Protein 8V4H (pdb70)

Organism: Campylobacter jejuni (NCBI:txid197)

Radius of gyration: 28.52 Å; Cα contacts (8 Å, |Δi|>4): 1330; chains: 2; bounding box: 61×75×75 Å

Secondary structure (DSSP, 8-state):
-HHHHHHHHHHHHHHHHHHHTTSTT-EEEEETTTSHHHHHHHHHHSSSSEEEEE-S-HHHHHHHHHHTT--GGGEEEES-GGG--SPPSEEEE------HHHHHHSHHHHHHHHHHHHHHHHHHHHHTT-SEEEEEEEGGGGTT--EEEE-TT---B--TT-GGGHHHHHHHHHHHHHHHHHHHTT-EEEEEEE--EESTT--TT--SHHHHHHHHHHHHSEEEESS----EEE-EEHHHHHHHHHHHHH---SEEEEEE--TT-EEEHHHHHHHHHHHHT-EEEE---S--TTSPPS-BEEE--HHHHHTT------HHHHHHHHHHHHHTT-/--TTSS--S-HHHHHHHHHHHHHHHHHHHHTTT--EEEETTTSHHHHHHHHHHTTTS-EEEE-S-HHHHHHHHHHTT--GGGEEEES-TTT--S---EEEE------HHHHHHSHHHHHHHHHHHHHHHHHHHHHTT-SEEEEEEEGGGGTT--EEEE-TT---B--TT-GGGHHHHHHHHHHHHHHHHHHHHT-EEEEEEE--EESTT--TT--SHHHHHHHHHHHHSEEEESS----EEE-EEHHHHHHHHHHHHT---SEEEEEE--TT-EEEHHHHHHHHHHTTT-EEEE-TTS--TTSPPP-BEEE--HHHHHTT------HHHHHHHHHHHHHHH-

Solvent-accessible surface area: 27786 Å² total; per-residue (Å²): 47,74,124,9,2,138,126,1,33,135,66,0,76,106,81,17,14,103,38,2,93,102,1,47,108,59,51,0,0,0,1,20,0,35,37,27,27,1,0,0,0,0,4,0,0,19,45,34,11,108,4,9,0,28,8,222,53,83,103,115,0,46,81,14,0,101,76,0,58,15,65,41,130,108,10,74,15,43,104,48,18,140,147,5,144,66,87,0,27,1,0,0,5,21,28,28,17,61,46,25,52,64,6,40,108,41,0,7,56,0,0,40,59,4,6,52,56,0,31,44,4,0,58,6,0,100,146,21,108,6,82,8,0,0,2,9,5,10,9,31,8,0,27,81,30,115,25,97,95,3,52,15,124,49,58,2,62,7,46,5,60,70,22,15,18,0,29,5,2,0,9,5,2,0,0,0,0,0,17,0,10,3,149,80,83,92,14,16,0,1,0,0,7,14,18,21,6,0,0,0,1,6,98,26,130,19,70,54,25,0,0,24,5,0,51,9,4,55,122,139,82,77,0,34,4,54,55,138,0,107,19,88,38,1,0,0,0,0,0,0,0,0,2,0,0,2,7,0,10,15,51,169,101,99,41,30,14,5,0,0,0,3,45,120,6,52,24,9,19,80,57,0,0,99,39,0,9,75,63,24,139,16,134,39,52,88,41,83,160,150,123,44,60,26,72,59,111,78,32,39,6,88,5,39,10,119,64,0,74,130,39,45,0,59,24,41,2,84,33,82,60,0,0,58,15,0,12,100,8,4,112,83,62,126,183,62,130,178,180,125,47,85,48,32,111,12,0,67,142,1,18,139,65,0,103,108,79,12,9,100,38,9,84,117,4,30,100,46,59,0,0,0,2,12,0,44,28,25,28,1,0,0,0,0,8,9,3,16,45,88,5,116,4,17,0,27,7,169,81,87,94,124,0,55,72,5,0,100,81,0,40,13,58,47,137,117,14,70,14,24,97,54,12,155,116,5,156,61,127,1,33,4,0,0,6,21,18,25,21,61,43,29,62,66,5,38,111,40,2,7,64,0,0,37,38,4,7,55,33,0,36,48,2,0,58,9,0,100,144,9,125,11,95,11,0,0,2,10,5,9,14,22,0,0,21,84,28,82,28,103,88,4,56,19,139,49,18,0,59,8,31,10,61,66,22,12,17,0,28,4,1,0,9,3,4,0,0,0,0,1,18,0,8,2,149,77,94,82,12,19,1,1,0,0,2,16,14,23,8,1,0,0,0,5,77,33,124,21,79,54,26,1,0,21,4,0,48,20,5,68,105,152,91,73,0,30,3,53,59,140,1,124,21,72,32,1,0,0,0,0,0,0,0,0,1,0,0,1,5,0,8,32,57,187,94,91,36,35,13,7,1,0,0,3,38,117,4,52,24,16,19,82,68,0,0,85,35,0,7,79,67,29,143,19,140,27,57,108,34,92,168,143,107,45,60,23,73,59,109,80,28,49,9,67,7,26,8,126,68,0,56,139,46,49,1,64,23,40,2,89,34,87,59,0,0,64,18,0,13,100,14,7,116,103,83,122

Structure (mmCIF, N/CA/C/O backbone):
data_8V4H
#
_entry.id   8V4H
#
_cell.length_a   54.760
_cell.length_b   101.593
_cell.length_c   133.304
_cell.angle_alpha   90.00
_cell.angle_beta   90.00
_cell.angle_gamma   90.00
#
_symmetry.space_group_name_H-M   'P 21 21 21'
#
loop_
_entity.id
_entity.type
_entity.pdbx_description
1 polymer 'Putative nucleotide sugar dehydratase'
2 non-polymer '[[(2~{R},3~{S},4~{R},5~{R})-5-(4-azanyl-2-oxidanylidene-pyrimidin-1-yl)-3,4-bis(oxidanyl)oxolan-2-yl]methoxy-oxidanyl-phosphoryl] [(2~{R},3~{R},4~{R},5~{S})-2,3,4,5,6-pentakis(oxidanyl)hexyl] hydrogen phosphate'
3 non-polymer 'CHLORIDE ION'
4 non-polymer 'PHOSPHATE ION'
5 non-polymer 'SODIUM ION'
6 water water
#
loop_
_atom_site.group_PDB
_atom_site.id
_atom_site.type_symbol
_atom_site.label_atom_id
_atom_site.label_alt_id
_atom_site.label_comp_id
_atom_site.label_asym_id
_atom_site.label_entity_id
_atom_site.label_seq_id
_atom_site.pdbx_PDB_ins_code
_atom_site.Cartn_x
_atom_site.Cartn_y
_atom_site.Cartn_z
_atom_site.occupancy
_atom_site.B_iso_or_equiv
_atom_site.auth_seq_id
_atom_site.auth_comp_id
_atom_site.auth_asym_id
_atom_site.auth_atom_id
_atom_site.pdbx_PDB_model_num
ATOM 1 N N . MET A 1 22 ? -23.400 25.425 -7.755 1.00 84.72 1 MET A N 1
ATOM 2 C CA . MET A 1 22 ? -23.054 24.880 -6.413 1.00 88.19 1 MET A CA 1
ATOM 3 C C . MET A 1 22 ? -24.293 24.889 -5.528 1.00 86.73 1 MET A C 1
ATOM 4 O O . MET A 1 22 ? -24.780 23.834 -5.140 1.00 92.23 1 MET A O 1
ATOM 9 N N . ASN A 1 23 ? -24.766 26.101 -5.205 1.00 88.38 2 ASN A N 1
ATOM 10 C CA . ASN A 1 23 ? -26.040 26.319 -4.537 1.00 82.26 2 ASN A CA 1
ATOM 11 C C . ASN A 1 23 ? -27.152 25.866 -5.483 1.00 75.41 2 ASN A C 1
ATOM 12 O O . ASN A 1 23 ? -28.185 25.363 -5.050 1.00 70.36 2 ASN A O 1
ATOM 17 N N . GLU A 1 24 ? -26.911 26.056 -6.787 1.00 72.92 3 GLU A N 1
ATOM 18 C CA . GLU A 1 24 ? -27.812 25.622 -7.846 1.00 72.48 3 GLU A CA 1
ATOM 19 C C . GLU A 1 24 ? -28.062 24.122 -7.702 1.00 63.17 3 GLU A C 1
ATOM 20 O O . GLU A 1 24 ? -29.195 23.685 -7.489 1.00 64.18 3 GLU A O 1
ATOM 26 N N . ILE A 1 25 ? -26.969 23.356 -7.805 1.00 49.14 4 ILE A N 1
ATOM 27 C CA . ILE A 1 25 ? -27.020 21.913 -7.954 1.00 46.62 4 ILE A CA 1
ATOM 28 C C . ILE A 1 25 ? -27.730 21.331 -6.731 1.00 42.46 4 ILE A C 1
ATOM 29 O O . ILE A 1 25 ? -28.714 20.611 -6.870 1.00 38.85 4 ILE A O 1
ATOM 34 N N . LEU A 1 26 ? -27.240 21.735 -5.550 1.00 40.22 5 LEU A N 1
ATOM 35 C CA . LEU A 1 26 ? -27.644 21.206 -4.257 1.00 42.47 5 LEU A CA 1
ATOM 36 C C . LEU A 1 26 ? -29.113 21.514 -3.970 1.00 47.41 5 LEU A C 1
ATOM 37 O O . LEU A 1 26 ? -29.859 20.619 -3.548 1.00 43.64 5 LEU A O 1
ATOM 42 N N . LYS A 1 27 ? -29.509 22.779 -4.194 1.00 48.82 6 LYS A N 1
ATOM 43 C CA . LYS A 1 27 ? -30.872 23.220 -3.940 1.00 49.42 6 LYS A CA 1
ATOM 44 C C . LYS A 1 27 ? -31.856 22.424 -4.792 1.00 47.20 6 LYS A C 1
ATOM 45 O O . LYS A 1 27 ? -32.867 21.958 -4.266 1.00 46.18 6 LYS A O 1
ATOM 51 N N . LYS A 1 28 ? -31.555 22.256 -6.087 1.00 47.22 7 LYS A N 1
ATOM 52 C CA . LYS A 1 28 ? -32.376 21.419 -6.951 1.00 52.90 7 LYS A CA 1
ATOM 53 C C . LYS A 1 28 ? -32.650 20.085 -6.257 1.00 50.14 7 LYS A C 1
ATOM 54 O O . LYS A 1 28 ? -33.793 19.723 -5.969 1.00 46.74 7 LYS A O 1
ATOM 60 N N . ARG A 1 29 ? -31.560 19.384 -5.953 1.00 46.53 8 ARG A N 1
ATOM 61 C CA . ARG A 1 29 ? -31.624 18.044 -5.402 1.00 42.46 8 ARG A CA 1
ATOM 62 C C . ARG A 1 29 ? -32.463 18.047 -4.131 1.00 40.91 8 ARG A C 1
ATOM 63 O O . ARG A 1 29 ? -33.391 17.252 -4.003 1.00 43.02 8 ARG A O 1
ATOM 71 N N . LEU A 1 30 ? -32.150 18.962 -3.204 1.00 41.04 9 LEU A N 1
ATOM 72 C CA . LEU A 1 30 ? -32.858 19.012 -1.936 1.00 38.18 9 LEU A CA 1
ATOM 73 C C . LEU A 1 30 ? -34.360 19.123 -2.196 1.00 41.22 9 LEU A C 1
ATOM 74 O O . LEU A 1 30 ? -35.145 18.423 -1.559 1.00 43.41 9 LEU A O 1
ATOM 79 N N . LYS A 1 31 ? -34.748 19.946 -3.177 1.00 41.54 10 LYS A N 1
ATOM 80 C CA . LYS A 1 31 ? -36.152 20.093 -3.519 1.00 41.49 10 LYS A CA 1
ATOM 81 C C . LYS A 1 31 ? -36.657 18.830 -4.220 1.00 37.65 10 LYS A C 1
ATOM 82 O O . LYS A 1 31 ? -37.813 18.445 -4.022 1.00 36.85 10 LYS A O 1
ATOM 88 N N . LEU A 1 32 ? -35.817 18.192 -5.051 1.00 33.97 11 LEU A N 1
ATOM 89 C CA . LEU A 1 32 ? -36.199 16.917 -5.640 1.00 37.00 11 LEU A CA 1
ATOM 90 C C . LEU A 1 32 ? -36.516 15.920 -4.526 1.00 38.75 11 LEU A C 1
ATOM 91 O O . LEU A 1 32 ? -37.610 15.376 -4.479 1.00 36.34 11 LEU A O 1
ATOM 96 N N . LEU A 1 33 ? -35.572 15.717 -3.608 1.00 41.75 12 LEU A N 1
ATOM 97 C CA . LEU A 1 33 ? -35.772 14.777 -2.519 1.00 46.72 12 LEU A CA 1
ATOM 98 C C . LEU A 1 33 ? -37.088 15.073 -1.806 1.00 46.11 12 LEU A C 1
ATOM 99 O O . LEU A 1 33 ? -37.950 14.205 -1.703 1.00 44.09 12 LEU A O 1
ATOM 104 N N . LYS A 1 34 ? -37.251 16.317 -1.358 1.00 46.54 13 LYS A N 1
ATOM 105 C CA . LYS A 1 34 ? -38.450 16.719 -0.633 1.00 51.80 13 LYS A CA 1
ATOM 106 C C . LYS A 1 34 ? -39.706 16.642 -1.515 1.00 45.07 13 LYS A C 1
ATOM 107 O O . LYS A 1 34 ? -40.784 16.376 -0.993 1.00 39.30 13 LYS A O 1
ATOM 113 N N . ASN A 1 35 ? -39.592 16.787 -2.842 1.00 43.51 14 ASN A N 1
ATOM 114 C CA . ASN A 1 35 ? -40.744 16.525 -3.699 1.00 45.39 14 ASN A CA 1
ATOM 115 C C . ASN A 1 35 ? -41.147 15.055 -3.586 1.00 42.08 14 ASN A C 1
ATOM 116 O O . ASN A 1 35 ? -42.272 14.768 -3.198 1.00 43.95 14 ASN A O 1
ATOM 121 N N . ASN A 1 36 ? -40.238 14.131 -3.914 1.00 37.66 15 ASN A N 1
ATOM 122 C CA . ASN A 1 36 ? -40.580 12.719 -4.041 1.00 35.14 15 ASN A CA 1
ATOM 123 C C . ASN A 1 36 ? -40.912 12.076 -2.695 1.00 35.95 15 ASN A C 1
ATOM 124 O O . ASN A 1 36 ? -41.857 11.296 -2.638 1.00 37.19 15 ASN A O 1
ATOM 129 N N . PHE A 1 37 ? -40.139 12.387 -1.636 1.00 33.58 16 PHE A N 1
ATOM 130 C CA . PHE A 1 37 ? -40.071 11.537 -0.453 1.00 31.77 16 PHE A CA 1
ATOM 131 C C . PHE A 1 37 ? -40.369 12.299 0.838 1.00 37.26 16 PHE A C 1
ATOM 132 O O . PHE A 1 37 ? -40.286 11.697 1.915 1.00 36.10 16 PHE A O 1
ATOM 140 N N . GLY A 1 38 ? -40.728 13.592 0.733 1.00 37.00 17 GLY A N 1
ATOM 141 C CA . GLY A 1 38 ? -40.926 14.461 1.887 1.00 36.42 17 GLY A CA 1
ATOM 142 C C . GLY A 1 38 ? -41.872 13.856 2.927 1.00 41.73 17 GLY A C 1
ATOM 143 O O . GLY A 1 38 ? -41.770 14.178 4.111 1.00 44.54 17 GLY A O 1
ATOM 144 N N . THR A 1 39 ? -42.792 12.999 2.456 1.00 51.27 18 THR A N 1
ATOM 145 C CA . THR A 1 39 ? -43.591 12.098 3.278 1.00 58.65 18 THR A CA 1
ATOM 146 C C . THR A 1 39 ? -42.723 11.370 4.306 1.00 61.56 18 THR A C 1
ATOM 147 O O . THR A 1 39 ? -42.985 11.457 5.506 1.00 58.37 18 THR A O 1
ATOM 151 N N . HIS A 1 40 ? -41.716 10.625 3.819 1.00 60.01 19 HIS A N 1
ATOM 152 C CA . HIS A 1 40 ? -40.867 9.803 4.668 1.00 55.45 19 HIS A CA 1
ATOM 153 C C . HIS A 1 40 ? -39.947 10.670 5.525 1.00 55.28 19 HIS A C 1
ATOM 154 O O . HIS A 1 40 ? -39.800 10.414 6.716 1.00 59.29 19 HIS A O 1
ATOM 161 N N . ILE A 1 41 ? -39.344 11.705 4.929 1.00 55.10 20 ILE A N 1
ATOM 162 C CA . ILE A 1 41 ? -38.389 12.559 5.626 1.00 57.96 20 ILE A CA 1
ATOM 163 C C . ILE A 1 41 ? -39.023 13.159 6.885 1.00 64.31 20 ILE A C 1
ATOM 164 O O . ILE A 1 41 ? -38.306 13.536 7.813 1.00 57.39 20 ILE A O 1
ATOM 169 N N . ASN A 1 42 ? -40.363 13.263 6.907 1.00 69.78 21 ASN A N 1
ATOM 170 C CA . ASN A 1 42 ? -41.068 13.860 8.033 1.00 76.24 21 ASN A CA 1
ATOM 171 C C . ASN A 1 42 ? -41.661 12.791 8.958 1.00 72.44 21 ASN A C 1
ATOM 172 O O . ASN A 1 42 ? -42.510 13.109 9.788 1.00 76.40 21 ASN A O 1
ATOM 177 N N . LYS A 1 43 ? -41.200 11.537 8.830 1.00 62.75 22 LYS A N 1
ATOM 178 C CA . LYS A 1 43 ? -41.340 10.554 9.892 1.00 54.65 22 LYS A CA 1
ATOM 179 C C . LYS A 1 43 ? -40.175 10.655 10.868 1.00 52.40 22 LYS A C 1
ATOM 180 O O . LYS A 1 43 ? -40.124 9.873 11.809 1.00 57.53 22 LYS A O 1
ATOM 186 N N . ILE A 1 44 ? -39.230 11.574 10.616 1.00 52.52 23 ILE A N 1
ATOM 187 C CA . ILE A 1 44 ? -38.090 11.776 11.497 1.00 55.15 23 ILE A CA 1
ATOM 188 C C . ILE A 1 44 ? -37.977 13.261 11.841 1.00 59.55 23 ILE A C 1
ATOM 189 O O . ILE A 1 44 ? -36.945 13.729 12.329 1.00 54.61 23 ILE A O 1
ATOM 194 N N . ALA A 1 45 ? -39.064 14.001 11.608 1.00 61.84 24 ALA A N 1
ATOM 195 C CA . ALA A 1 45 ? -39.158 15.340 12.149 1.00 59.77 24 ALA A CA 1
ATOM 196 C C . ALA A 1 45 ? -38.953 15.241 13.656 1.00 57.37 24 ALA A C 1
ATOM 197 O O . ALA A 1 45 ? -39.520 14.364 14.306 1.00 50.80 24 ALA A O 1
ATOM 199 N N . ASN A 1 46 ? -38.055 16.093 14.165 1.00 63.32 25 ASN A N 1
ATOM 200 C CA . ASN A 1 46 ? -37.810 16.274 15.592 1.00 64.52 25 ASN A CA 1
ATOM 201 C C . ASN A 1 46 ? -37.269 15.007 16.256 1.00 57.53 25 ASN A C 1
ATOM 202 O O . ASN A 1 46 ? -37.250 14.945 17.485 1.00 59.74 25 ASN A O 1
ATOM 207 N N . LYS A 1 47 ? -36.787 14.028 15.473 1.00 52.21 26 LYS A N 1
ATOM 208 C CA . LYS A 1 47 ? -36.073 12.898 16.045 1.00 45.08 26 LYS A CA 1
ATOM 209 C C . LYS A 1 47 ? -34.624 13.302 16.298 1.00 42.96 26 LYS A C 1
ATOM 210 O O . LYS A 1 47 ? -34.026 14.052 15.536 1.00 42.45 26 LYS A O 1
ATOM 216 N N . LYS A 1 48 ? -34.084 12.825 17.417 1.00 44.66 27 LYS A N 1
ATOM 217 C CA . LYS A 1 48 ? -32.747 13.203 17.838 1.00 50.98 27 LYS A CA 1
ATOM 218 C C . LYS A 1 48 ? -31.795 12.246 17.119 1.00 45.18 27 LYS A C 1
ATOM 219 O O . LYS A 1 48 ? -31.862 11.038 17.367 1.00 39.22 27 LYS A O 1
ATOM 225 N N . ILE A 1 49 ? -30.960 12.784 16.209 1.00 35.59 28 ILE A N 1
ATOM 226 C CA . ILE A 1 49 ? -30.235 11.960 15.253 1.00 32.94 28 ILE A CA 1
ATOM 227 C C . ILE A 1 49 ? -28.747 12.275 15.307 1.00 32.72 28 ILE A C 1
ATOM 228 O O . ILE A 1 49 ? -28.326 13.394 15.010 1.00 38.30 28 ILE A O 1
ATOM 233 N N . LEU A 1 50 ? -27.956 11.248 15.634 1.00 27.96 29 LEU A N 1
ATOM 234 C CA . LEU A 1 50 ? -26.513 11.384 15.674 1.00 24.86 29 LEU A CA 1
ATOM 235 C C . LEU A 1 50 ? -25.919 10.726 14.434 1.00 26.59 29 LEU A C 1
ATOM 236 O O . LEU A 1 50 ? -26.215 9.567 14.126 1.00 27.46 29 LEU A O 1
ATOM 241 N N . ILE A 1 51 ? -25.041 11.473 13.761 1.00 24.92 30 ILE A N 1
ATOM 242 C CA . ILE A 1 51 ? -24.345 10.993 12.590 1.00 22.49 30 ILE A CA 1
ATOM 243 C C . ILE A 1 51 ? -22.864 10.967 12.924 1.00 23.20 30 ILE A C 1
ATOM 244 O O . ILE A 1 51 ? -22.313 12.000 13.292 1.00 23.37 30 ILE A O 1
ATOM 249 N N . THR A 1 52 ? -22.236 9.780 12.818 1.00 25.30 31 THR A N 1
ATOM 250 C CA . THR A 1 52 ? -20.783 9.666 12.950 1.00 21.76 31 THR A CA 1
ATOM 251 C C . THR A 1 52 ? -20.140 9.867 11.580 1.00 21.56 31 THR A C 1
ATOM 252 O O . THR A 1 52 ? -20.784 9.692 10.557 1.00 20.40 31 THR A O 1
ATOM 256 N N . GLY A 1 53 ? -18.865 10.263 11.561 1.00 23.39 32 GLY A N 1
ATOM 257 C CA . GLY A 1 53 ? -18.243 10.708 10.331 1.00 23.87 32 GLY A CA 1
ATOM 258 C C . GLY A 1 53 ? -19.102 11.751 9.607 1.00 25.21 32 GLY A C 1
ATOM 259 O O . GLY A 1 53 ? -19.275 11.694 8.397 1.00 22.63 32 GLY A O 1
ATOM 260 N N . ALA A 1 54 ? -19.629 12.733 10.351 1.00 26.44 33 ALA A N 1
ATOM 261 C CA . ALA A 1 54 ? -20.582 13.672 9.780 1.00 26.96 33 ALA A CA 1
ATOM 262 C C . ALA A 1 54 ? -19.888 14.582 8.774 1.00 25.51 33 ALA A C 1
ATOM 263 O O . ALA A 1 54 ? -20.569 15.229 8.001 1.00 25.92 33 ALA A O 1
ATOM 265 N N . ASN A 1 55 ? -18.548 14.566 8.746 1.00 27.54 34 ASN A N 1
ATOM 266 C CA . ASN A 1 55 ? -17.744 15.448 7.910 1.00 30.08 34 ASN A CA 1
ATOM 267 C C . ASN A 1 55 ? -17.420 14.797 6.570 1.00 29.05 34 ASN A C 1
ATOM 268 O O . ASN A 1 55 ? -17.013 15.491 5.639 1.00 29.23 34 ASN A O 1
ATOM 273 N N . GLY A 1 56 ? -17.535 13.459 6.501 1.00 27.89 35 GLY A N 1
ATOM 274 C CA . GLY A 1 56 ? -17.237 12.723 5.286 1.00 25.74 35 GLY A CA 1
ATOM 275 C C . GLY A 1 56 ? -18.358 12.798 4.259 1.00 27.07 35 GLY A C 1
ATOM 276 O O . GLY A 1 56 ? -19.455 13.291 4.550 1.00 29.95 35 GLY A O 1
ATOM 277 N N . TYR A 1 57 ? -18.058 12.222 3.087 1.00 25.90 36 TYR A N 1
ATOM 278 C CA . TYR A 1 57 ? -18.868 12.321 1.886 1.00 25.02 36 TYR A CA 1
ATOM 279 C C . TYR A 1 57 ? -20.340 12.086 2.203 1.00 24.85 36 TYR A C 1
ATOM 280 O O . TYR A 1 57 ? -21.162 12.985 2.035 1.00 30.39 36 TYR A O 1
ATOM 289 N N . ILE A 1 58 ? -20.668 10.904 2.719 1.00 24.53 37 ILE A N 1
ATOM 290 C CA . ILE A 1 58 ? -22.054 10.549 2.964 1.00 27.08 37 ILE A CA 1
ATOM 291 C C . ILE A 1 58 ? -22.577 11.254 4.210 1.00 29.30 37 ILE A C 1
ATOM 292 O O . ILE A 1 58 ? -23.714 11.718 4.242 1.00 30.28 37 ILE A O 1
ATOM 297 N N . GLY A 1 59 ? -21.750 11.274 5.255 1.00 29.62 38 GLY A N 1
ATOM 298 C CA . GLY A 1 59 ? -22.088 11.921 6.509 1.00 28.84 38 GLY A CA 1
ATOM 299 C C . GLY A 1 59 ? -22.675 13.318 6.322 1.00 26.20 38 GLY A C 1
ATOM 300 O O . GLY A 1 59 ? -23.723 13.625 6.889 1.00 25.46 38 GLY A O 1
ATOM 301 N N . SER A 1 60 ? -21.966 14.146 5.550 1.00 28.14 39 SER A N 1
ATOM 302 C CA . SER A 1 60 ? -22.363 15.518 5.260 1.00 27.94 39 SER A CA 1
ATOM 303 C C . SER A 1 60 ? -23.739 15.593 4.616 1.00 27.70 39 SER A C 1
ATOM 304 O O . SER A 1 60 ? -24.572 16.408 5.000 1.00 29.10 39 SER A O 1
ATOM 307 N N . ILE A 1 61 ? -23.967 14.753 3.614 1.00 25.41 40 ILE A N 1
ATOM 308 C CA . ILE A 1 61 ? -25.145 14.916 2.781 1.00 26.20 40 ILE A CA 1
ATOM 309 C C . ILE A 1 61 ? -26.379 14.488 3.582 1.00 27.13 40 ILE A C 1
ATOM 310 O O . ILE A 1 61 ? -27.437 15.102 3.491 1.00 29.93 40 ILE A O 1
ATOM 315 N N . LEU A 1 62 ? -26.242 13.430 4.384 1.00 27.28 41 LEU A N 1
ATOM 316 C CA . LEU A 1 62 ? -27.238 13.085 5.381 1.00 27.18 41 LEU A CA 1
ATOM 317 C C . LEU A 1 62 ? -27.508 14.264 6.304 1.00 29.52 41 LEU A C 1
ATOM 318 O O . LEU A 1 62 ? -28.663 14.547 6.636 1.00 29.72 41 LEU A O 1
ATOM 323 N N . THR A 1 63 ? -26.418 14.872 6.792 1.00 33.11 42 THR A N 1
ATOM 324 C CA . THR A 1 63 ? -26.534 16.023 7.676 1.00 36.13 42 THR A CA 1
ATOM 325 C C . THR A 1 63 ? -27.267 17.123 6.908 1.00 35.38 42 THR A C 1
ATOM 326 O O . THR A 1 63 ? -28.203 17.731 7.428 1.00 41.57 42 THR A O 1
ATOM 330 N N . LEU A 1 64 ? -26.891 17.322 5.643 1.00 32.35 43 LEU A N 1
ATOM 331 C CA . LEU A 1 64 ? -27.465 18.402 4.867 1.00 34.78 43 LEU A CA 1
ATOM 332 C C . LEU A 1 64 ? -28.962 18.168 4.710 1.00 35.20 43 LEU A C 1
ATOM 333 O O . LEU A 1 64 ? -29.772 19.037 5.018 1.00 36.27 43 LEU A O 1
ATOM 338 N N . ILE A 1 65 ? -29.323 16.954 4.294 1.00 33.47 44 ILE A N 1
ATOM 339 C CA . ILE A 1 65 ? -30.696 16.665 3.942 1.00 31.39 44 ILE A CA 1
ATOM 340 C C . ILE A 1 65 ? -31.616 16.771 5.159 1.00 32.89 44 ILE A C 1
ATOM 341 O O . ILE A 1 65 ? -32.796 17.082 4.967 1.00 34.11 44 ILE A O 1
ATOM 346 N N . LEU A 1 66 ? -31.100 16.508 6.379 1.00 33.11 45 LEU A N 1
ATOM 347 C CA . LEU A 1 66 ? -31.958 16.198 7.526 1.00 36.17 45 LEU A CA 1
ATOM 348 C C . LEU A 1 66 ? -32.018 17.302 8.591 1.00 38.19 45 LEU A C 1
ATOM 349 O O . LEU A 1 66 ? -32.936 17.272 9.419 1.00 38.46 45 LEU A O 1
ATOM 354 N N . HIS A 1 67 ? -31.046 18.231 8.605 1.00 35.07 46 HIS A N 1
ATOM 355 C CA . HIS A 1 67 ? -30.847 19.124 9.743 1.00 37.18 46 HIS A CA 1
ATOM 356 C C . HIS A 1 67 ? -31.950 20.174 9.908 1.00 39.45 46 HIS A C 1
ATOM 357 O O . HIS A 1 67 ? -32.139 20.687 11.014 1.00 42.08 46 HIS A O 1
ATOM 364 N N . GLY A 1 68 ? -32.654 20.519 8.828 1.00 41.00 47 GLY A N 1
ATOM 365 C CA . GLY A 1 68 ? -33.834 21.365 8.950 1.00 47.73 47 GLY A CA 1
ATOM 366 C C . GLY A 1 68 ? -35.003 20.627 9.610 1.00 56.93 47 GLY A C 1
ATOM 367 O O . GLY A 1 68 ? -35.750 21.204 10.394 1.00 59.37 47 GLY A O 1
ATOM 368 N N . ASN A 1 69 ? -35.116 19.326 9.311 1.00 72.33 48 ASN A N 1
ATOM 369 C CA . ASN A 1 69 ? -36.291 18.520 9.618 1.00 78.48 48 ASN A CA 1
ATOM 370 C C . ASN A 1 69 ? -36.035 17.609 10.820 1.00 65.82 48 ASN A C 1
ATOM 371 O O . ASN A 1 69 ? -36.711 16.590 10.961 1.00 74.40 48 ASN A O 1
ATOM 376 N N . ALA A 1 70 ? -35.056 17.951 11.669 1.00 53.19 49 ALA A N 1
ATOM 377 C CA . ALA A 1 70 ? -34.685 17.104 12.798 1.00 48.93 49 ALA A CA 1
ATOM 378 C C . ALA A 1 70 ? -33.529 17.721 13.578 1.00 40.95 49 ALA A C 1
ATOM 379 O O . ALA A 1 70 ? -32.800 18.567 13.065 1.00 33.76 49 ALA A O 1
ATOM 381 N N . LYS A 1 71 ? -33.391 17.289 14.834 1.00 43.50 50 LYS A N 1
ATOM 382 C CA . LYS A 1 71 ? -32.290 17.700 15.686 1.00 47.56 50 LYS A CA 1
ATOM 383 C C . LYS A 1 71 ? -31.115 16.791 15.360 1.00 42.32 50 LYS A C 1
ATOM 384 O O . LYS A 1 71 ? -31.237 15.571 15.495 1.00 36.78 50 LYS A O 1
ATOM 390 N N . LEU A 1 72 ? -30.006 17.403 14.921 1.00 39.10 51 LEU A N 1
ATOM 391 C CA . LEU A 1 72 ? -28.863 16.652 14.439 1.00 42.91 51 LEU A CA 1
ATOM 392 C C . LEU A 1 72 ? -27.640 16.894 15.295 1.00 41.66 51 LEU A C 1
ATOM 393 O O . LEU A 1 72 ? -27.228 18.040 15.479 1.00 38.94 51 LEU A O 1
ATOM 398 N N . TYR A 1 73 ? -27.071 15.764 15.739 1.00 39.28 52 TYR A N 1
ATOM 399 C CA . TYR A 1 73 ? -25.802 15.709 16.435 1.00 40.46 52 TYR A CA 1
ATOM 400 C C . TYR A 1 73 ? -24.779 15.113 15.472 1.00 38.86 52 TYR A C 1
ATOM 401 O O . TYR A 1 73 ? -25.028 14.061 14.874 1.00 38.41 52 TYR A O 1
ATOM 410 N N . CYS A 1 74 ? -23.644 15.807 15.308 1.00 34.50 53 CYS A N 1
ATOM 411 C CA . CYS A 1 74 ? -22.671 15.462 14.292 1.00 32.57 53 CYS A CA 1
ATOM 412 C C . CYS A 1 74 ? -21.309 15.216 14.922 1.00 35.35 53 CYS A C 1
ATOM 413 O O . CYS A 1 74 ? -20.628 16.172 15.286 1.00 37.04 53 CYS A O 1
ATOM 416 N N . LEU A 1 75 ? -20.908 13.933 14.975 1.00 34.44 54 LEU A N 1
ATOM 417 C CA . LEU A 1 75 ? -19.662 13.524 15.606 1.00 32.26 54 LEU A CA 1
ATOM 418 C C . LEU A 1 75 ? -18.584 13.408 14.533 1.00 32.40 54 LEU A C 1
ATOM 419 O O . LEU A 1 75 ? -18.745 12.665 13.562 1.00 31.56 54 LEU A O 1
ATOM 424 N N . VAL A 1 76 ? -17.499 14.164 14.730 1.00 28.61 55 VAL A N 1
ATOM 425 C CA . VAL A 1 76 ? -16.507 14.389 13.704 1.00 29.32 55 VAL A CA 1
ATOM 426 C C . VAL A 1 76 ? -15.149 14.444 14.380 1.00 31.66 55 VAL A C 1
ATOM 427 O O . VAL A 1 76 ? -15.055 14.536 15.606 1.00 29.52 55 VAL A O 1
ATOM 431 N N . ARG A 1 77 ? -14.111 14.375 13.549 1.00 33.34 56 ARG A N 1
ATOM 432 C CA . ARG A 1 77 ? -12.761 14.256 14.056 1.00 39.79 56 ARG A CA 1
ATOM 433 C C . ARG A 1 77 ? -12.292 15.647 14.443 1.00 39.97 56 ARG A C 1
ATOM 434 O O . ARG A 1 77 ? -11.604 15.780 15.452 1.00 44.67 56 ARG A O 1
ATOM 442 N N . ASN A 1 78 ? -12.747 16.642 13.666 1.00 40.33 57 ASN A N 1
ATOM 443 C CA . ASN A 1 78 ? -12.333 18.032 13.771 1.00 42.36 57 ASN A CA 1
ATOM 444 C C . ASN A 1 78 ? -13.516 18.957 13.470 1.00 47.02 57 ASN A C 1
ATOM 445 O O . ASN A 1 78 ? -13.960 19.073 12.319 1.00 45.02 57 ASN A O 1
ATOM 450 N N . LYS A 1 79 ? -13.984 19.655 14.516 1.00 52.65 58 LYS A N 1
ATOM 451 C CA . LYS A 1 79 ? -15.176 20.487 14.459 1.00 52.70 58 LYS A CA 1
ATOM 452 C C . LYS A 1 79 ? -15.015 21.625 13.452 1.00 48.72 58 LYS A C 1
ATOM 453 O O . LYS A 1 79 ? -15.948 21.924 12.708 1.00 41.92 58 LYS A O 1
ATOM 459 N N . ASP A 1 80 ? -13.829 22.244 13.426 1.00 49.97 59 ASP A N 1
ATOM 460 C CA . ASP A 1 80 ? -13.609 23.438 12.624 1.00 48.78 59 ASP A CA 1
ATOM 461 C C . ASP A 1 80 ? -13.816 23.146 11.148 1.00 47.58 59 ASP A C 1
ATOM 462 O O . ASP A 1 80 ? -14.418 23.966 10.456 1.00 46.77 59 ASP A O 1
ATOM 467 N N . LYS A 1 81 ? -13.300 22.007 10.667 1.00 47.70 60 LYS A N 1
ATOM 468 C CA . LYS A 1 81 ? -13.381 21.729 9.239 1.00 49.66 60 LYS A CA 1
ATOM 469 C C . LYS A 1 81 ? -14.746 21.134 8.909 1.00 43.82 60 LYS A C 1
ATOM 470 O O . LYS A 1 81 ? -15.175 21.201 7.765 1.00 50.30 60 LYS A O 1
ATOM 476 N N . MET A 1 82 ? -15.450 20.621 9.920 1.00 43.95 61 MET A N 1
ATOM 477 C CA . MET A 1 82 ? -16.845 20.240 9.754 1.00 45.01 61 MET A CA 1
ATOM 478 C C . MET A 1 82 ? -17.688 21.495 9.556 1.00 47.61 61 MET A C 1
ATOM 479 O O . MET A 1 82 ? -18.716 21.430 8.879 1.00 48.15 61 MET A O 1
ATOM 484 N N . ILE A 1 83 ? -17.256 22.606 10.179 1.00 48.86 62 ILE A N 1
ATOM 485 C CA . ILE A 1 83 ? -17.868 23.911 9.963 1.00 51.77 62 ILE A CA 1
ATOM 486 C C . ILE A 1 83 ? -17.534 24.421 8.560 1.00 50.81 62 ILE A C 1
ATOM 487 O O . ILE A 1 83 ? -18.434 24.905 7.879 1.00 55.05 62 ILE A O 1
ATOM 492 N N . ASP A 1 84 ? -16.270 24.331 8.121 1.00 50.21 63 ASP A N 1
ATOM 493 C CA . ASP A 1 84 ? -15.929 24.800 6.781 1.00 54.54 63 ASP A CA 1
ATOM 494 C C . ASP A 1 84 ? -16.771 24.054 5.763 1.00 52.96 63 ASP A C 1
ATOM 495 O O . ASP A 1 84 ? -17.413 24.667 4.907 1.00 51.34 63 ASP A O 1
ATOM 500 N N . ARG A 1 85 ? -16.734 22.725 5.904 1.00 49.88 64 ARG A N 1
ATOM 501 C CA . ARG A 1 85 ? -17.325 21.819 4.938 1.00 55.67 64 ARG A CA 1
ATOM 502 C C . ARG A 1 85 ? -18.830 22.064 4.908 1.00 49.06 64 ARG A C 1
ATOM 503 O O . ARG A 1 85 ? -19.407 22.095 3.826 1.00 56.34 64 ARG A O 1
ATOM 511 N N . PHE A 1 86 ? -19.454 22.286 6.073 1.00 44.56 65 PHE A N 1
ATOM 512 C CA . PHE A 1 86 ? -20.909 22.299 6.129 1.00 43.93 65 PHE A CA 1
ATOM 513 C C . PHE A 1 86 ? -21.490 23.538 5.434 1.00 51.68 65 PHE A C 1
ATOM 514 O O . PHE A 1 86 ? -22.591 23.477 4.878 1.00 46.30 65 PHE A O 1
ATOM 522 N N . GLN A 1 87 ? -20.753 24.658 5.436 1.00 58.25 66 GLN A N 1
ATOM 523 C CA . GLN A 1 87 ? -21.260 25.872 4.816 1.00 61.05 66 GLN A CA 1
ATOM 524 C C . GLN A 1 87 ? -20.744 25.985 3.377 1.00 58.30 66 GLN A C 1
ATOM 525 O O . GLN A 1 87 ? -21.329 26.707 2.574 1.00 61.51 66 GLN A O 1
ATOM 531 N N . GLU A 1 88 ? -19.718 25.209 3.008 1.00 57.62 67 GLU A N 1
ATOM 532 C CA . GLU A 1 88 ? -19.448 24.977 1.595 1.00 59.03 67 GLU A CA 1
ATOM 533 C C . GLU A 1 88 ? -20.627 24.288 0.912 1.00 57.61 67 GLU A C 1
ATOM 534 O O . GLU A 1 88 ? -20.831 24.507 -0.276 1.00 64.26 67 GLU A O 1
ATOM 540 N N . ILE A 1 89 ? -21.338 23.396 1.626 1.00 55.93 68 ILE A N 1
ATOM 541 C CA . ILE A 1 89 ? -22.495 22.693 1.072 1.00 54.58 68 ILE A CA 1
ATOM 542 C C . ILE A 1 89 ? -23.796 23.331 1.576 1.00 49.93 68 ILE A C 1
ATOM 543 O O . ILE A 1 89 ? -24.803 22.643 1.677 1.00 43.54 68 ILE A O 1
ATOM 548 N N . CYS A 1 90 ? -23.757 24.637 1.907 1.00 57.70 69 CYS A N 1
ATOM 549 C CA . CYS A 1 90 ? -24.927 25.493 2.079 1.00 59.49 69 CYS A CA 1
ATOM 550 C C . CYS A 1 90 ? -25.760 25.098 3.305 1.00 57.96 69 CYS A C 1
ATOM 551 O O . CYS A 1 90 ? -26.986 25.219 3.311 1.00 52.76 69 CYS A O 1
ATOM 554 N N . GLY A 1 91 ? -25.082 24.662 4.368 1.00 52.73 70 GLY A N 1
ATOM 555 C CA . GLY A 1 91 ? -25.760 24.276 5.588 1.00 52.41 70 GLY A CA 1
ATOM 556 C C . GLY A 1 91 ? -25.840 25.410 6.608 1.00 51.99 70 GLY A C 1
ATOM 557 O O . GLY A 1 91 ? -25.145 26.422 6.521 1.00 55.89 70 GLY A O 1
ATOM 558 N N . ASP A 1 92 ? -26.677 25.171 7.615 1.00 50.23 71 ASP A N 1
ATOM 559 C CA . ASP A 1 92 ? -26.950 26.101 8.692 1.00 53.18 71 ASP A CA 1
ATOM 560 C C . ASP A 1 92 ? -26.192 25.579 9.914 1.00 49.74 71 ASP A C 1
ATOM 561 O O . ASP A 1 92 ? -26.717 24.766 10.672 1.00 50.01 71 ASP A O 1
ATOM 566 N N . ILE A 1 93 ? -24.940 26.030 10.065 1.00 48.48 72 ILE A N 1
ATOM 567 C CA . ILE A 1 93 ? -24.091 25.743 11.214 1.00 50.61 72 ILE A CA 1
ATOM 568 C C . ILE A 1 93 ? -24.892 25.648 12.511 1.00 53.90 72 ILE A C 1
ATOM 569 O O . ILE A 1 93 ? -24.592 24.787 13.340 1.00 52.07 72 ILE A O 1
ATOM 574 N N . ASP A 1 94 ? -25.874 26.548 12.696 1.00 54.79 73 ASP A N 1
ATOM 575 C CA . ASP A 1 94 ? -26.557 26.703 13.977 1.00 56.25 73 ASP A CA 1
ATOM 576 C C . ASP A 1 94 ? -27.656 25.661 14.176 1.00 53.18 73 ASP A C 1
ATOM 577 O O . ASP A 1 94 ? -28.150 25.517 15.283 1.00 51.51 73 ASP A O 1
ATOM 582 N N . LYS A 1 95 ? -28.068 24.951 13.122 1.00 55.58 74 LYS A N 1
ATOM 583 C CA . LYS A 1 95 ? -29.075 23.914 13.277 1.00 53.57 74 LYS A CA 1
ATOM 584 C C . LYS A 1 95 ? -28.420 22.540 13.480 1.00 50.56 74 LYS A C 1
ATOM 585 O O . LYS A 1 95 ? -29.103 21.527 13.370 1.00 56.30 74 LYS A O 1
ATOM 591 N N . ILE A 1 96 ? -27.113 22.483 13.799 1.00 51.70 75 ILE A N 1
ATOM 592 C CA . ILE A 1 96 ? -26.471 21.229 14.188 1.00 44.50 75 ILE A CA 1
ATOM 593 C C . ILE A 1 96 ? -25.544 21.447 15.380 1.00 44.84 75 ILE A C 1
ATOM 594 O O . ILE A 1 96 ? -24.902 22.486 15.493 1.00 48.08 75 ILE A O 1
ATOM 599 N N . ASP A 1 97 ? -25.453 20.417 16.232 1.00 47.87 76 ASP A N 1
ATOM 600 C CA . ASP A 1 97 ? -24.532 20.378 17.359 1.00 47.76 76 ASP A CA 1
ATOM 601 C C . ASP A 1 97 ? -23.374 19.435 17.030 1.00 43.29 76 ASP A C 1
ATOM 602 O O . ASP A 1 97 ? -23.552 18.217 16.918 1.00 44.43 76 ASP A O 1
ATOM 607 N N . ILE A 1 98 ? -22.180 20.016 16.915 1.00 36.60 77 ILE A N 1
ATOM 608 C CA . ILE A 1 98 ? -21.002 19.287 16.494 1.00 35.49 77 ILE A CA 1
ATOM 609 C C . ILE A 1 98 ? -20.213 18.874 17.724 1.00 38.18 77 ILE A C 1
ATOM 610 O O . ILE A 1 98 ? -19.788 19.736 18.485 1.00 45.59 77 ILE A O 1
ATOM 615 N N . TYR A 1 99 ? -19.987 17.568 17.894 1.00 37.80 78 TYR A N 1
ATOM 616 C CA . TYR A 1 99 ? -19.125 17.099 18.965 1.00 37.11 78 TYR A CA 1
ATOM 617 C C . TYR A 1 99 ? -17.861 16.539 18.322 1.00 33.04 78 TYR A C 1
ATOM 618 O O . TYR A 1 99 ? -17.890 16.121 17.166 1.00 32.70 78 TYR A O 1
ATOM 627 N N . GLU A 1 100 ? -16.748 16.599 19.062 1.00 30.47 79 GLU A N 1
ATOM 628 C CA . GLU A 1 100 ? -15.527 15.902 18.696 1.00 31.04 79 GLU A CA 1
ATOM 629 C C . GLU A 1 100 ? -15.295 14.702 19.617 1.00 29.78 79 GLU A C 1
ATOM 630 O O . GLU A 1 100 ? -14.388 13.920 19.376 1.00 29.53 79 GLU A O 1
ATOM 636 N N . ASP A 1 101 ? -16.081 14.583 20.696 1.00 31.28 80 ASP A N 1
ATOM 637 C CA . ASP A 1 101 ? -15.895 13.565 21.723 1.00 33.22 80 ASP A CA 1
ATOM 638 C C . ASP A 1 101 ? -17.252 12.923 22.018 1.00 34.84 80 ASP A C 1
ATOM 639 O O . ASP A 1 101 ? -18.167 13.580 22.513 1.00 34.57 80 ASP A O 1
ATOM 644 N N . LEU A 1 102 ? -17.358 11.621 21.720 1.00 34.11 81 LEU A N 1
ATOM 645 C CA . LEU A 1 102 ? -18.593 10.879 21.868 1.00 37.25 81 LEU A CA 1
ATOM 646 C C . LEU A 1 102 ? -19.163 11.016 23.286 1.00 39.63 81 LEU A C 1
ATOM 647 O O . LEU A 1 102 ? -20.383 10.996 23.466 1.00 36.09 81 LEU A O 1
ATOM 652 N N . TYR A 1 103 ? -18.298 11.186 24.294 1.00 44.47 82 TYR A N 1
ATOM 653 C CA . TYR A 1 103 ? -18.753 11.121 25.680 1.00 53.24 82 TYR A CA 1
ATOM 654 C C . TYR A 1 103 ? -19.211 12.481 26.196 1.00 53.08 82 TYR A C 1
ATOM 655 O O . TYR A 1 103 ? -19.626 12.560 27.343 1.00 55.01 82 TYR A O 1
ATOM 664 N N . LYS A 1 104 ? -19.152 13.528 25.361 1.00 51.17 83 LYS A N 1
ATOM 665 C CA . LYS A 1 104 ? -19.714 14.818 25.723 1.00 47.81 83 LYS A CA 1
ATOM 666 C C . LYS A 1 104 ? -21.158 14.912 25.255 1.00 47.04 83 LYS A C 1
ATOM 667 O O . LYS A 1 104 ? -21.842 15.858 25.610 1.00 49.10 83 LYS A O 1
ATOM 673 N N . ILE A 1 105 ? -21.629 13.922 24.490 1.00 53.76 84 ILE A N 1
ATOM 674 C CA . ILE A 1 105 ? -22.998 13.932 23.997 1.00 51.21 84 ILE A CA 1
ATOM 675 C C . ILE A 1 105 ? -23.891 13.429 25.117 1.00 52.42 84 ILE A C 1
ATOM 676 O O . ILE A 1 105 ? -23.873 12.238 25.421 1.00 51.22 84 ILE A O 1
ATOM 681 N N . GLN A 1 106 ? -24.644 14.338 25.745 1.00 52.86 85 GLN A N 1
ATOM 682 C CA . GLN A 1 106 ? -25.413 13.940 26.912 1.00 53.76 85 GLN A CA 1
ATOM 683 C C . GLN A 1 106 ? -26.885 13.760 26.544 1.00 47.47 85 GLN A C 1
ATOM 684 O O . GLN A 1 106 ? -27.562 12.924 27.154 1.00 45.44 85 GLN A O 1
ATOM 690 N N . ASP A 1 107 ? -27.361 14.518 25.542 1.00 44.18 86 ASP A N 1
ATOM 691 C CA . ASP A 1 107 ? -28.738 14.407 25.076 1.00 42.40 86 ASP A CA 1
ATOM 692 C C . ASP A 1 107 ? -29.032 12.969 24.650 1.00 44.72 86 ASP A C 1
ATOM 693 O O . ASP A 1 107 ? -28.118 12.201 24.318 1.00 49.12 86 ASP A O 1
ATOM 698 N N . LYS A 1 108 ? -30.323 12.606 24.686 1.00 43.83 87 LYS A N 1
ATOM 699 C CA . LYS A 1 108 ? -30.745 11.266 24.300 1.00 48.60 87 LYS A CA 1
ATOM 700 C C . LYS A 1 108 ? -30.891 11.209 22.778 1.00 46.45 87 LYS A C 1
ATOM 701 O O . LYS A 1 108 ? -31.590 12.022 22.169 1.00 45.75 87 LYS A O 1
ATOM 707 N N . ILE A 1 109 ? -30.197 10.239 22.173 1.00 39.28 88 ILE A N 1
ATOM 708 C CA . ILE A 1 109 ? -30.273 10.033 20.743 1.00 35.02 88 ILE A CA 1
ATOM 709 C C . ILE A 1 109 ? -31.314 8.950 20.486 1.00 33.07 88 ILE A C 1
ATOM 710 O O . ILE A 1 109 ? -31.322 7.931 21.168 1.00 35.32 88 ILE A O 1
ATOM 715 N N . ASP A 1 110 ? -32.205 9.181 19.516 1.00 32.55 89 ASP A N 1
ATOM 716 C CA . ASP A 1 110 ? -33.167 8.172 19.106 1.00 31.45 89 ASP A CA 1
ATOM 717 C C . ASP A 1 110 ? -32.568 7.304 17.993 1.00 29.37 89 ASP A C 1
ATOM 718 O O . ASP A 1 110 ? -32.775 6.092 18.010 1.00 27.06 89 ASP A O 1
ATOM 723 N N . ILE A 1 111 ? -31.857 7.924 17.026 1.00 28.54 90 ILE A N 1
ATOM 724 C CA . ILE A 1 111 ? -31.326 7.228 15.860 1.00 27.73 90 ILE A CA 1
ATOM 725 C C . ILE A 1 111 ? -29.845 7.542 15.706 1.00 26.76 90 ILE A C 1
ATOM 726 O O . ILE A 1 111 ? -29.481 8.714 15.723 1.00 27.48 90 ILE A O 1
ATOM 731 N N . VAL A 1 112 ? -29.018 6.490 15.569 1.00 23.65 91 VAL A N 1
ATOM 732 C CA . VAL A 1 112 ? -27.610 6.655 15.256 1.00 24.92 91 VAL A CA 1
ATOM 733 C C . VAL A 1 112 ? -27.366 6.198 13.826 1.00 25.43 91 VAL A C 1
ATOM 734 O O . VAL A 1 112 ? -27.820 5.114 13.440 1.00 23.71 91 VAL A O 1
ATOM 738 N N . ILE A 1 113 ? -26.602 7.009 13.078 1.00 23.45 92 ILE A N 1
ATOM 739 C CA . ILE A 1 113 ? -26.147 6.619 11.754 1.00 25.88 92 ILE A CA 1
ATOM 740 C C . ILE A 1 113 ? -24.630 6.616 11.784 1.00 23.03 92 ILE A C 1
ATOM 741 O O . ILE A 1 113 ? -24.039 7.691 11.800 1.00 21.96 92 ILE A O 1
ATOM 746 N N . HIS A 1 114 ? -24.054 5.401 11.838 1.00 20.01 93 HIS A N 1
ATOM 747 C CA . HIS A 1 114 ? -22.620 5.227 11.985 1.00 20.97 93 HIS A CA 1
ATOM 748 C C . HIS A 1 114 ? -21.927 5.201 10.618 1.00 20.04 93 HIS A C 1
ATOM 749 O O . HIS A 1 114 ? -21.913 4.152 9.985 1.00 19.56 93 HIS A O 1
ATOM 756 N N . CYS A 1 115 ? -21.334 6.332 10.190 1.00 19.26 94 CYS A N 1
ATOM 757 C CA . CYS A 1 115 ? -20.792 6.481 8.842 1.00 20.90 94 CYS A CA 1
ATOM 758 C C . CYS A 1 115 ? -19.273 6.641 8.866 1.00 20.98 94 CYS A C 1
ATOM 759 O O . CYS A 1 115 ? -18.656 6.790 7.816 1.00 19.41 94 CYS A O 1
ATOM 762 N N . ALA A 1 116 ? -18.670 6.668 10.056 1.00 19.55 95 ALA A N 1
ATOM 763 C CA . ALA A 1 116 ? -17.246 6.932 10.141 1.00 20.85 95 ALA A CA 1
ATOM 764 C C . ALA A 1 116 ? -16.450 5.690 9.747 1.00 20.16 95 ALA A C 1
ATOM 765 O O . ALA A 1 116 ? -16.810 4.573 10.131 1.00 20.01 95 ALA A O 1
ATOM 767 N N . ALA A 1 117 ? -15.407 5.915 8.938 1.00 19.00 96 ALA A N 1
ATOM 768 C CA . ALA A 1 117 ? -14.431 4.893 8.613 1.00 18.60 96 ALA A CA 1
ATOM 769 C C . ALA A 1 117 ? -13.399 5.455 7.649 1.00 17.16 96 ALA A C 1
ATOM 770 O O . ALA A 1 117 ? -13.706 6.334 6.857 1.00 18.58 96 ALA A O 1
ATOM 772 N N . PRO A 1 118 ? -12.161 4.932 7.631 1.00 17.64 97 PRO A N 1
ATOM 773 C CA . PRO A 1 118 ? -11.226 5.225 6.544 1.00 18.27 97 PRO A CA 1
ATOM 774 C C . PRO A 1 118 ? -11.797 4.763 5.207 1.00 19.60 97 PRO A C 1
ATOM 775 O O . PRO A 1 118 ? -12.478 3.730 5.147 1.00 19.09 97 PRO A O 1
ATOM 779 N N . THR A 1 119 ? -11.455 5.497 4.140 1.00 20.06 98 THR A N 1
ATOM 780 C CA . THR A 1 119 ? -12.085 5.313 2.843 1.00 19.53 98 THR A CA 1
ATOM 781 C C . THR A 1 119 ? -11.073 5.088 1.728 1.00 19.83 98 THR A C 1
ATOM 782 O O . THR A 1 119 ? -11.454 4.724 0.611 1.00 20.08 98 THR A O 1
ATOM 786 N N . GLN A 1 120 ? -9.787 5.353 1.980 1.00 21.50 99 GLN A N 1
ATOM 787 C CA . GLN A 1 120 ? -8.833 5.320 0.878 1.00 22.17 99 GLN A CA 1
ATOM 788 C C . GLN A 1 120 ? -8.204 3.931 0.715 1.00 22.21 99 GLN A C 1
ATOM 789 O O . GLN A 1 120 ? -7.899 3.251 1.693 1.00 24.46 99 GLN A O 1
ATOM 795 N N . SER A 1 121 ? -7.989 3.518 -0.536 1.00 19.59 100 SER A N 1
ATOM 796 C CA . SER A 1 121 ? -7.462 2.190 -0.790 1.00 20.00 100 SER A CA 1
ATOM 797 C C . SER A 1 121 ? -6.051 2.058 -0.225 1.00 21.56 100 SER A C 1
ATOM 798 O O . SER A 1 121 ? -5.765 1.069 0.440 1.00 19.38 100 SER A O 1
ATOM 801 N N . ASP A 1 122 ? -5.205 3.078 -0.461 1.00 23.83 101 ASP A N 1
ATOM 802 C CA . ASP A 1 122 ? -3.821 3.066 -0.022 1.00 25.39 101 ASP A CA 1
ATOM 803 C C . ASP A 1 122 ? -3.730 2.872 1.487 1.00 22.70 101 ASP A C 1
ATOM 804 O O . ASP A 1 122 ? -2.872 2.149 1.963 1.00 21.67 101 ASP A O 1
ATOM 809 N N . PHE A 1 123 ? -4.603 3.535 2.236 1.00 20.95 102 PHE A N 1
ATOM 810 C CA . PHE A 1 123 ? -4.525 3.469 3.684 1.00 21.78 102 PHE A CA 1
ATOM 811 C C . PHE A 1 123 ? -4.778 2.027 4.143 1.00 20.58 102 PHE A C 1
ATOM 812 O O . PHE A 1 123 ? -4.209 1.590 5.147 1.00 18.00 102 PHE A O 1
ATOM 820 N N . PHE A 1 124 ? -5.594 1.268 3.379 1.00 18.62 103 PHE A N 1
ATOM 821 C CA . PHE A 1 124 ? -5.945 -0.088 3.787 1.00 17.04 103 PHE A CA 1
ATOM 822 C C . PHE A 1 124 ? -4.742 -1.028 3.717 1.00 18.32 103 PHE A C 1
ATOM 823 O O . PHE A 1 124 ? -4.687 -1.949 4.530 1.00 19.72 103 PHE A O 1
ATOM 831 N N . ILE A 1 125 ? -3.820 -0.821 2.758 1.00 19.54 104 ILE A N 1
ATOM 832 C CA . ILE A 1 125 ? -2.636 -1.659 2.661 1.00 23.19 104 ILE A CA 1
ATOM 833 C C . ILE A 1 125 ? -1.424 -1.021 3.343 1.00 25.43 104 ILE A C 1
ATOM 834 O O . ILE A 1 125 ? -0.495 -1.751 3.695 1.00 26.85 104 ILE A O 1
ATOM 839 N N . GLU A 1 126 ? -1.399 0.308 3.511 1.00 25.69 105 GLU A N 1
ATOM 840 C CA . GLU A 1 126 ? -0.262 0.946 4.174 1.00 28.34 105 GLU A CA 1
ATOM 841 C C . GLU A 1 126 ? -0.426 0.841 5.693 1.00 27.14 105 GLU A C 1
ATOM 842 O O . GLU A 1 126 ? 0.548 0.605 6.394 1.00 25.83 105 GLU A O 1
ATOM 848 N N . ASN A 1 127 ? -1.673 0.954 6.186 1.00 26.97 106 ASN A N 1
ATOM 849 C CA . ASN A 1 127 ? -1.965 0.946 7.614 1.00 26.28 106 ASN A CA 1
ATOM 850 C C . ASN A 1 127 ? -3.062 -0.064 7.913 1.00 23.31 106 ASN A C 1
ATOM 851 O O . ASN A 1 127 ? -4.119 0.297 8.430 1.00 21.22 106 ASN A O 1
ATOM 856 N N . PRO A 1 128 ? -2.850 -1.361 7.609 1.00 23.90 107 PRO A N 1
ATOM 857 C CA . PRO A 1 128 ? -3.895 -2.368 7.784 1.00 23.32 107 PRO A CA 1
ATOM 858 C C . PRO A 1 128 ? -4.321 -2.570 9.235 1.00 22.56 107 PRO A C 1
ATOM 859 O O . PRO A 1 128 ? -5.491 -2.830 9.500 1.00 21.77 107 PRO A O 1
ATOM 863 N N . ILE A 1 129 ? -3.366 -2.417 10.163 1.00 23.81 108 ILE A N 1
ATOM 864 C CA . ILE A 1 129 ? -3.604 -2.571 11.589 1.00 23.84 108 ILE A CA 1
ATOM 865 C C . ILE A 1 129 ? -4.486 -1.437 12.085 1.00 22.38 108 ILE A C 1
ATOM 866 O O . ILE A 1 129 ? -5.431 -1.655 12.821 1.00 21.06 108 ILE A O 1
ATOM 871 N N . ASP A 1 130 ? -4.129 -0.220 11.684 1.00 24.93 109 ASP A N 1
ATOM 872 C CA . ASP A 1 130 ? -4.879 0.965 12.047 1.00 23.64 109 ASP A CA 1
ATOM 873 C C . ASP A 1 130 ? -6.282 0.850 11.476 1.00 21.12 109 ASP A C 1
ATOM 874 O O . ASP A 1 130 ? -7.244 1.154 12.175 1.00 21.91 109 ASP A O 1
ATOM 879 N N . THR A 1 131 ? -6.367 0.457 10.198 1.00 19.75 110 THR A N 1
ATOM 880 C CA . THR A 1 131 ? -7.649 0.273 9.525 1.00 20.44 110 THR A CA 1
ATOM 881 C C . THR A 1 131 ? -8.614 -0.563 10.357 1.00 18.55 110 THR A C 1
ATOM 882 O O . THR A 1 131 ? -9.793 -0.231 10.489 1.00 19.43 110 THR A O 1
ATOM 886 N N . VAL A 1 132 ? -8.104 -1.667 10.895 1.00 19.20 111 VAL A N 1
ATOM 887 C CA . VAL A 1 132 ? -8.907 -2.576 11.705 1.00 19.38 111 VAL A CA 1
ATOM 888 C C . VAL A 1 132 ? -9.257 -1.901 13.030 1.00 19.77 111 VAL A C 1
ATOM 889 O O . VAL A 1 132 ? -10.397 -1.946 13.469 1.00 21.12 111 VAL A O 1
ATOM 893 N N . ASP A 1 133 ? -8.253 -1.282 13.655 1.00 21.00 112 ASP A N 1
ATOM 894 C CA . ASP A 1 133 ? -8.378 -0.785 15.013 1.00 24.03 112 ASP A CA 1
ATOM 895 C C . ASP A 1 133 ? -9.397 0.354 15.089 1.00 22.89 112 ASP A C 1
ATOM 896 O O . ASP A 1 133 ? -10.270 0.365 15.976 1.00 22.36 112 ASP A O 1
ATOM 901 N N . ILE A 1 134 ? -9.305 1.252 14.105 1.00 20.20 113 ILE A N 1
ATOM 902 C CA . ILE A 1 134 ? -10.179 2.412 14.013 1.00 19.18 113 ILE A CA 1
ATOM 903 C C . ILE A 1 134 ? -11.626 1.949 13.827 1.00 19.17 113 ILE A C 1
ATOM 904 O O . ILE A 1 134 ? -12.504 2.263 14.637 1.00 17.42 113 ILE A O 1
ATOM 909 N N . ILE A 1 135 ? -11.843 1.102 12.818 1.00 18.55 114 ILE A N 1
ATOM 910 C CA . ILE A 1 135 ? -13.183 0.653 12.495 1.00 17.86 114 ILE A CA 1
ATOM 911 C C . ILE A 1 135 ? -13.714 -0.180 13.650 1.00 17.69 114 ILE A C 1
ATOM 912 O O . ILE A 1 135 ? -14.871 -0.001 14.044 1.00 16.59 114 ILE A O 1
ATOM 917 N N . TYR A 1 136 ? -12.884 -1.112 14.148 1.00 18.74 115 TYR A N 1
ATOM 918 C CA . TYR A 1 136 ? -13.347 -2.000 15.210 1.00 19.47 115 TYR A CA 1
ATOM 919 C C . TYR A 1 136 ? -13.668 -1.150 16.436 1.00 19.66 115 TYR A C 1
ATOM 920 O O . TYR A 1 136 ? -14.708 -1.358 17.048 1.00 18.86 115 TYR A O 1
ATOM 929 N N . THR A 1 137 ? -12.769 -0.223 16.816 1.00 20.25 116 THR A N 1
ATOM 930 C CA . THR A 1 137 ? -12.969 0.465 18.085 1.00 23.42 116 THR A CA 1
ATOM 931 C C . THR A 1 137 ? -14.179 1.399 17.985 1.00 23.90 116 THR A C 1
ATOM 932 O O . THR A 1 137 ? -14.997 1.484 18.896 1.00 23.45 116 THR A O 1
ATOM 936 N N . ASN A 1 138 ? -14.331 2.060 16.834 1.00 25.16 117 ASN A N 1
ATOM 937 C CA . ASN A 1 138 ? -15.404 3.016 16.656 1.00 25.20 117 ASN A CA 1
ATOM 938 C C . ASN A 1 138 ? -16.755 2.298 16.654 1.00 26.56 117 ASN A C 1
ATOM 939 O O . ASN A 1 138 ? -17.729 2.836 17.187 1.00 27.24 117 ASN A O 1
ATOM 944 N N . THR A 1 139 ? -16.810 1.081 16.096 1.00 24.12 118 THR A N 1
ATOM 945 C CA . THR A 1 139 ? -18.035 0.297 16.106 1.00 24.21 118 THR A CA 1
ATOM 946 C C . THR A 1 139 ? -18.386 -0.105 17.542 1.00 24.18 118 THR A C 1
ATOM 947 O O . THR A 1 139 ? -19.548 -0.024 17.969 1.00 21.16 118 THR A O 1
ATOM 951 N N . LYS A 1 140 ? -17.375 -0.575 18.271 1.00 26.97 119 LYS A N 1
ATOM 952 C CA . LYS A 1 140 ? -17.574 -1.049 19.637 1.00 31.78 119 LYS A CA 1
ATOM 953 C C . LYS A 1 140 ? -18.115 0.110 20.475 1.00 29.11 119 LYS A C 1
ATOM 954 O O . LYS A 1 140 ? -19.152 -0.013 21.138 1.00 28.47 119 LYS A O 1
ATOM 960 N N . ASN A 1 141 ? -17.412 1.245 20.395 1.00 25.24 120 ASN A N 1
ATOM 961 C CA . ASN A 1 141 ? -17.763 2.417 21.175 1.00 25.79 120 ASN A CA 1
ATOM 962 C C . ASN A 1 141 ? -19.173 2.879 20.835 1.00 26.14 120 ASN A C 1
ATOM 963 O O . ASN A 1 141 ? -19.981 3.108 21.740 1.00 28.09 120 ASN A O 1
ATOM 968 N N . ILE A 1 142 ? -19.490 2.935 19.543 1.00 24.89 121 ILE A N 1
ATOM 969 C CA . ILE A 1 142 ? -20.774 3.461 19.131 1.00 27.62 121 ILE A CA 1
ATOM 970 C C . ILE A 1 142 ? -21.893 2.521 19.582 1.00 28.30 121 ILE A C 1
ATOM 971 O O . ILE A 1 142 ? -22.996 3.002 19.843 1.00 27.85 121 ILE A O 1
ATOM 976 N N . LEU A 1 143 ? -21.605 1.213 19.691 1.00 28.60 122 LEU A N 1
ATOM 977 C CA . LEU A 1 143 ? -22.604 0.240 20.123 1.00 31.72 122 LEU A CA 1
ATOM 978 C C . LEU A 1 143 ? -22.830 0.336 21.635 1.00 31.39 122 LEU A C 1
ATOM 979 O O . LEU A 1 143 ? -23.958 0.200 22.087 1.00 29.89 122 LEU A O 1
ATOM 984 N N . ASP A 1 144 ? -21.746 0.527 22.393 1.00 34.73 123 ASP A N 1
ATOM 985 C CA . ASP A 1 144 ? -21.801 0.805 23.819 1.00 35.33 123 ASP A CA 1
ATOM 986 C C . ASP A 1 144 ? -22.706 2.012 24.042 1.00 37.80 123 ASP A C 1
ATOM 987 O O . ASP A 1 144 ? -23.693 1.917 24.768 1.00 36.04 123 ASP A O 1
ATOM 992 N N . PHE A 1 145 ? -22.363 3.110 23.352 1.00 34.63 124 PHE A N 1
ATOM 993 C CA . PHE A 1 145 ? -23.068 4.368 23.471 1.00 32.52 124 PHE A CA 1
ATOM 994 C C . PHE A 1 145 ? -24.561 4.161 23.262 1.00 33.90 124 PHE A C 1
ATOM 995 O O . PHE A 1 145 ? -25.361 4.611 24.067 1.00 35.00 124 PHE A O 1
ATOM 1003 N N . SER A 1 146 ? -24.919 3.509 22.163 1.00 33.66 125 SER A N 1
ATOM 1004 C CA . SER A 1 146 ? -26.302 3.355 21.769 1.00 37.42 125 SER A CA 1
ATOM 1005 C C . SER A 1 146 ? -27.084 2.577 22.825 1.00 42.38 125 SER A C 1
ATOM 1006 O O . SER A 1 146 ? -28.211 2.942 23.154 1.00 40.94 125 SER A O 1
ATOM 1009 N N . LYS A 1 147 ? -26.485 1.508 23.360 1.00 43.86 126 LYS A N 1
ATOM 1010 C CA . LYS A 1 147 ? -27.198 0.633 24.274 1.00 47.71 126 LYS A CA 1
ATOM 1011 C C . LYS A 1 147 ? -27.356 1.325 25.634 1.00 46.88 126 LYS A C 1
ATOM 1012 O O . LYS A 1 147 ? -28.387 1.191 26.300 1.00 40.15 126 LYS A O 1
ATOM 1018 N N . LYS A 1 148 ? -26.334 2.083 26.028 1.00 45.45 127 LYS A N 1
ATOM 1019 C CA . LYS A 1 148 ? -26.377 2.858 27.254 1.00 53.02 127 LYS A CA 1
ATOM 1020 C C . LYS A 1 148 ? -27.323 4.065 27.107 1.00 58.94 127 LYS A C 1
ATOM 1021 O O . LYS A 1 148 ? -27.976 4.429 28.085 1.00 58.45 127 LYS A O 1
ATOM 1027 N N . ASN A 1 149 ? -27.439 4.663 25.902 1.00 60.54 128 ASN A N 1
ATOM 1028 C CA . ASN A 1 149 ? -28.229 5.876 25.693 1.00 55.78 128 ASN A CA 1
ATOM 1029 C C . ASN A 1 149 ? -29.637 5.546 25.227 1.00 52.48 128 ASN A C 1
ATOM 1030 O O . ASN A 1 149 ? -30.387 6.429 24.815 1.00 50.77 128 ASN A O 1
ATOM 1035 N N . ASN A 1 150 ? -29.949 4.255 25.253 1.00 52.10 129 ASN A N 1
ATOM 1036 C CA . ASN A 1 150 ? -31.279 3.753 24.965 1.00 55.06 129 ASN A CA 1
ATOM 1037 C C . ASN A 1 150 ? -31.753 4.216 23.580 1.00 49.97 129 ASN A C 1
ATOM 1038 O O . ASN A 1 150 ? -32.898 4.641 23.403 1.00 41.65 129 ASN A O 1
ATOM 1043 N N . VAL A 1 151 ? -30.867 4.060 22.586 1.00 46.40 130 VAL A N 1
ATOM 1044 C CA . VAL A 1 151 ? -31.118 4.460 21.209 1.00 40.36 130 VAL A CA 1
ATOM 1045 C C . VAL A 1 151 ? -32.211 3.554 20.652 1.00 37.23 130 VAL A C 1
ATOM 1046 O O . VAL A 1 151 ? -32.312 2.405 21.064 1.00 36.93 130 VAL A O 1
ATOM 1050 N N . GLU A 1 152 ? -33.051 4.096 19.758 1.00 37.08 131 GLU A N 1
ATOM 1051 C CA . GLU A 1 152 ? -34.205 3.366 19.257 1.00 40.53 131 GLU A CA 1
ATOM 1052 C C . GLU A 1 152 ? -33.757 2.572 18.025 1.00 40.05 131 GLU A C 1
ATOM 1053 O O . GLU A 1 152 ? -34.167 1.416 17.865 1.00 40.20 131 GLU A O 1
ATOM 1059 N N . LYS A 1 153 ? -32.868 3.159 17.200 1.00 37.01 132 LYS A N 1
ATOM 1060 C CA . LYS A 1 153 ? -32.324 2.456 16.041 1.00 34.83 132 LYS A CA 1
ATOM 1061 C C . LYS A 1 153 ? -30.885 2.886 15.750 1.00 34.40 132 LYS A C 1
ATOM 1062 O O . LYS A 1 153 ? -30.534 4.063 15.869 1.00 34.35 132 LYS A O 1
ATOM 1068 N N . ILE A 1 154 ? -30.045 1.914 15.370 1.00 33.24 133 ILE A N 1
ATOM 1069 C CA . ILE A 1 154 ? -28.724 2.234 14.857 1.00 32.07 133 ILE A CA 1
ATOM 1070 C C . ILE A 1 154 ? -28.556 1.659 13.461 1.00 29.04 133 ILE A C 1
ATOM 1071 O O . ILE A 1 154 ? -28.879 0.503 13.215 1.00 32.88 133 ILE A O 1
ATOM 1076 N N . ILE A 1 155 ? -27.988 2.491 12.580 1.00 27.39 134 ILE A N 1
ATOM 1077 C CA . ILE A 1 155 ? -27.731 2.125 11.204 1.00 25.14 134 ILE A CA 1
ATOM 1078 C C . ILE A 1 155 ? -26.223 2.091 10.999 1.00 22.89 134 ILE A C 1
ATOM 1079 O O . ILE A 1 155 ? -25.558 3.078 11.287 1.00 27.03 134 ILE A O 1
ATOM 1084 N N . PHE A 1 156 ? -25.724 0.958 10.489 1.00 18.77 135 PHE A N 1
ATOM 1085 C CA . PHE A 1 156 ? -24.309 0.768 10.242 1.00 20.75 135 PHE A CA 1
ATOM 1086 C C . PHE A 1 156 ? -23.992 0.699 8.740 1.00 20.26 135 PHE A C 1
ATOM 1087 O O . PHE A 1 156 ? -24.476 -0.212 8.053 1.00 19.45 135 PHE A O 1
ATOM 1095 N N . LEU A 1 157 ? -23.132 1.615 8.252 1.00 19.13 136 LEU A N 1
ATOM 1096 C CA . LEU A 1 157 ? -22.686 1.618 6.856 1.00 21.01 136 LEU A CA 1
ATOM 1097 C C . LEU A 1 157 ? -21.625 0.549 6.639 1.00 19.94 136 LEU A C 1
ATOM 1098 O O . LEU A 1 157 ? -20.583 0.543 7.283 1.00 20.93 136 LEU A O 1
ATOM 1103 N N . SER A 1 158 ? -21.902 -0.343 5.706 1.00 17.97 137 SER A N 1
ATOM 1104 C CA . SER A 1 158 ? -20.947 -1.376 5.415 1.00 18.07 137 SER A CA 1
ATOM 1105 C C . SER A 1 158 ? -20.686 -1.318 3.925 1.00 18.14 137 SER A C 1
ATOM 1106 O O . SER A 1 158 ? -21.011 -0.329 3.277 1.00 19.39 137 SER A O 1
ATOM 1109 N N . THR A 1 159 ? -20.049 -2.361 3.409 1.00 16.95 138 THR A N 1
ATOM 1110 C CA . THR A 1 159 ? -19.493 -2.286 2.080 1.00 15.05 138 THR A CA 1
ATOM 1111 C C . THR A 1 159 ? -19.752 -3.592 1.329 1.00 15.31 138 THR A C 1
ATOM 1112 O O . THR A 1 159 ? -19.783 -4.670 1.904 1.00 14.03 138 THR A O 1
ATOM 1116 N N . MET A 1 160 ? -19.893 -3.425 0.019 1.00 15.94 139 MET A N 1
ATOM 1117 C CA . MET A 1 160 ? -19.874 -4.480 -0.967 1.00 18.00 139 MET A CA 1
ATOM 1118 C C . MET A 1 160 ? -18.612 -5.339 -0.806 1.00 15.12 139 MET A C 1
ATOM 1119 O O . MET A 1 160 ? -18.678 -6.540 -1.062 1.00 15.43 139 MET A O 1
ATOM 1124 N N . GLU A 1 161 ? -17.500 -4.778 -0.332 1.00 13.21 140 GLU A N 1
ATOM 1125 C CA . GLU A 1 161 ? -16.301 -5.584 -0.120 1.00 14.14 140 GLU A CA 1
ATOM 1126 C C . GLU A 1 161 ? -16.541 -6.748 0.869 1.00 13.66 140 GLU A C 1
ATOM 1127 O O . GLU A 1 161 ? -15.767 -7.711 0.872 1.00 13.66 140 GLU A O 1
ATOM 1133 N N . ILE A 1 162 ? -17.609 -6.709 1.681 1.00 14.01 141 ILE A N 1
ATOM 1134 C CA . ILE A 1 162 ? -17.948 -7.825 2.566 1.00 15.79 141 ILE A CA 1
ATOM 1135 C C . ILE A 1 162 ? -18.226 -9.117 1.776 1.00 15.63 141 ILE A C 1
ATOM 1136 O O . ILE A 1 162 ? -18.181 -10.230 2.359 1.00 16.33 141 ILE A O 1
ATOM 1141 N N . TYR A 1 163 ? -18.529 -9.012 0.469 1.00 13.51 142 TYR A N 1
ATOM 1142 C CA . TYR A 1 163 ? -18.862 -10.200 -0.319 1.00 13.60 142 TYR A CA 1
ATOM 1143 C C . TYR A 1 163 ? -17.628 -10.932 -0.823 1.00 13.49 142 TYR A C 1
ATOM 1144 O O . TYR A 1 163 ? -17.748 -12.081 -1.251 1.00 14.11 142 TYR A O 1
ATOM 1153 N N . GLY A 1 164 ? -16.445 -10.310 -0.705 1.00 13.28 143 GLY A N 1
ATOM 1154 C CA . GLY A 1 164 ? -15.199 -11.044 -0.882 1.00 12.69 143 GLY A CA 1
ATOM 1155 C C . GLY A 1 164 ? -15.114 -11.711 -2.249 1.00 13.57 143 GLY A C 1
ATOM 1156 O O . GLY A 1 164 ? -15.179 -11.033 -3.272 1.00 14.17 143 GLY A O 1
ATOM 1157 N N . ASP A 1 165 ? -15.014 -13.053 -2.234 1.00 14.02 144 ASP A N 1
ATOM 1158 C CA . ASP A 1 165 ? -14.853 -13.895 -3.411 1.00 13.76 144 ASP A CA 1
ATOM 1159 C C . ASP A 1 165 ? -16.206 -14.137 -4.091 1.00 14.05 144 ASP A C 1
ATOM 1160 O O . ASP A 1 165 ? -16.282 -14.790 -5.137 1.00 14.08 144 ASP A O 1
ATOM 1165 N N . VAL A 1 166 ? -17.304 -13.625 -3.541 1.00 13.47 145 VAL A N 1
ATOM 1166 C CA . VAL A 1 166 ? -18.574 -13.877 -4.196 1.00 13.98 145 VAL A CA 1
ATOM 1167 C C . VAL A 1 166 ? -18.739 -12.895 -5.353 1.00 14.09 145 VAL A C 1
ATOM 1168 O O . VAL A 1 166 ? -18.922 -11.701 -5.123 1.00 13.58 145 VAL A O 1
ATOM 1172 N N . ILE A 1 167 ? -18.729 -13.417 -6.586 1.00 13.97 146 ILE A N 1
ATOM 1173 C CA . ILE A 1 167 ? -18.830 -12.582 -7.771 1.00 14.34 146 ILE A CA 1
ATOM 1174 C C . ILE A 1 167 ? -20.174 -12.767 -8.474 1.00 15.48 146 ILE A C 1
ATOM 1175 O O . ILE A 1 167 ? -20.983 -13.604 -8.093 1.00 14.85 146 ILE A O 1
ATOM 1180 N N . GLY A 1 168 ? -20.419 -11.909 -9.477 1.00 17.64 147 GLY A N 1
ATOM 1181 C CA . GLY A 1 168 ? -21.512 -12.119 -10.410 1.00 18.78 147 GLY A CA 1
ATOM 1182 C C . GLY A 1 168 ? -22.783 -11.400 -9.994 1.00 18.13 147 GLY A C 1
ATOM 1183 O O . GLY A 1 168 ? -22.771 -10.523 -9.143 1.00 19.11 147 GLY A O 1
ATOM 1184 N N . ASP A 1 169 ? -23.889 -11.773 -10.629 1.00 20.45 148 ASP A N 1
ATOM 1185 C CA . ASP A 1 169 ? -25.105 -10.977 -10.538 1.00 20.14 148 ASP A CA 1
ATOM 1186 C C . ASP A 1 169 ? -25.967 -11.506 -9.404 1.00 18.86 148 ASP A C 1
ATOM 1187 O O . ASP A 1 169 ? -25.776 -12.626 -8.925 1.00 15.64 148 ASP A O 1
ATOM 1192 N N . ASN A 1 170 ? -26.912 -10.634 -9.033 1.00 19.52 149 ASN A N 1
ATOM 1193 C CA . ASN A 1 170 ? -27.963 -10.896 -8.074 1.00 20.52 149 ASN A CA 1
ATOM 1194 C C . ASN A 1 170 ? -27.420 -11.436 -6.747 1.00 21.75 149 ASN A C 1
ATOM 1195 O O . ASN A 1 170 ? -27.949 -12.407 -6.178 1.00 17.71 149 ASN A O 1
ATOM 1200 N N . ILE A 1 171 ? -26.406 -10.738 -6.232 1.00 19.10 150 ILE A N 1
ATOM 1201 C CA . ILE A 1 171 ? -25.873 -11.034 -4.925 1.00 19.22 150 ILE A CA 1
ATOM 1202 C C . ILE A 1 171 ? -26.768 -10.473 -3.826 1.00 18.22 150 ILE A C 1
ATOM 1203 O O . ILE A 1 171 ? -26.978 -9.275 -3.763 1.00 16.67 150 ILE A O 1
ATOM 1208 N N . VAL A 1 172 ? -27.161 -11.365 -2.901 1.00 16.67 151 VAL A N 1
ATOM 1209 C CA . VAL A 1 172 ? -28.157 -11.127 -1.875 1.00 16.91 151 VAL A CA 1
ATOM 1210 C C . VAL A 1 172 ? -27.424 -11.013 -0.548 1.00 17.32 151 VAL A C 1
ATOM 1211 O O . VAL A 1 172 ? -26.291 -11.476 -0.426 1.00 15.84 151 VAL A O 1
ATOM 1215 N N . GLU A 1 173 ? -28.067 -10.408 0.454 1.00 18.81 152 GLU A N 1
ATOM 1216 C CA . GLU A 1 173 ? -27.373 -10.034 1.689 1.00 19.06 152 GLU A CA 1
ATOM 1217 C C . GLU A 1 173 ? -26.963 -11.243 2.537 1.00 20.20 152 GLU A C 1
ATOM 1218 O O . GLU A 1 173 ? -26.110 -11.074 3.400 1.00 18.57 152 GLU A O 1
ATOM 1224 N N . ASP A 1 174 ? -27.532 -12.440 2.280 1.00 23.19 153 ASP A N 1
ATOM 1225 C CA . ASP A 1 174 ? -27.097 -13.704 2.891 1.00 26.01 153 ASP A CA 1
ATOM 1226 C C . ASP A 1 174 ? -25.829 -14.313 2.280 1.00 24.94 153 ASP A C 1
ATOM 1227 O O . ASP A 1 174 ? -25.263 -15.243 2.857 1.00 21.94 153 ASP A O 1
ATOM 1232 N N . ASP A 1 175 ? -25.432 -13.883 1.070 1.00 22.29 154 ASP A N 1
ATOM 1233 C CA . ASP A 1 175 ? -24.196 -14.380 0.504 1.00 20.78 154 ASP A CA 1
ATOM 1234 C C . ASP A 1 175 ? -23.077 -13.942 1.424 1.00 21.26 154 ASP A C 1
ATOM 1235 O O . ASP A 1 175 ? -23.105 -12.821 1.928 1.00 19.36 154 ASP A O 1
ATOM 1240 N N . ILE A 1 176 ? -22.111 -14.848 1.603 1.00 21.47 155 ILE A N 1
ATOM 1241 C CA . ILE A 1 176 ? -21.027 -14.658 2.554 1.00 22.31 155 ILE A CA 1
ATOM 1242 C C . ILE A 1 176 ? -19.692 -14.741 1.819 1.00 18.20 155 ILE A C 1
ATOM 1243 O O . ILE A 1 176 ? -19.452 -15.726 1.133 1.00 17.02 155 ILE A O 1
ATOM 1248 N N . GLY A 1 177 ? -18.838 -13.726 2.003 1.00 15.94 156 GLY A N 1
ATOM 1249 C CA . GLY A 1 177 ? -17.481 -13.708 1.476 1.00 15.92 156 GLY A CA 1
ATOM 1250 C C . GLY A 1 177 ? -16.460 -14.482 2.323 1.00 15.99 156 GLY A C 1
ATOM 1251 O O . GLY A 1 177 ? -16.558 -14.605 3.557 1.00 15.56 156 GLY A O 1
ATOM 1252 N N . LYS A 1 178 ? -15.415 -14.950 1.638 1.00 15.92 157 LYS A N 1
ATOM 1253 C CA . LYS A 1 178 ? -14.294 -15.634 2.263 1.00 16.58 157 LYS A CA 1
ATOM 1254 C C . LYS A 1 178 ? -13.030 -14.774 2.144 1.00 16.93 157 LYS A C 1
ATOM 1255 O O . LYS A 1 178 ? -12.753 -14.220 1.081 1.00 17.97 157 LYS A O 1
ATOM 1261 N N . PHE A 1 179 ? -12.245 -14.706 3.230 1.00 15.60 158 PHE A N 1
ATOM 1262 C CA . PHE A 1 179 ? -11.140 -13.769 3.348 1.00 14.94 158 PHE A CA 1
ATOM 1263 C C . PHE A 1 179 ? -9.887 -14.457 3.872 1.00 15.27 158 PHE A C 1
ATOM 1264 O O . PHE A 1 179 ? -9.917 -15.100 4.913 1.00 17.09 158 PHE A O 1
ATOM 1272 N N . SER A 1 180 ? -8.797 -14.258 3.148 1.00 15.19 159 SER A N 1
ATOM 1273 C CA . SER A 1 180 ? -7.485 -14.726 3.544 1.00 15.07 159 SER A CA 1
ATOM 1274 C C . SER A 1 180 ? -6.896 -13.810 4.603 1.00 15.51 159 SER A C 1
ATOM 1275 O O . SER A 1 180 ? -6.977 -12.592 4.476 1.00 15.73 159 SER A O 1
ATOM 1278 N N . VAL A 1 181 ? -6.271 -14.416 5.630 1.00 15.04 160 VAL A N 1
ATOM 1279 C CA . VAL A 1 181 ? -5.648 -13.637 6.683 1.00 14.43 160 VAL A CA 1
ATOM 1280 C C . VAL A 1 181 ? -4.269 -13.168 6.244 1.00 14.31 160 VAL A C 1
ATOM 1281 O O . VAL A 1 181 ? -3.675 -12.404 6.990 1.00 14.97 160 VAL A O 1
ATOM 1285 N N . THR A 1 182 ? -3.769 -13.583 5.071 1.00 14.40 161 THR A N 1
ATOM 1286 C CA . THR A 1 182 ? -2.431 -13.176 4.656 1.00 15.47 161 THR A CA 1
ATOM 1287 C C . THR A 1 182 ? -2.459 -12.100 3.573 1.00 17.11 161 THR A C 1
ATOM 1288 O O . THR A 1 182 ? -1.420 -11.674 3.087 1.00 21.20 161 THR A O 1
ATOM 1292 N N . ASN A 1 183 ? -3.638 -11.613 3.214 1.00 19.14 162 ASN A N 1
ATOM 1293 C CA . ASN A 1 183 ? -3.798 -10.553 2.227 1.00 18.74 162 ASN A CA 1
ATOM 1294 C C . ASN A 1 183 ? -4.111 -9.234 2.934 1.00 17.72 162 ASN A C 1
ATOM 1295 O O . ASN A 1 183 ? -5.250 -9.005 3.327 1.00 17.41 162 ASN A O 1
ATOM 1300 N N . ILE A 1 184 ? -3.116 -8.346 2.986 1.00 18.16 163 ILE A N 1
ATOM 1301 C CA . ILE A 1 184 ? -3.130 -7.098 3.729 1.00 17.71 163 ILE A CA 1
ATOM 1302 C C . ILE A 1 184 ? -4.352 -6.247 3.391 1.00 16.31 163 ILE A C 1
ATOM 1303 O O . ILE A 1 184 ? -4.889 -5.521 4.238 1.00 14.33 163 ILE A O 1
ATOM 1308 N N . ARG A 1 185 ? -4.793 -6.357 2.141 1.00 15.74 164 ARG A N 1
ATOM 1309 C CA . ARG A 1 185 ? -5.809 -5.476 1.604 1.00 15.50 164 ARG A CA 1
ATOM 1310 C C . ARG A 1 185 ? -7.170 -5.870 2.192 1.00 15.59 164 ARG A C 1
ATOM 1311 O O . ARG A 1 185 ? -8.129 -5.095 2.139 1.00 14.16 164 ARG A O 1
ATOM 1319 N N . ASN A 1 186 ? -7.247 -7.055 2.817 1.00 16.71 165 ASN A N 1
ATOM 1320 C CA . ASN A 1 186 ? -8.463 -7.522 3.490 1.00 15.00 165 ASN A CA 1
ATOM 1321 C C . ASN A 1 186 ? -8.694 -6.814 4.836 1.00 14.35 165 ASN A C 1
ATOM 1322 O O . ASN A 1 186 ? -9.735 -7.015 5.485 1.00 13.91 165 ASN A O 1
ATOM 1327 N N . SER A 1 187 ? -7.729 -5.988 5.259 1.00 13.41 166 SER A N 1
ATOM 1328 C CA . SER A 1 187 ? -7.891 -5.158 6.433 1.00 13.87 166 SER A CA 1
ATOM 1329 C C . SER A 1 187 ? -9.296 -4.579 6.482 1.00 13.59 166 SER A C 1
ATOM 1330 O O . SER A 1 187 ? -9.963 -4.684 7.514 1.00 12.58 166 SER A O 1
ATOM 1333 N N . TYR A 1 188 ? -9.706 -3.943 5.366 1.00 14.00 167 TYR A N 1
ATOM 1334 C CA . TYR A 1 188 ? -10.931 -3.154 5.333 1.00 13.62 167 TYR A CA 1
ATOM 1335 C C . TYR A 1 188 ? -12.150 -4.071 5.416 1.00 12.76 167 TYR A C 1
ATOM 1336 O O . TYR A 1 188 ? -13.040 -3.836 6.215 1.00 15.27 167 TYR A O 1
ATOM 1345 N N . PRO A 1 189 ? -12.321 -5.099 4.577 1.00 12.76 168 PRO A N 1
ATOM 1346 C CA . PRO A 1 189 ? -13.524 -5.924 4.691 1.00 13.76 168 PRO A CA 1
ATOM 1347 C C . PRO A 1 189 ? -13.525 -6.639 6.031 1.00 13.63 168 PRO A C 1
ATOM 1348 O O . PRO A 1 189 ? -14.560 -6.721 6.654 1.00 14.82 168 PRO A O 1
ATOM 1352 N N . LEU A 1 190 ? -12.362 -7.080 6.515 1.00 14.46 169 LEU A N 1
ATOM 1353 C CA . LEU A 1 190 ? -12.356 -7.907 7.714 1.00 13.72 169 LEU A CA 1
ATOM 1354 C C . LEU A 1 190 ? -12.871 -7.069 8.874 1.00 13.30 169 LEU A C 1
ATOM 1355 O O . LEU A 1 190 ? -13.623 -7.569 9.706 1.00 11.84 169 LEU A O 1
ATOM 1360 N N . ALA A 1 191 ? -12.463 -5.791 8.866 1.00 12.82 170 ALA A N 1
ATOM 1361 C CA . ALA A 1 191 ? -12.859 -4.817 9.872 1.00 12.48 170 ALA A CA 1
ATOM 1362 C C . ALA A 1 191 ? -14.366 -4.565 9.843 1.00 11.70 170 ALA A C 1
ATOM 1363 O O . ALA A 1 191 ? -15.015 -4.549 10.885 1.00 11.21 170 ALA A O 1
ATOM 1365 N N . LYS A 1 192 ? -14.923 -4.379 8.652 1.00 13.25 171 LYS A N 1
ATOM 1366 C CA . LYS A 1 192 ? -16.359 -4.178 8.492 1.00 15.00 171 LYS A CA 1
ATOM 1367 C C . LYS A 1 192 ? -17.144 -5.458 8.767 1.00 15.06 171 LYS A C 1
ATOM 1368 O O . LYS A 1 192 ? -18.292 -5.375 9.180 1.00 14.45 171 LYS A O 1
ATOM 1374 N N . GLN A 1 193 ? -16.510 -6.627 8.559 1.00 15.09 172 GLN A N 1
ATOM 1375 C CA . GLN A 1 193 ? -17.146 -7.912 8.787 1.00 14.91 172 GLN A CA 1
ATOM 1376 C C . GLN A 1 193 ? -17.399 -8.080 10.277 1.00 15.59 172 GLN A C 1
ATOM 1377 O O . GLN A 1 193 ? -18.513 -8.428 10.682 1.00 14.23 172 GLN A O 1
ATOM 1383 N N . ILE A 1 194 ? -16.365 -7.786 11.083 1.00 17.11 173 ILE A N 1
ATOM 1384 C CA . ILE A 1 194 ? -16.421 -7.977 12.530 1.00 17.49 173 ILE A CA 1
ATOM 1385 C C . ILE A 1 194 ? -17.351 -6.948 13.166 1.00 18.09 173 ILE A C 1
ATOM 1386 O O . ILE A 1 194 ? -18.054 -7.261 14.136 1.00 17.46 173 ILE A O 1
ATOM 1391 N N . SER A 1 195 ? -17.397 -5.765 12.545 1.00 16.59 174 SER A N 1
ATOM 1392 C CA . SER A 1 195 ? -18.262 -4.687 12.979 1.00 15.63 174 SER A CA 1
ATOM 1393 C C . SER A 1 195 ? -19.728 -5.076 12.778 1.00 18.15 174 SER A C 1
ATOM 1394 O O . SER A 1 195 ? -20.535 -4.998 13.725 1.00 19.34 174 SER A O 1
ATOM 1397 N N . GLU A 1 196 ? -20.037 -5.608 11.585 1.00 16.32 175 GLU A N 1
ATOM 1398 C CA . GLU A 1 196 ? -21.362 -6.125 11.293 1.00 15.73 175 GLU A CA 1
ATOM 1399 C C . GLU A 1 196 ? -21.777 -7.176 12.320 1.00 16.53 175 GLU A C 1
ATOM 1400 O O . GLU A 1 196 ? -22.915 -7.179 12.794 1.00 14.86 175 GLU A O 1
ATOM 1406 N N . PHE A 1 197 ? -20.858 -8.102 12.612 1.00 17.35 176 PHE A N 1
ATOM 1407 C CA . PHE A 1 197 ? -21.113 -9.200 13.526 1.00 17.64 176 PHE A CA 1
ATOM 1408 C C . PHE A 1 197 ? -21.451 -8.672 14.922 1.00 17.42 176 PHE A C 1
ATOM 1409 O O . PHE A 1 197 ? -22.345 -9.173 15.597 1.00 17.41 176 PHE A O 1
ATOM 1417 N N . MET A 1 198 ? -20.709 -7.653 15.339 1.00 19.40 177 MET A N 1
ATOM 1418 C CA . MET A 1 198 ? -20.990 -6.942 16.568 1.00 21.64 177 MET A CA 1
ATOM 1419 C C . MET A 1 198 ? -22.363 -6.286 16.494 1.00 19.92 177 MET A C 1
ATOM 1420 O O . MET A 1 198 ? -23.175 -6.518 17.394 1.00 18.71 177 MET A O 1
ATOM 1425 N N . VAL A 1 199 ? -22.638 -5.584 15.376 1.00 18.87 178 VAL A N 1
ATOM 1426 C CA . VAL A 1 199 ? -23.896 -4.882 15.193 1.00 18.83 178 VAL A CA 1
ATOM 1427 C C . VAL A 1 199 ? -25.059 -5.865 15.316 1.00 19.35 178 VAL A C 1
ATOM 1428 O O . VAL A 1 199 ? -26.044 -5.577 15.976 1.00 18.72 178 VAL A O 1
ATOM 1432 N N . HIS A 1 200 ? -24.981 -7.006 14.643 1.00 19.95 179 HIS A N 1
ATOM 1433 C CA . HIS A 1 200 ? -26.057 -7.986 14.733 1.00 22.03 179 HIS A CA 1
ATOM 1434 C C . HIS A 1 200 ? -26.132 -8.605 16.133 1.00 23.07 179 HIS A C 1
ATOM 1435 O O . HIS A 1 200 ? -27.204 -9.024 16.564 1.00 20.95 179 HIS A O 1
ATOM 1442 N N . SER A 1 201 ? -24.988 -8.695 16.820 1.00 23.38 180 SER A N 1
ATOM 1443 C CA . SER A 1 201 ? -24.935 -9.349 18.118 1.00 24.46 180 SER A CA 1
ATOM 1444 C C . SER A 1 201 ? -25.517 -8.460 19.219 1.00 23.97 180 SER A C 1
ATOM 1445 O O . SER A 1 201 ? -26.048 -8.995 20.189 1.00 21.98 180 SER A O 1
ATOM 1448 N N . TYR A 1 202 ? -25.356 -7.135 19.095 1.00 25.98 181 TYR A N 1
ATOM 1449 C CA . TYR A 1 202 ? -25.969 -6.177 20.000 1.00 26.26 181 TYR A CA 1
ATOM 1450 C C . TYR A 1 202 ? -27.471 -6.192 19.814 1.00 26.28 181 TYR A C 1
ATOM 1451 O O . TYR A 1 202 ? -28.204 -6.058 20.778 1.00 29.97 181 TYR A O 1
ATOM 1460 N N . SER A 1 203 ? -27.917 -6.308 18.571 1.00 24.65 182 SER A N 1
ATOM 1461 C CA . SER A 1 203 ? -29.335 -6.391 18.298 1.00 26.05 182 SER A CA 1
ATOM 1462 C C . SER A 1 203 ? -29.945 -7.632 18.945 1.00 27.98 182 SER A C 1
ATOM 1463 O O . SER A 1 203 ? -31.020 -7.554 19.518 1.00 28.99 182 SER A O 1
ATOM 1466 N N . LYS A 1 204 ? -29.290 -8.786 18.839 1.00 29.25 183 LYS A N 1
ATOM 1467 C CA . LYS A 1 204 ? -29.946 -10.017 19.257 1.00 38.04 183 LYS A CA 1
ATOM 1468 C C . LYS A 1 204 ? -29.787 -10.223 20.764 1.00 40.83 183 LYS A C 1
ATOM 1469 O O . LYS A 1 204 ? -30.568 -10.943 21.379 1.00 42.27 183 LYS A O 1
ATOM 1475 N N . LYS A 1 205 ? -28.769 -9.598 21.357 1.00 41.79 184 LYS A N 1
ATOM 1476 C CA . LYS A 1 205 ? -28.543 -9.761 22.777 1.00 44.23 184 LYS A CA 1
ATOM 1477 C C . LYS A 1 205 ? -29.453 -8.804 23.556 1.00 45.10 184 LYS A C 1
ATOM 1478 O O . LYS A 1 205 ? -30.006 -9.245 24.556 1.00 46.10 184 LYS A O 1
ATOM 1484 N N . TYR A 1 206 ? -29.651 -7.556 23.067 1.00 40.71 185 TYR A N 1
ATOM 1485 C CA . TYR A 1 206 ? -30.225 -6.444 23.824 1.00 38.08 185 TYR A CA 1
ATOM 1486 C C . TYR A 1 206 ? -31.461 -5.836 23.147 1.00 42.68 185 TYR A C 1
ATOM 1487 O O . TYR A 1 206 ? -31.698 -4.625 23.263 1.00 46.26 185 TYR A O 1
ATOM 1496 N N . SER A 1 207 ? -32.244 -6.676 22.455 1.00 41.63 186 SER A N 1
ATOM 1497 C CA . SER A 1 207 ? -33.370 -6.277 21.608 1.00 42.68 186 SER A CA 1
ATOM 1498 C C . SER A 1 207 ? -33.353 -4.797 21.215 1.00 44.88 186 SER A C 1
ATOM 1499 O O . SER A 1 207 ? -34.302 -4.061 21.474 1.00 50.05 186 SER A O 1
ATOM 1502 N N . LEU A 1 208 ? -32.271 -4.402 20.538 1.00 46.23 187 LEU A N 1
ATOM 1503 C CA . LEU A 1 208 ? -32.041 -3.055 20.048 1.00 45.33 187 LEU A CA 1
ATOM 1504 C C . LEU A 1 208 ? -32.102 -3.133 18.519 1.00 42.16 187 LEU A C 1
ATOM 1505 O O . LEU A 1 208 ? -31.417 -3.954 17.910 1.00 44.14 187 LEU A O 1
ATOM 1510 N N . SER A 1 209 ? -33.003 -2.354 17.906 1.00 36.62 188 SER A N 1
ATOM 1511 C CA . SER A 1 209 ? -33.144 -2.321 16.457 1.00 32.20 188 SER A CA 1
ATOM 1512 C C . SER A 1 209 ? -31.828 -1.861 15.825 1.00 32.35 188 SER A C 1
ATOM 1513 O O . SER A 1 209 ? -31.239 -0.862 16.253 1.00 33.91 188 SER A O 1
ATOM 1516 N N . THR A 1 210 ? -31.318 -2.650 14.869 1.00 29.99 189 THR A N 1
ATOM 1517 C CA . THR A 1 210 ? -30.150 -2.253 14.096 1.00 27.00 189 THR A CA 1
ATOM 1518 C C . THR A 1 210 ? -30.369 -2.615 12.629 1.00 25.55 189 THR A C 1
ATOM 1519 O O . THR A 1 210 ? -31.018 -3.608 12.288 1.00 24.36 189 THR A O 1
ATOM 1523 N N . ALA A 1 211 ? -29.824 -1.779 11.751 1.00 24.94 190 ALA A N 1
ATOM 1524 C CA . ALA A 1 211 ? -29.772 -2.107 10.334 1.00 22.73 190 ALA A CA 1
ATOM 1525 C C . ALA A 1 211 ? -28.326 -2.002 9.858 1.00 20.37 190 ALA A C 1
ATOM 1526 O O . ALA A 1 211 ? -27.545 -1.157 10.327 1.00 20.31 190 ALA A O 1
ATOM 1528 N N . ILE A 1 212 ? -27.964 -2.904 8.946 1.00 17.55 191 ILE A N 1
ATOM 1529 C CA . ILE A 1 212 ? -26.695 -2.788 8.253 1.00 15.69 191 ILE A CA 1
ATOM 1530 C C . ILE A 1 212 ? -27.013 -2.423 6.812 1.00 14.59 191 ILE A C 1
ATOM 1531 O O . ILE A 1 212 ? -27.840 -3.073 6.209 1.00 14.39 191 ILE A O 1
ATOM 1536 N N . VAL A 1 213 ? -26.352 -1.410 6.265 1.00 15.22 192 VAL A N 1
ATOM 1537 C CA . VAL A 1 213 ? -26.518 -1.076 4.857 1.00 15.32 192 VAL A CA 1
ATOM 1538 C C . VAL A 1 213 ? -25.161 -1.220 4.168 1.00 16.59 192 VAL A C 1
ATOM 1539 O O . VAL A 1 213 ? -24.184 -0.620 4.595 1.00 20.63 192 VAL A O 1
ATOM 1543 N N . ARG A 1 214 ? -25.119 -1.980 3.073 1.00 16.13 193 ARG A N 1
ATOM 1544 C CA . ARG A 1 214 ? -23.899 -2.223 2.321 1.00 16.43 193 ARG A CA 1
ATOM 1545 C C . ARG A 1 214 ? -23.914 -1.465 0.989 1.00 17.04 193 ARG A C 1
ATOM 1546 O O . ARG A 1 214 ? -24.669 -1.805 0.077 1.00 15.55 193 ARG A O 1
ATOM 1554 N N . LEU A 1 215 ? -23.008 -0.491 0.868 1.00 20.70 194 LEU A N 1
ATOM 1555 C CA . LEU A 1 215 ? -22.890 0.357 -0.310 1.00 24.65 194 LEU A CA 1
ATOM 1556 C C . LEU A 1 215 ? -21.982 -0.256 -1.358 1.00 20.19 194 LEU A C 1
ATOM 1557 O O . LEU A 1 215 ? -20.979 -0.864 -1.043 1.00 18.04 194 LEU A O 1
ATOM 1562 N N . THR A 1 216 ? -22.226 0.127 -2.603 1.00 19.74 195 THR A N 1
ATOM 1563 C CA . THR A 1 216 ? -21.239 -0.087 -3.638 1.00 19.96 195 THR A CA 1
ATOM 1564 C C . THR A 1 216 ? -20.159 0.993 -3.544 1.00 19.74 195 THR A C 1
ATOM 1565 O O . THR A 1 216 ? -19.173 0.823 -2.831 1.00 25.73 195 THR A O 1
ATOM 1569 N N . GLN A 1 217 ? -20.309 2.060 -4.324 1.00 18.15 196 GLN A N 1
ATOM 1570 C CA . GLN A 1 217 ? -19.433 3.219 -4.294 1.00 16.62 196 GLN A CA 1
ATOM 1571 C C . GLN A 1 217 ? -20.290 4.406 -4.688 1.00 18.13 196 GLN A C 1
ATOM 1572 O O . GLN A 1 217 ? -20.979 4.372 -5.703 1.00 15.47 196 GLN A O 1
ATOM 1578 N N . ALA A 1 218 ? -20.252 5.427 -3.833 1.00 20.76 197 ALA A N 1
ATOM 1579 C CA . ALA A 1 218 ? -20.994 6.654 -4.035 1.00 21.21 197 ALA A CA 1
ATOM 1580 C C . ALA A 1 218 ? -20.216 7.626 -4.923 1.00 20.84 197 ALA A C 1
ATOM 1581 O O . ALA A 1 218 ? -18.978 7.647 -4.963 1.00 18.26 197 ALA A O 1
ATOM 1583 N N . ILE A 1 219 ? -21.009 8.384 -5.688 1.00 21.75 198 ILE A N 1
ATOM 1584 C CA . ILE A 1 219 ? -20.538 9.369 -6.654 1.00 23.22 198 ILE A CA 1
ATOM 1585 C C . ILE A 1 219 ? -21.517 10.530 -6.588 1.00 22.26 198 ILE A C 1
ATOM 1586 O O . ILE A 1 219 ? -22.617 10.370 -6.064 1.00 20.57 198 ILE A O 1
ATOM 1591 N N . GLY A 1 220 ? -21.074 11.699 -7.054 1.00 22.26 199 GLY A N 1
ATOM 1592 C CA . GLY A 1 220 ? -21.972 12.834 -7.169 1.00 24.18 199 GLY A CA 1
ATOM 1593 C C . GLY A 1 220 ? -21.419 14.127 -6.575 1.00 25.16 199 GLY A C 1
ATOM 1594 O O . GLY A 1 220 ? -20.315 14.191 -6.034 1.00 26.39 199 GLY A O 1
ATOM 1595 N N . PRO A 1 221 ? -22.218 15.212 -6.613 1.00 26.38 200 PRO A N 1
ATOM 1596 C CA . PRO A 1 221 ? -21.750 16.509 -6.136 1.00 26.57 200 PRO A CA 1
ATOM 1597 C C . PRO A 1 221 ? -21.286 16.488 -4.677 1.00 26.56 200 PRO A C 1
ATOM 1598 O O . PRO A 1 221 ? -21.938 15.905 -3.819 1.00 25.64 200 PRO A O 1
ATOM 1602 N N . THR A 1 222 ? -20.173 17.183 -4.432 1.00 26.42 201 THR A N 1
ATOM 1603 C CA . THR A 1 222 ? -19.596 17.521 -3.133 1.00 26.44 201 THR A CA 1
ATOM 1604 C C . THR A 1 222 ? -18.465 16.556 -2.838 1.00 26.62 201 THR A C 1
ATOM 1605 O O . THR A 1 222 ? -17.818 16.692 -1.798 1.00 24.92 201 THR A O 1
ATOM 1609 N N . ALA A 1 223 ? -18.212 15.641 -3.787 1.00 28.80 202 ALA A N 1
ATOM 1610 C CA . ALA A 1 223 ? -17.010 14.831 -3.740 1.00 29.76 202 ALA A CA 1
ATOM 1611 C C . ALA A 1 223 ? -15.830 15.789 -3.864 1.00 31.31 202 ALA A C 1
ATOM 1612 O O . ALA A 1 223 ? -15.926 16.751 -4.619 1.00 35.94 202 ALA A O 1
ATOM 1614 N N . GLN A 1 224 ? -14.763 15.518 -3.102 1.00 30.88 203 GLN A N 1
ATOM 1615 C CA . GLN A 1 224 ? -13.597 16.376 -2.992 1.00 32.53 203 GLN A CA 1
ATOM 1616 C C . GLN A 1 224 ? -12.461 15.847 -3.857 1.00 33.31 203 GLN A C 1
ATOM 1617 O O . GLN A 1 224 ? -12.261 14.645 -3.966 1.00 32.34 203 GLN A O 1
ATOM 1623 N N . ILE A 1 225 ? -11.677 16.774 -4.412 1.00 37.67 204 ILE A N 1
ATOM 1624 C CA . ILE A 1 225 ? -10.689 16.476 -5.441 1.00 38.88 204 ILE A CA 1
ATOM 1625 C C . ILE A 1 225 ? -9.513 15.692 -4.858 1.00 35.67 204 ILE A C 1
ATOM 1626 O O . ILE A 1 225 ? -8.728 15.124 -5.614 1.00 34.73 204 ILE A O 1
ATOM 1631 N N . ASN A 1 226 ? -9.410 15.652 -3.523 1.00 36.88 205 ASN A N 1
ATOM 1632 C CA . ASN A 1 226 ? -8.326 14.957 -2.840 1.00 41.13 205 ASN A CA 1
ATOM 1633 C C . ASN A 1 226 ? -8.604 13.462 -2.651 1.00 35.48 205 ASN A C 1
ATOM 1634 O O . ASN A 1 226 ? -7.708 12.717 -2.279 1.00 36.38 205 ASN A O 1
ATOM 1639 N N . ASP A 1 227 ? -9.840 13.025 -2.903 1.00 33.10 206 ASP A N 1
ATOM 1640 C CA . ASP A 1 227 ? -10.229 11.621 -2.847 1.00 28.77 206 ASP A CA 1
ATOM 1641 C C . ASP A 1 227 ? -9.475 10.868 -3.935 1.00 27.46 206 ASP A C 1
ATOM 1642 O O . ASP A 1 227 ? -9.372 11.383 -5.038 1.00 25.48 206 ASP A O 1
ATOM 1647 N N . ASN A 1 228 ? -8.994 9.651 -3.639 1.00 26.87 207 ASN A N 1
ATOM 1648 C CA . ASN A 1 228 ? -8.273 8.859 -4.631 1.00 28.34 207 ASN A CA 1
ATOM 1649 C C . ASN A 1 228 ? -9.056 7.654 -5.132 1.00 25.79 207 ASN A C 1
ATOM 1650 O O . ASN A 1 228 ? -8.567 6.967 -6.027 1.00 26.50 207 ASN A O 1
ATOM 1655 N N . ARG A 1 229 ? -10.281 7.439 -4.632 1.00 23.08 208 ARG A N 1
ATOM 1656 C CA . ARG A 1 229 ? -11.130 6.424 -5.234 1.00 21.50 208 ARG A CA 1
ATOM 1657 C C . ARG A 1 229 ? -11.369 6.805 -6.696 1.00 23.98 208 ARG A C 1
ATOM 1658 O O . ARG A 1 229 ? -11.319 7.974 -7.084 1.00 24.04 208 ARG A O 1
ATOM 1666 N N . VAL A 1 230 ? -11.643 5.785 -7.506 1.00 24.40 209 VAL A N 1
ATOM 1667 C CA . VAL A 1 230 ? -11.360 5.809 -8.930 1.00 23.17 209 VAL A CA 1
ATOM 1668 C C . VAL A 1 230 ? -12.056 6.981 -9.642 1.00 23.44 209 VAL A C 1
ATOM 1669 O O . VAL A 1 230 ? -11.417 7.628 -10.469 1.00 19.09 209 VAL A O 1
ATOM 1673 N N . TYR A 1 231 ? -13.330 7.275 -9.307 1.00 24.16 210 TYR A N 1
ATOM 1674 C CA . TYR A 1 231 ? -14.100 8.330 -9.973 1.00 24.53 210 TYR A CA 1
ATOM 1675 C C . TYR A 1 231 ? -13.327 9.653 -9.937 1.00 27.19 210 TYR A C 1
ATOM 1676 O O . TYR A 1 231 ? -13.211 10.333 -10.958 1.00 29.19 210 TYR A O 1
ATOM 1685 N N . MET A 1 232 ? -12.758 9.981 -8.771 1.00 24.23 211 MET A N 1
ATOM 1686 C CA . MET A 1 232 ? -12.057 11.236 -8.578 1.00 26.60 211 MET A CA 1
ATOM 1687 C C . MET A 1 232 ? -10.610 11.190 -9.083 1.00 27.94 211 MET A C 1
ATOM 1688 O O . MET A 1 232 ? -10.054 12.220 -9.414 1.00 27.74 211 MET A O 1
ATOM 1693 N N . ASP A 1 233 ? -9.966 10.023 -9.097 1.00 29.54 212 ASP A N 1
ATOM 1694 C CA . ASP A 1 233 ? -8.679 9.886 -9.754 1.00 28.58 212 ASP A CA 1
ATOM 1695 C C . ASP A 1 233 ? -8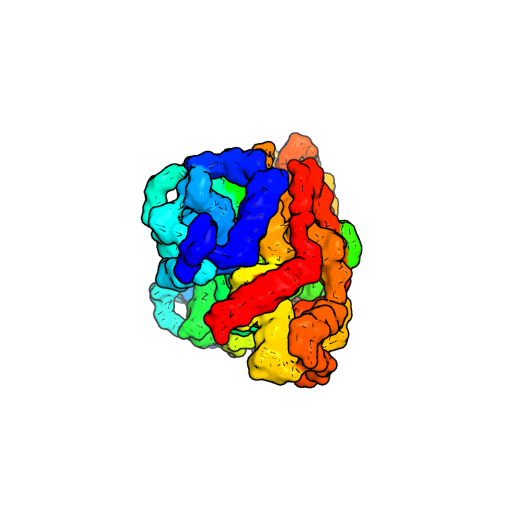.815 10.219 -11.242 1.00 28.27 212 ASP A C 1
ATOM 1696 O O . ASP A 1 233 ? -7.905 10.753 -11.867 1.00 29.67 212 ASP A O 1
ATOM 1701 N N . PHE A 1 234 ? -9.931 9.808 -11.834 1.00 25.79 213 PHE A N 1
ATOM 1702 C CA . PHE A 1 234 ? -10.221 10.114 -13.223 1.00 26.31 213 PHE A CA 1
ATOM 1703 C C . PHE A 1 234 ? -10.480 11.624 -13.381 1.00 26.89 213 PHE A C 1
ATOM 1704 O O . PHE A 1 234 ? -9.735 12.323 -14.051 1.00 26.73 213 PHE A O 1
ATOM 1712 N N . ILE A 1 235 ? -11.507 12.154 -12.714 1.00 27.82 214 ILE A N 1
ATOM 1713 C CA . ILE A 1 235 ? -11.853 13.551 -12.864 1.00 28.09 214 ILE A CA 1
ATOM 1714 C C . ILE A 1 235 ? -10.599 14.398 -12.660 1.00 32.00 214 ILE A C 1
ATOM 1715 O O . ILE A 1 235 ? -10.295 15.240 -13.503 1.00 32.86 214 ILE A O 1
ATOM 1720 N N . ARG A 1 236 ? -9.851 14.131 -11.585 1.00 35.24 215 ARG A N 1
ATOM 1721 C CA . ARG A 1 236 ? -8.706 14.956 -11.199 1.00 37.95 215 ARG A CA 1
ATOM 1722 C C . ARG A 1 236 ? -7.535 14.785 -12.171 1.00 37.58 215 ARG A C 1
ATOM 1723 O O . ARG A 1 236 ? -6.749 15.699 -12.334 1.00 42.01 215 ARG A O 1
ATOM 1731 N N . SER A 1 237 ? -7.388 13.630 -12.811 1.00 41.43 216 SER A N 1
ATOM 1732 C CA . SER A 1 237 ? -6.331 13.468 -13.794 1.00 46.05 216 SER A CA 1
ATOM 1733 C C . SER A 1 237 ? -6.701 14.209 -15.078 1.00 46.40 216 SER A C 1
ATOM 1734 O O . SER A 1 237 ? -5.838 14.805 -15.716 1.00 39.90 216 SER A O 1
ATOM 1737 N N . ALA A 1 238 ? -7.983 14.149 -15.462 1.00 47.26 217 ALA A N 1
ATOM 1738 C CA . ALA A 1 238 ? -8.455 14.851 -16.647 1.00 47.54 217 ALA A CA 1
ATOM 1739 C C . ALA A 1 238 ? -8.219 16.350 -16.485 1.00 48.66 217 ALA A C 1
ATOM 1740 O O . ALA A 1 238 ? -7.717 17.002 -17.397 1.00 56.94 217 ALA A O 1
ATOM 1742 N N . ILE A 1 239 ? -8.561 16.896 -15.314 1.00 44.78 218 ILE A N 1
ATOM 1743 C CA . ILE A 1 239 ? -8.448 18.331 -15.119 1.00 43.13 218 ILE A CA 1
ATOM 1744 C C . ILE A 1 239 ? -6.970 18.721 -15.012 1.00 46.64 218 ILE A C 1
ATOM 1745 O O . ILE A 1 239 ? -6.544 19.607 -15.747 1.00 52.21 218 ILE A O 1
ATOM 1750 N N . LYS A 1 240 ? -6.186 18.037 -14.156 1.00 47.40 219 LYS A N 1
ATOM 1751 C CA A LYS A 1 240 ? -4.873 18.522 -13.746 0.50 46.96 219 LYS A CA 1
ATOM 1752 C CA B LYS A 1 240 ? -4.873 18.523 -13.746 0.50 46.96 219 LYS A CA 1
ATOM 1753 C C . LYS A 1 240 ? -3.759 18.005 -14.659 1.00 44.34 219 LYS A C 1
ATOM 1754 O O . LYS A 1 240 ? -2.642 18.504 -14.605 1.00 42.16 219 LYS A O 1
ATOM 1765 N N . LYS A 1 241 ? -4.034 16.990 -15.478 1.00 48.53 220 LYS A N 1
ATOM 1766 C CA . LYS A 1 241 ? -3.005 16.461 -16.365 1.00 51.92 220 LYS A CA 1
ATOM 1767 C C . LYS A 1 241 ? -3.523 16.223 -17.784 1.00 47.42 220 LYS A C 1
ATOM 1768 O O . LYS A 1 241 ? -2.891 15.491 -18.551 1.00 45.26 220 LYS A O 1
ATOM 1774 N N . SER A 1 242 ? -4.676 16.824 -18.120 1.00 50.23 221 SER A N 1
ATOM 1775 C CA . SER A 1 242 ? -5.312 16.687 -19.430 1.00 51.88 221 SER A CA 1
ATOM 1776 C C . SER A 1 242 ? -5.199 15.253 -19.946 1.00 55.24 221 SER A C 1
ATOM 1777 O O . SER A 1 242 ? -5.047 15.025 -21.145 1.00 61.84 221 SER A O 1
ATOM 1780 N N . GLN A 1 243 ? -5.302 14.283 -19.030 1.00 56.54 222 GLN A N 1
ATOM 1781 C CA . GLN A 1 243 ? -5.111 12.877 -19.353 1.00 51.03 222 GLN A CA 1
ATOM 1782 C C . GLN A 1 243 ? -5.699 12.030 -18.222 1.00 48.14 222 GLN A C 1
ATOM 1783 O O . GLN A 1 243 ? -5.730 12.467 -17.070 1.00 45.72 222 GLN A O 1
ATOM 1789 N N . ILE A 1 244 ? -6.196 10.835 -18.571 1.00 41.94 223 ILE A N 1
ATOM 1790 C CA . ILE A 1 244 ? -6.703 9.885 -17.589 1.00 38.71 223 ILE A CA 1
ATOM 1791 C C . ILE A 1 244 ? -5.972 8.570 -17.814 1.00 35.81 223 ILE A C 1
ATOM 1792 O O . ILE A 1 244 ? -6.026 8.007 -18.910 1.00 34.76 223 ILE A O 1
ATOM 1797 N N . THR A 1 245 ? -5.321 8.080 -16.758 1.00 36.15 224 THR A N 1
ATOM 1798 C CA . THR A 1 245 ? -4.519 6.868 -16.851 1.00 38.84 224 THR A CA 1
ATOM 1799 C C . THR A 1 245 ? -5.183 5.712 -16.094 1.00 37.10 224 THR A C 1
ATOM 1800 O O . THR A 1 245 ? -5.602 5.871 -14.952 1.00 36.32 224 THR A O 1
ATOM 1804 N N . LEU A 1 246 ? -5.247 4.551 -16.757 1.00 37.00 225 LEU A N 1
ATOM 1805 C CA . LEU A 1 246 ? -5.754 3.309 -16.193 1.00 39.10 225 LEU A CA 1
ATOM 1806 C C . LEU A 1 246 ? -4.585 2.400 -15.848 1.00 39.35 225 LEU A C 1
ATOM 1807 O O . LEU A 1 246 ? -3.840 2.001 -16.733 1.00 39.16 225 LEU A O 1
ATOM 1812 N N . PHE A 1 247 ? -4.475 1.992 -14.580 1.00 38.19 226 PHE A N 1
ATOM 1813 C CA . PHE A 1 247 ? -3.392 1.103 -14.190 1.00 32.72 226 PHE A CA 1
ATOM 1814 C C . PHE A 1 247 ? -3.755 -0.366 -14.393 1.00 30.52 226 PHE A C 1
ATOM 1815 O O . PHE A 1 247 ? -2.910 -1.222 -14.128 1.00 30.88 226 PHE A O 1
ATOM 1823 N N . THR A 1 248 ? -4.981 -0.652 -14.871 1.00 28.40 227 THR A N 1
ATOM 1824 C CA . THR A 1 248 ? -5.406 -2.012 -15.208 1.00 28.96 227 THR A CA 1
ATOM 1825 C C . THR A 1 248 ? -6.076 -2.008 -16.585 1.00 28.20 227 THR A C 1
ATOM 1826 O O . THR A 1 248 ? -6.224 -0.953 -17.203 1.00 30.32 227 THR A O 1
ATOM 1830 N N . LYS A 1 249 ? -6.564 -3.172 -17.018 1.00 25.03 228 LYS A N 1
ATOM 1831 C CA . LYS A 1 249 ? -7.314 -3.262 -18.260 1.00 30.36 228 LYS A CA 1
ATOM 1832 C C . LYS A 1 249 ? -8.707 -2.644 -18.100 1.00 29.00 228 LYS A C 1
ATOM 1833 O O . LYS A 1 249 ? -9.398 -2.412 -19.085 1.00 26.66 228 LYS A O 1
ATOM 1839 N N . GLY A 1 250 ? -9.147 -2.436 -16.854 1.00 28.83 229 GLY A N 1
ATOM 1840 C CA . GLY A 1 250 ? -10.345 -1.666 -16.575 1.00 26.68 229 GLY A CA 1
ATOM 1841 C C . GLY A 1 250 ? -11.605 -2.509 -16.708 1.00 25.27 229 GLY A C 1
ATOM 1842 O O . GLY A 1 250 ? -12.699 -1.974 -16.877 1.00 25.43 229 GLY A O 1
ATOM 1843 N N . GLU A 1 251 ? -11.440 -3.825 -16.584 1.00 27.59 230 GLU A N 1
ATOM 1844 C CA . GLU A 1 251 ? -12.548 -4.751 -16.747 1.00 29.75 230 GLU A CA 1
ATOM 1845 C C . GLU A 1 251 ? -13.386 -4.900 -15.467 1.00 27.71 230 GLU A C 1
ATOM 1846 O O . GLU A 1 251 ? -14.405 -5.600 -15.507 1.00 28.28 230 GLU A O 1
ATOM 1852 N N . THR A 1 252 ? -13.022 -4.250 -14.339 1.00 22.88 231 THR A N 1
ATOM 1853 C CA . THR A 1 252 ? -13.869 -4.372 -13.157 1.00 21.03 231 THR A CA 1
ATOM 1854 C C . THR A 1 252 ? -15.230 -3.735 -13.422 1.00 22.12 231 THR A C 1
ATOM 1855 O O . THR A 1 252 ? -15.298 -2.594 -13.871 1.00 21.56 231 THR A O 1
ATOM 1859 N N . LYS A 1 253 ? -16.313 -4.478 -13.134 1.00 23.28 232 LYS A N 1
ATOM 1860 C CA . LYS A 1 253 ? -17.663 -3.980 -13.381 1.00 24.56 232 LYS A CA 1
ATOM 1861 C C . LYS A 1 253 ? -18.521 -3.977 -12.115 1.00 21.73 232 LYS A C 1
ATOM 1862 O O . LYS A 1 253 ? -18.871 -5.033 -11.578 1.00 19.22 232 LYS A O 1
ATOM 1868 N N . ARG A 1 254 ? -18.991 -2.777 -11.746 1.00 18.98 233 ARG A N 1
ATOM 1869 C CA . ARG A 1 254 ? -19.754 -2.582 -10.532 1.00 18.89 233 ARG A CA 1
ATOM 1870 C C . ARG A 1 254 ? -20.943 -1.650 -10.771 1.00 18.66 233 ARG A C 1
ATOM 1871 O O . ARG A 1 254 ? -21.014 -0.953 -11.770 1.00 18.92 233 ARG A O 1
ATOM 1879 N N . GLU A 1 255 ? -21.820 -1.558 -9.774 1.00 18.04 234 GLU A N 1
ATOM 1880 C CA . GLU A 1 255 ? -22.847 -0.544 -9.763 1.00 19.91 234 GLU A CA 1
ATOM 1881 C C . GLU A 1 255 ? -22.374 0.615 -8.906 1.00 20.44 234 GLU A C 1
ATOM 1882 O O . GLU A 1 255 ? -21.608 0.424 -7.965 1.00 23.02 234 GLU A O 1
ATOM 1888 N N . TYR A 1 256 ? -22.819 1.816 -9.295 1.00 17.75 235 TYR A N 1
ATOM 1889 C CA . TYR A 1 256 ? -22.508 3.034 -8.594 1.00 16.10 235 TYR A CA 1
ATOM 1890 C C . TYR A 1 256 ? -23.826 3.633 -8.147 1.00 16.86 235 TYR A C 1
ATOM 1891 O O . TYR A 1 256 ? -24.872 3.283 -8.667 1.00 18.37 235 TYR A O 1
ATOM 1900 N N . ILE A 1 257 ? -23.754 4.597 -7.236 1.00 17.33 236 ILE A N 1
ATOM 1901 C CA . ILE A 1 257 ? -24.938 5.287 -6.794 1.00 17.90 236 ILE A CA 1
ATOM 1902 C C . ILE A 1 257 ? -24.548 6.707 -6.412 1.00 18.08 236 ILE A C 1
ATOM 1903 O O . ILE A 1 257 ? -23.506 6.932 -5.802 1.00 17.71 236 ILE A O 1
ATOM 1908 N N . ASP A 1 258 ? -25.444 7.633 -6.745 1.00 17.57 237 ASP A N 1
ATOM 1909 C CA . ASP A 1 258 ? -25.330 9.003 -6.301 1.00 18.08 237 ASP A CA 1
ATOM 1910 C C . ASP A 1 258 ? -25.491 9.116 -4.783 1.00 17.79 237 ASP A C 1
ATOM 1911 O O . ASP A 1 258 ? -26.451 8.613 -4.185 1.00 16.90 237 ASP A O 1
ATOM 1916 N N . VAL A 1 259 ? -24.594 9.897 -4.181 1.00 18.29 238 VAL A N 1
ATOM 1917 C CA . VAL A 1 259 ? -24.509 10.055 -2.739 1.00 19.41 238 VAL A CA 1
ATOM 1918 C C . VAL A 1 259 ? -25.858 10.472 -2.119 1.00 22.27 238 VAL A C 1
ATOM 1919 O O . VAL A 1 259 ? -26.151 10.056 -0.983 1.00 22.72 238 VAL A O 1
ATOM 1923 N N . PHE A 1 260 ? -26.676 11.280 -2.834 1.00 21.35 239 PHE A N 1
ATOM 1924 C CA . PHE A 1 260 ? -28.003 11.653 -2.338 1.00 21.03 239 PHE A CA 1
ATOM 1925 C C . PHE A 1 260 ? -28.959 10.467 -2.386 1.00 20.02 239 PHE A C 1
ATOM 1926 O O . PHE A 1 260 ? -29.868 10.389 -1.573 1.00 19.13 239 PHE A O 1
ATOM 1934 N N . ASP A 1 261 ? -28.757 9.573 -3.360 1.00 19.13 240 ASP A N 1
ATOM 1935 C CA . ASP A 1 261 ? -29.522 8.343 -3.425 1.00 20.08 240 ASP A CA 1
ATOM 1936 C C . ASP A 1 261 ? -29.139 7.389 -2.288 1.00 20.33 240 ASP A C 1
ATOM 1937 O O . ASP A 1 261 ? -29.969 6.616 -1.830 1.00 22.81 240 ASP A O 1
ATOM 1942 N N . VAL A 1 262 ? -27.895 7.466 -1.813 1.00 19.72 241 VAL A N 1
ATOM 1943 C CA . VAL A 1 262 ? -27.453 6.721 -0.650 1.00 20.37 241 VAL A CA 1
ATOM 1944 C C . VAL A 1 262 ? -28.101 7.294 0.609 1.00 21.65 241 VAL A C 1
ATOM 1945 O O . VAL A 1 262 ? -28.559 6.566 1.492 1.00 21.53 241 VAL A O 1
ATOM 1949 N N . ALA A 1 263 ? -28.100 8.623 0.695 1.00 22.38 242 ALA A N 1
ATOM 1950 C CA . ALA A 1 263 ? -28.750 9.306 1.798 1.00 23.26 242 ALA A CA 1
ATOM 1951 C C . ALA A 1 263 ? -30.224 8.924 1.886 1.00 20.10 242 ALA A C 1
ATOM 1952 O O . ALA A 1 263 ? -30.737 8.635 2.964 1.00 22.24 242 ALA A O 1
ATOM 1954 N N . THR A 1 264 ? -30.914 8.961 0.758 1.00 19.52 243 THR A N 1
ATOM 1955 C CA . THR A 1 264 ? -32.347 8.746 0.762 1.00 20.88 243 THR A CA 1
ATOM 1956 C C . THR A 1 264 ? -32.635 7.310 1.148 1.00 21.12 243 THR A C 1
ATOM 1957 O O . THR A 1 264 ? -33.592 7.038 1.866 1.00 19.70 243 THR A O 1
ATOM 1961 N N . ALA A 1 265 ? -31.802 6.402 0.629 1.00 22.10 244 ALA A N 1
ATOM 1962 C CA . ALA A 1 265 ? -31.955 4.993 0.934 1.00 22.17 244 ALA A CA 1
ATOM 1963 C C . ALA A 1 265 ? -31.822 4.777 2.439 1.00 22.93 244 ALA A C 1
ATOM 1964 O O . ALA A 1 265 ? -32.645 4.094 3.063 1.00 23.68 244 ALA A O 1
ATOM 1966 N N . ILE A 1 266 ? -30.837 5.447 3.040 1.00 22.15 245 ILE A N 1
ATOM 1967 C CA . ILE A 1 266 ? -30.642 5.335 4.476 1.00 23.77 245 ILE A CA 1
ATOM 1968 C C . ILE A 1 266 ? -31.872 5.871 5.216 1.00 27.37 245 ILE A C 1
ATOM 1969 O O . ILE A 1 266 ? -32.329 5.274 6.192 1.00 26.35 245 ILE A O 1
ATOM 1974 N N . ILE A 1 267 ? -32.449 6.970 4.721 1.00 28.14 246 ILE A N 1
ATOM 1975 C CA . ILE A 1 267 ? -33.615 7.556 5.350 1.00 24.77 246 ILE A CA 1
ATOM 1976 C C . ILE A 1 267 ? -34.754 6.551 5.314 1.00 25.11 246 ILE A C 1
ATOM 1977 O O . ILE A 1 267 ? -35.391 6.353 6.336 1.00 25.70 246 ILE A O 1
ATOM 1982 N N . PHE A 1 268 ? -34.977 5.872 4.183 1.00 26.41 247 PHE A N 1
ATOM 1983 C CA . PHE A 1 268 ? -36.057 4.899 4.128 1.00 29.54 247 PHE A CA 1
ATOM 1984 C C . PHE A 1 268 ? -35.822 3.805 5.169 1.00 31.82 247 PHE A C 1
ATOM 1985 O O . PHE A 1 268 ? -36.769 3.340 5.811 1.00 30.57 247 PHE A O 1
ATOM 1993 N N . VAL A 1 269 ? -34.553 3.419 5.338 1.00 32.83 248 VAL A N 1
ATOM 1994 C CA . VAL A 1 269 ? -34.168 2.395 6.294 1.00 32.24 248 VAL A CA 1
ATOM 1995 C C . VAL A 1 269 ? -34.367 2.924 7.722 1.00 31.85 248 VAL A C 1
ATOM 1996 O O . VAL A 1 269 ? -34.721 2.146 8.609 1.00 29.78 248 VAL A O 1
ATOM 2000 N N . MET A 1 270 ? -34.189 4.234 7.947 1.00 34.12 249 MET A N 1
ATOM 2001 C CA . MET A 1 270 ? -34.374 4.826 9.267 1.00 37.26 249 MET A CA 1
ATOM 2002 C C . MET A 1 270 ? -35.835 4.737 9.707 1.00 40.05 249 MET A C 1
ATOM 2003 O O . MET A 1 270 ? -36.116 4.648 10.898 1.00 42.49 249 MET A O 1
ATOM 2008 N N . CYS A 1 271 ? -36.750 4.786 8.736 1.00 40.11 250 CYS A N 1
ATOM 2009 C CA . CYS A 1 271 ? -38.183 4.828 8.987 1.00 41.04 250 CYS A CA 1
ATOM 2010 C C . CYS A 1 271 ? -38.757 3.426 9.190 1.00 38.34 250 CYS A C 1
ATOM 2011 O O . CYS A 1 271 ? -39.893 3.272 9.628 1.00 41.12 250 CYS A O 1
ATOM 2014 N N . GLU A 1 272 ? -37.980 2.395 8.857 1.00 35.41 251 GLU A N 1
ATOM 2015 C CA . GLU A 1 272 ? -38.473 1.033 8.948 1.00 36.24 251 GLU A CA 1
ATOM 2016 C C . GLU A 1 272 ? -38.473 0.576 10.395 1.00 34.95 251 GLU A C 1
ATOM 2017 O O . GLU A 1 272 ? -37.476 0.744 11.080 1.00 33.29 251 GLU A O 1
ATOM 2023 N N . LYS A 1 273 ? -39.590 0.000 10.841 1.00 36.86 252 LYS A N 1
ATOM 2024 C CA . LYS A 1 273 ? -39.594 -0.722 12.108 1.00 42.06 252 LYS A CA 1
ATOM 2025 C C . LYS A 1 273 ? -39.309 -2.177 11.765 1.00 39.36 252 LYS A C 1
ATOM 2026 O O . LYS A 1 273 ? -40.013 -2.789 10.968 1.00 43.06 252 LYS A O 1
ATOM 2032 N N . LYS A 1 274 ? -38.206 -2.682 12.313 1.00 38.75 253 LYS A N 1
ATOM 2033 C CA . LYS A 1 274 ? -37.664 -3.990 11.978 1.00 34.56 253 LYS A CA 1
ATOM 2034 C C . LYS A 1 274 ? -36.505 -4.169 12.946 1.00 30.63 253 LYS A C 1
ATOM 2035 O O . LYS A 1 274 ? -35.674 -3.272 13.041 1.00 29.19 253 LYS A O 1
ATOM 2041 N N . MET A 1 275 ? -36.479 -5.264 13.710 1.00 28.71 254 MET A N 1
ATOM 2042 C CA . MET A 1 275 ? -35.486 -5.390 14.768 1.00 28.14 254 MET A CA 1
ATOM 2043 C C . MET A 1 275 ? -34.090 -5.490 14.153 1.00 24.87 254 MET A C 1
ATOM 2044 O O . MET A 1 275 ? -33.150 -4.879 14.661 1.00 23.39 254 MET A O 1
ATOM 2049 N N . PHE A 1 276 ? -33.963 -6.223 13.032 1.00 24.61 255 PHE A N 1
ATOM 2050 C CA . PHE A 1 276 ? -32.687 -6.345 12.340 1.00 22.70 255 PHE A CA 1
ATOM 2051 C C . PHE A 1 276 ? -32.910 -6.693 10.876 1.00 22.25 255 PHE A C 1
ATOM 2052 O O . PHE A 1 276 ? -33.800 -7.460 10.526 1.00 23.58 255 PHE A O 1
ATOM 2060 N N . GLU A 1 277 ? -32.079 -6.093 10.030 1.00 22.49 256 GLU A N 1
ATOM 2061 C CA . GLU A 1 277 ? -32.112 -6.319 8.597 1.00 23.00 256 GLU A CA 1
ATOM 2062 C C . GLU A 1 277 ? -30.790 -5.822 8.015 1.00 19.90 256 GLU A C 1
ATOM 2063 O O . GLU A 1 277 ? -30.141 -4.918 8.576 1.00 15.95 256 GLU A O 1
ATOM 2069 N N . ILE A 1 278 ? -30.387 -6.511 6.940 1.00 17.57 257 ILE A N 1
ATOM 2070 C CA . ILE A 1 278 ? -29.255 -6.116 6.131 1.00 17.83 257 ILE A CA 1
ATOM 2071 C C . ILE A 1 278 ? -29.823 -5.753 4.771 1.00 17.74 257 ILE A C 1
ATOM 2072 O O . ILE A 1 278 ? -30.667 -6.484 4.240 1.00 17.54 257 ILE A O 1
ATOM 2077 N N . TYR A 1 279 ? -29.362 -4.605 4.256 1.00 18.66 258 TYR A N 1
ATOM 2078 C CA . TYR A 1 279 ? -29.819 -4.050 2.992 1.00 18.76 258 TYR A CA 1
ATOM 2079 C C . TYR A 1 279 ? -28.625 -3.685 2.118 1.00 17.86 258 TYR A C 1
ATOM 2080 O O . TYR A 1 279 ? -27.783 -2.903 2.551 1.00 15.90 258 TYR A O 1
ATOM 2089 N N . ASN A 1 280 ? -28.568 -4.261 0.899 1.00 17.88 259 ASN A N 1
ATOM 2090 C CA . ASN A 1 280 ? -27.637 -3.789 -0.112 1.00 16.75 259 ASN A CA 1
ATOM 2091 C C . ASN A 1 280 ? -28.144 -2.434 -0.588 1.00 18.07 259 ASN A C 1
ATOM 2092 O O . ASN A 1 280 ? -29.354 -2.258 -0.758 1.00 17.50 259 ASN A O 1
ATOM 2097 N N . ILE A 1 281 ? -27.221 -1.496 -0.809 1.00 18.90 260 ILE A N 1
ATOM 2098 C CA . ILE A 1 281 ? -27.593 -0.243 -1.432 1.00 21.44 260 ILE A CA 1
ATOM 2099 C C . ILE A 1 281 ? -26.772 0.010 -2.685 1.00 21.53 260 ILE A C 1
ATOM 2100 O O . ILE A 1 281 ? -25.553 0.139 -2.661 1.00 21.44 260 ILE A O 1
ATOM 2105 N N . SER A 1 282 ? -27.510 0.033 -3.791 1.00 22.99 261 SER A N 1
ATOM 2106 C CA . SER A 1 282 ? -26.958 0.225 -5.113 1.00 25.22 261 SER A CA 1
ATOM 2107 C C . SER A 1 282 ? -28.050 0.805 -6.004 1.00 23.15 261 SER A C 1
ATOM 2108 O O . SER A 1 282 ? -29.234 0.579 -5.758 1.00 19.79 261 SER A O 1
ATOM 2111 N N . ASN A 1 283 ? -27.618 1.545 -7.033 1.00 22.27 262 ASN A N 1
ATOM 2112 C CA . ASN A 1 283 ? -28.484 1.918 -8.132 1.00 20.81 262 ASN A CA 1
ATOM 2113 C C . ASN A 1 283 ? -28.260 0.947 -9.285 1.00 20.53 262 ASN A C 1
ATOM 2114 O O . ASN A 1 283 ? -27.293 1.083 -10.023 1.00 20.94 262 ASN A O 1
ATOM 2119 N N . PRO A 1 284 ? -29.164 -0.031 -9.512 1.00 21.82 263 PRO A N 1
ATOM 2120 C CA . PRO A 1 284 ? -28.913 -1.097 -10.484 1.00 21.81 263 PRO A CA 1
ATOM 2121 C C . PRO A 1 284 ? -28.917 -0.615 -11.938 1.00 20.93 263 PRO A C 1
ATOM 2122 O O . PRO A 1 284 ? -28.320 -1.240 -12.812 1.00 22.78 263 PRO A O 1
ATOM 2126 N N . ASN A 1 285 ? -29.509 0.549 -12.199 1.00 21.40 264 ASN A N 1
ATOM 2127 C CA . ASN A 1 285 ? -29.428 1.158 -13.520 1.00 21.88 264 ASN A CA 1
ATOM 2128 C C . ASN A 1 285 ? -27.999 1.628 -13.830 1.00 23.81 264 ASN A C 1
ATOM 2129 O O . ASN A 1 285 ? -27.646 1.800 -14.991 1.00 25.86 264 ASN A O 1
ATOM 2134 N N . ILE A 1 286 ? -27.158 1.852 -12.814 1.00 22.16 265 ILE A N 1
ATOM 2135 C CA . ILE A 1 286 ? -25.815 2.323 -13.106 1.00 21.40 265 ILE A CA 1
ATOM 2136 C C . ILE A 1 286 ? -24.825 1.185 -12.941 1.00 20.87 265 ILE A C 1
ATOM 2137 O O . ILE A 1 286 ? -24.110 1.155 -11.961 1.00 24.25 265 ILE A O 1
ATOM 2142 N N . PHE A 1 287 ? -24.744 0.308 -13.935 1.00 21.45 266 PHE A N 1
ATOM 2143 C CA . PHE A 1 287 ? -23.775 -0.775 -13.977 1.00 20.75 266 PHE A CA 1
ATOM 2144 C C . PHE A 1 287 ? -22.796 -0.556 -15.118 1.00 20.55 266 PHE A C 1
ATOM 2145 O O . PHE A 1 287 ? -23.204 -0.523 -16.268 1.00 21.28 266 PHE A O 1
ATOM 2153 N N . ILE A 1 288 ? -21.506 -0.456 -14.822 1.00 22.62 267 ILE A N 1
ATOM 2154 C CA . ILE A 1 288 ? -20.533 -0.127 -15.853 1.00 23.54 267 ILE A CA 1
ATOM 2155 C C . ILE A 1 288 ? -19.110 -0.514 -15.424 1.00 21.43 267 ILE A C 1
ATOM 2156 O O . ILE A 1 288 ? -18.786 -0.554 -14.240 1.00 22.57 267 ILE A O 1
ATOM 2161 N N . SER A 1 289 ? -18.249 -0.747 -16.413 1.00 19.65 268 SER A N 1
ATOM 2162 C CA . SER A 1 289 ? -16.851 -1.087 -16.209 1.00 20.58 268 SER A CA 1
ATOM 2163 C C . SER A 1 289 ? -16.042 0.158 -15.880 1.00 20.55 268 SER A C 1
ATOM 2164 O O . SER A 1 289 ? -16.433 1.262 -16.223 1.00 20.45 268 SER A O 1
ATOM 2167 N N . ILE A 1 290 ? -14.874 -0.055 -15.271 1.00 23.41 269 ILE A N 1
ATOM 2168 C CA . ILE A 1 290 ? -13.888 0.995 -15.037 1.00 23.26 269 ILE A CA 1
ATOM 2169 C C . ILE A 1 290 ? -13.510 1.673 -16.362 1.00 24.50 269 ILE A C 1
ATOM 2170 O O . ILE A 1 290 ? -13.469 2.902 -16.459 1.00 23.66 269 ILE A O 1
ATOM 2175 N N . TYR A 1 291 ? -13.238 0.889 -17.405 1.00 28.73 270 TYR A N 1
ATOM 2176 C CA . TYR A 1 291 ? -12.844 1.464 -18.689 1.00 32.38 270 TYR A CA 1
ATOM 2177 C C . TYR A 1 291 ? -13.962 2.351 -19.240 1.00 29.80 270 TYR A C 1
ATOM 2178 O O . TYR A 1 291 ? -13.773 3.525 -19.578 1.00 27.21 270 TYR A O 1
ATOM 2187 N N . ASP A 1 292 ? -15.160 1.780 -19.292 1.00 28.28 271 ASP A N 1
ATOM 2188 C CA . ASP A 1 292 ? -16.302 2.546 -19.740 1.00 27.41 271 ASP A CA 1
ATOM 2189 C C . ASP A 1 292 ? -16.458 3.783 -18.858 1.00 25.91 271 ASP A C 1
ATOM 2190 O O . ASP A 1 292 ? -16.943 4.803 -19.330 1.00 27.38 271 ASP A O 1
ATOM 2195 N N . LEU A 1 293 ? -16.067 3.728 -17.580 1.00 25.99 272 LEU A N 1
ATOM 2196 C CA . LEU A 1 293 ? -16.222 4.906 -16.732 1.00 26.08 272 LEU A CA 1
ATOM 2197 C C . LEU A 1 293 ? -15.180 5.968 -17.102 1.00 27.42 272 LEU A C 1
ATOM 2198 O O . LEU A 1 293 ? -15.475 7.160 -17.058 1.00 29.07 272 LEU A O 1
ATOM 2203 N N . ALA A 1 294 ? -13.942 5.542 -17.394 1.00 30.10 273 ALA A N 1
ATOM 2204 C CA . ALA A 1 294 ? -12.896 6.458 -17.843 1.00 30.37 273 ALA A CA 1
ATOM 2205 C C . ALA A 1 294 ? 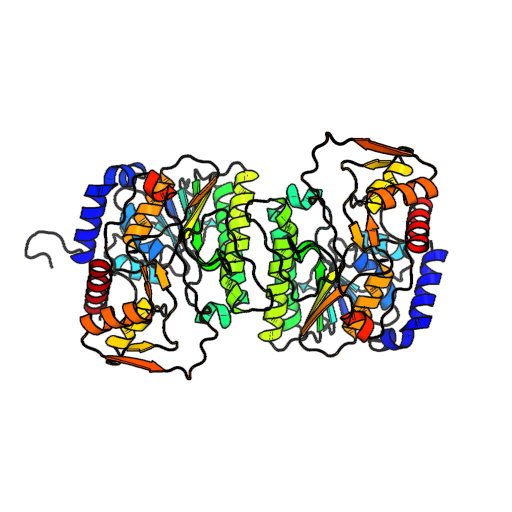-13.322 7.174 -19.131 1.00 33.33 273 ALA A C 1
ATOM 2206 O O . ALA A 1 294 ? -13.106 8.379 -19.279 1.00 31.40 273 ALA A O 1
ATOM 2208 N N . LYS A 1 295 ? -13.909 6.411 -20.063 1.00 31.62 274 LYS A N 1
ATOM 2209 C CA . LYS A 1 295 ? -14.311 6.951 -21.348 1.00 34.80 274 LYS A CA 1
ATOM 2210 C C . LYS A 1 295 ? -15.339 8.064 -21.150 1.00 32.75 274 LYS A C 1
ATOM 2211 O O . LYS A 1 295 ? -15.098 9.169 -21.618 1.00 30.67 274 LYS A O 1
ATOM 2217 N N . THR A 1 296 ? -16.439 7.789 -20.432 1.00 28.98 275 THR A N 1
ATOM 2218 C CA . THR A 1 296 ? -17.455 8.799 -20.171 1.00 31.60 275 THR A CA 1
ATOM 2219 C C . THR A 1 296 ? -16.850 10.062 -19.571 1.00 34.86 275 THR A C 1
ATOM 2220 O O . THR A 1 296 ? -17.259 11.173 -19.905 1.00 34.97 275 THR A O 1
ATOM 2224 N N . ILE A 1 297 ? -15.907 9.888 -18.637 1.00 35.16 276 ILE A N 1
ATOM 2225 C CA . ILE A 1 297 ? -15.375 11.042 -17.940 1.00 37.85 276 ILE A CA 1
ATOM 2226 C C . ILE A 1 297 ? -14.416 11.781 -18.873 1.00 36.49 276 ILE A C 1
ATOM 2227 O O . ILE A 1 297 ? -14.403 13.005 -18.846 1.00 37.47 276 ILE A O 1
ATOM 2232 N N . SER A 1 298 ? -13.647 11.056 -19.698 1.00 32.38 277 SER A N 1
ATOM 2233 C CA . SER A 1 298 ? -12.783 11.692 -20.685 1.00 31.05 277 SER A CA 1
ATOM 2234 C C . SER A 1 298 ? -13.618 12.535 -21.664 1.00 31.98 277 SER A C 1
ATOM 2235 O O . SER A 1 298 ? -13.390 13.743 -21.833 1.00 28.84 277 SER A O 1
ATOM 2238 N N . ALA A 1 299 ? -14.650 11.921 -22.248 1.00 30.58 278 ALA A N 1
ATOM 2239 C CA . ALA A 1 299 ? -15.570 12.642 -23.115 1.00 31.02 278 ALA A CA 1
ATOM 2240 C C . ALA A 1 299 ? -16.032 13.925 -22.430 1.00 33.68 278 ALA A C 1
ATOM 2241 O O . ALA A 1 299 ? -15.862 15.004 -22.972 1.00 35.13 278 ALA A O 1
ATOM 2243 N N . LYS A 1 300 ? -16.567 13.828 -21.211 1.00 34.04 279 LYS A N 1
ATOM 2244 C CA . LYS A 1 300 ? -17.146 15.001 -20.568 1.00 33.15 279 LYS A CA 1
ATOM 2245 C C . LYS A 1 300 ? -16.092 16.065 -20.271 1.00 34.39 279 LYS A C 1
ATOM 2246 O O . LYS A 1 300 ? -16.452 17.215 -20.038 1.00 33.41 279 LYS A O 1
ATOM 2252 N N . LEU A 1 301 ? -14.807 15.687 -20.262 1.00 39.44 280 LEU A N 1
ATOM 2253 C CA . LEU A 1 301 ? -13.744 16.600 -19.871 1.00 41.55 280 LEU A CA 1
ATOM 2254 C C . LEU A 1 301 ? -12.675 16.727 -20.969 1.00 44.42 280 LEU A C 1
ATOM 2255 O O . LEU A 1 301 ? -11.591 17.282 -20.727 1.00 42.79 280 LEU A O 1
ATOM 2260 N N . ASN A 1 302 ? -13.002 16.242 -22.183 1.00 46.92 281 ASN A N 1
ATOM 2261 C CA . ASN A 1 302 ? -12.229 16.496 -23.396 1.00 48.01 281 ASN A CA 1
ATOM 2262 C C . ASN A 1 302 ? -10.789 16.073 -23.193 1.00 46.24 281 ASN A C 1
ATOM 2263 O O . ASN A 1 302 ? -9.893 16.903 -23.307 1.00 46.38 281 ASN A O 1
ATOM 2268 N N . VAL A 1 303 ? -10.600 14.790 -22.891 1.00 44.91 282 VAL A N 1
ATOM 2269 C CA . VAL A 1 303 ? -9.279 14.270 -22.606 1.00 44.51 282 VAL A CA 1
ATOM 2270 C C . VAL A 1 303 ? -9.218 12.855 -23.174 1.00 42.41 282 VAL A C 1
ATOM 2271 O O . VAL A 1 303 ? -10.235 12.341 -23.627 1.00 39.82 282 VAL A O 1
ATOM 2275 N N . GLN A 1 304 ? -8.014 12.271 -23.236 1.00 44.49 283 GLN A N 1
ATOM 2276 C CA . GLN A 1 304 ? -7.842 10.915 -23.745 1.00 51.57 283 GLN A CA 1
ATOM 2277 C C . GLN A 1 304 ? -7.525 9.922 -22.612 1.00 49.28 283 GLN A C 1
ATOM 2278 O O . GLN A 1 304 ? -7.049 10.287 -21.535 1.00 48.49 283 GLN A O 1
ATOM 2284 N N . VAL A 1 305 ? -7.759 8.636 -22.893 1.00 42.52 284 VAL A N 1
ATOM 2285 C CA . VAL A 1 305 ? -7.580 7.577 -21.916 1.00 43.29 284 VAL A CA 1
ATOM 2286 C C . VAL A 1 305 ? -6.330 6.766 -22.272 1.00 34.88 284 VAL A C 1
ATOM 2287 O O . VAL A 1 305 ? -6.283 6.103 -23.289 1.00 35.33 284 VAL A O 1
ATOM 2291 N N . VAL A 1 306 ? -5.322 6.795 -21.403 1.00 35.73 285 VAL A N 1
ATOM 2292 C CA . VAL A 1 306 ? -4.089 6.037 -21.600 1.00 39.61 285 VAL A CA 1
ATOM 2293 C C . VAL A 1 306 ? -4.009 4.899 -20.571 1.00 41.88 285 VAL A C 1
ATOM 2294 O O . VAL A 1 306 ? -4.426 5.059 -19.421 1.00 36.28 285 VAL A O 1
ATOM 2298 N N . PHE A 1 307 ? -3.445 3.750 -20.977 1.00 40.36 286 PHE A N 1
ATOM 2299 C CA . PHE A 1 307 ? -3.123 2.694 -20.031 1.00 37.67 286 PHE A CA 1
ATOM 2300 C C . PHE A 1 307 ? -1.661 2.802 -19.593 1.00 42.23 286 PHE A C 1
ATOM 2301 O O . PHE A 1 307 ? -0.835 3.375 -20.293 1.00 47.19 286 PHE A O 1
ATOM 2309 N N . ASP A 1 308 ? -1.366 2.294 -18.392 1.00 44.74 287 ASP A N 1
ATOM 2310 C CA . ASP A 1 308 ? -0.015 2.096 -17.886 1.00 45.67 287 ASP A CA 1
ATOM 2311 C C . ASP A 1 308 ? -0.064 0.974 -16.849 1.00 48.21 287 ASP A C 1
ATOM 2312 O O . ASP A 1 308 ? -0.359 1.217 -15.671 1.00 46.65 287 ASP A O 1
ATOM 2317 N N . LEU A 1 309 ? 0.243 -0.247 -17.307 1.00 46.43 288 LEU A N 1
ATOM 2318 C CA . LEU A 1 309 ? -0.046 -1.464 -16.566 1.00 44.34 288 LEU A CA 1
ATOM 2319 C C . LEU A 1 309 ? 1.190 -2.018 -15.865 1.00 48.02 288 LEU A C 1
ATOM 2320 O O . LEU A 1 309 ? 1.219 -3.191 -15.511 1.00 51.53 288 LEU A O 1
ATOM 2325 N N . GLN A 1 310 ? 2.224 -1.196 -15.691 1.00 57.08 289 GLN A N 1
ATOM 2326 C CA . GLN A 1 310 ? 3.443 -1.661 -15.053 1.00 63.30 289 GLN A CA 1
ATOM 2327 C C . GLN A 1 310 ? 3.727 -0.748 -13.873 1.00 65.31 289 GLN A C 1
ATOM 2328 O O . GLN A 1 310 ? 4.878 -0.409 -13.615 1.00 71.63 289 GLN A O 1
ATOM 2334 N N . ARG A 1 311 ? 2.661 -0.350 -13.173 1.00 62.79 290 ARG A N 1
ATOM 2335 C CA . ARG A 1 311 ? 2.820 0.162 -11.827 1.00 55.99 290 ARG A CA 1
ATOM 2336 C C . ARG A 1 311 ? 2.285 -0.853 -10.823 1.00 50.89 290 ARG A C 1
ATOM 2337 O O . ARG A 1 311 ? 1.565 -1.797 -11.152 1.00 50.49 290 ARG A O 1
ATOM 2345 N N . ASP A 1 312 ? 2.686 -0.627 -9.577 1.00 48.17 291 ASP A N 1
ATOM 2346 C CA . ASP A 1 312 ? 2.212 -1.401 -8.455 1.00 45.76 291 ASP A CA 1
ATOM 2347 C C . ASP A 1 312 ? 0.753 -1.016 -8.203 1.00 41.55 291 ASP A C 1
ATOM 2348 O O . ASP A 1 312 ? 0.412 0.177 -8.151 1.00 36.13 291 ASP A O 1
ATOM 2353 N N . THR A 1 313 ? -0.089 -2.060 -8.089 1.00 37.52 292 THR A N 1
ATOM 2354 C CA . THR A 1 313 ? -1.534 -1.925 -7.954 1.00 35.52 292 THR A CA 1
ATOM 2355 C C . THR A 1 313 ? -2.021 -2.722 -6.748 1.00 32.86 292 THR A C 1
ATOM 2356 O O . THR A 1 313 ? -3.108 -3.290 -6.792 1.00 31.09 292 THR A O 1
ATOM 2360 N N . SER A 1 314 ? -1.230 -2.768 -5.665 1.00 32.14 293 SER A N 1
ATOM 2361 C CA . SER A 1 314 ? -1.543 -3.682 -4.577 1.00 29.54 293 SER A CA 1
ATOM 2362 C C . SER A 1 314 ? -2.618 -3.098 -3.636 1.00 29.63 293 SER A C 1
ATOM 2363 O O . SER A 1 314 ? -3.223 -3.830 -2.838 1.00 26.47 293 SER A O 1
ATOM 2366 N N . GLN A 1 315 ? -2.935 -1.798 -3.779 1.00 26.16 294 GLN A N 1
ATOM 2367 C CA . GLN A 1 315 ? -4.007 -1.209 -2.986 1.00 27.03 294 GLN A CA 1
ATOM 2368 C C . GLN A 1 315 ? -5.392 -1.517 -3.589 1.00 24.49 294 GLN A C 1
ATOM 2369 O O . GLN A 1 315 ? -6.416 -1.305 -2.924 1.00 19.63 294 GLN A O 1
ATOM 2375 N N . TYR A 1 316 ? -5.408 -2.031 -4.830 1.00 22.30 295 TYR A N 1
ATOM 2376 C CA . TYR A 1 316 ? -6.625 -2.270 -5.592 1.00 22.23 295 TYR A CA 1
ATOM 2377 C C . TYR A 1 316 ? -7.081 -3.710 -5.450 1.00 21.18 295 TYR A C 1
ATOM 2378 O O . TYR A 1 316 ? -6.283 -4.591 -5.186 1.00 23.49 295 TYR A O 1
ATOM 2387 N N . LEU A 1 317 ? -8.368 -3.942 -5.713 1.00 21.73 296 LEU A N 1
ATOM 2388 C CA . LEU A 1 317 ? -8.927 -5.286 -5.738 1.00 20.44 296 LEU A CA 1
ATOM 2389 C C . LEU A 1 317 ? -8.671 -5.887 -7.108 1.00 18.84 296 LEU A C 1
ATOM 2390 O O . LEU A 1 317 ? -8.578 -5.152 -8.087 1.00 18.47 296 LEU A O 1
ATOM 2395 N N . PRO A 1 318 ? -8.538 -7.233 -7.191 1.00 18.16 297 PRO A N 1
ATOM 2396 C CA . PRO A 1 318 ? -8.488 -7.923 -8.472 1.00 18.68 297 PRO A CA 1
ATOM 2397 C C . PRO A 1 318 ? -9.723 -7.596 -9.304 1.00 18.34 297 PRO A C 1
ATOM 2398 O O . PRO A 1 318 ? -10.720 -7.102 -8.788 1.00 21.12 297 PRO A O 1
ATOM 2402 N N . SER A 1 319 ? -9.618 -7.889 -10.596 1.00 18.03 298 SER A N 1
ATOM 2403 C CA A SER A 1 319 ? -10.716 -7.732 -11.527 0.50 18.79 298 SER A CA 1
ATOM 2404 C CA B SER A 1 319 ? -10.717 -7.737 -11.536 0.50 18.23 298 SER A CA 1
ATOM 2405 C C . SER A 1 319 ? -11.915 -8.554 -11.081 1.00 17.60 298 SER A C 1
ATOM 2406 O O . SER A 1 319 ? -11.796 -9.725 -10.811 1.00 18.22 298 SER A O 1
ATOM 2411 N N . PHE A 1 320 ? -13.092 -7.941 -11.098 1.00 18.94 299 PHE A N 1
ATOM 2412 C CA . PHE A 1 320 ? -14.299 -8.681 -10.811 1.00 17.33 299 PHE A CA 1
ATOM 2413 C C . PHE A 1 320 ? -15.518 -7.925 -11.334 1.00 17.81 299 PHE A C 1
ATOM 2414 O O . PHE A 1 320 ? -15.464 -6.727 -11.628 1.00 18.38 299 PHE A O 1
ATOM 2422 N N . SER A 1 321 ? -16.647 -8.637 -11.325 1.00 17.29 300 SER A N 1
ATOM 2423 C CA . SER A 1 321 ? -17.922 -8.060 -11.666 1.00 18.96 300 SER A CA 1
ATOM 2424 C C . SER A 1 321 ? -18.945 -8.485 -10.630 1.00 18.94 300 SER A C 1
ATOM 2425 O O . SER A 1 321 ? -18.933 -9.626 -10.188 1.00 21.64 300 SER A O 1
ATOM 2428 N N . ARG A 1 322 ? -19.845 -7.570 -10.271 1.00 19.52 301 ARG A N 1
ATOM 2429 C CA . ARG A 1 322 ? -20.811 -7.854 -9.229 1.00 20.28 301 ARG A CA 1
ATOM 2430 C C . ARG A 1 322 ? -21.987 -6.892 -9.321 1.00 19.81 301 ARG A C 1
ATOM 2431 O O . ARG A 1 322 ? -21.831 -5.691 -9.545 1.00 17.99 301 ARG A O 1
ATOM 2439 N N . ARG A 1 323 ? -23.194 -7.463 -9.220 1.00 21.29 302 ARG A N 1
ATOM 2440 C CA . ARG A 1 323 ? -24.394 -6.657 -9.047 1.00 21.00 302 ARG A CA 1
ATOM 2441 C C . ARG A 1 323 ? -25.072 -7.036 -7.753 1.00 17.48 302 ARG A C 1
ATOM 2442 O O . ARG A 1 323 ? -25.101 -8.207 -7.410 1.00 17.08 302 ARG A O 1
ATOM 2450 N N . LEU A 1 324 ? -25.614 -6.037 -7.070 1.00 16.70 303 LEU A N 1
ATOM 2451 C CA . LEU A 1 324 ? -26.259 -6.278 -5.794 1.00 17.00 303 LEU A CA 1
ATOM 2452 C C . LEU A 1 324 ? -27.754 -6.299 -6.017 1.00 17.53 303 LEU A C 1
ATOM 2453 O O . LEU A 1 324 ? -28.278 -5.362 -6.599 1.00 19.77 303 LEU A O 1
ATOM 2458 N N . ASN A 1 325 ? -28.383 -7.391 -5.589 1.00 18.40 304 ASN A N 1
ATOM 2459 C CA . ASN A 1 325 ? -29.812 -7.476 -5.407 1.00 17.95 304 ASN A CA 1
ATOM 2460 C C . ASN A 1 325 ? -30.215 -6.375 -4.451 1.00 17.91 304 ASN A C 1
ATOM 2461 O O . ASN A 1 325 ? -29.702 -6.346 -3.329 1.00 16.49 304 ASN A O 1
ATOM 2466 N N . SER A 1 326 ? -31.086 -5.467 -4.921 1.00 18.87 305 SER A N 1
ATOM 2467 C CA . SER A 1 326 ? -31.484 -4.312 -4.126 1.00 20.43 305 SER A CA 1
ATOM 2468 C C . SER A 1 326 ? -32.998 -4.311 -3.874 1.00 22.13 305 SER A C 1
ATOM 2469 O O . SER A 1 326 ? -33.601 -3.279 -3.625 1.00 22.94 305 SER A O 1
ATOM 2472 N N . LYS A 1 327 ? -33.582 -5.509 -3.800 1.00 23.76 306 LYS A N 1
ATOM 2473 C CA . LYS A 1 327 ? -35.012 -5.706 -3.701 1.00 26.37 306 LYS A CA 1
ATOM 2474 C C . LYS A 1 327 ? -35.539 -5.084 -2.407 1.00 27.00 306 LYS A C 1
ATOM 2475 O O . LYS A 1 327 ? -36.629 -4.521 -2.402 1.00 24.68 306 LYS A O 1
ATOM 2481 N N . LYS A 1 328 ? -34.758 -5.135 -1.319 1.00 26.23 307 LYS A N 1
ATOM 2482 C CA . LYS A 1 328 ? -35.249 -4.677 -0.031 1.00 25.49 307 LYS A CA 1
ATOM 2483 C C . LYS A 1 328 ? -35.531 -3.171 0.000 1.00 26.49 307 LYS A C 1
ATOM 2484 O O . LYS A 1 328 ? -36.587 -2.770 0.492 1.00 26.05 307 LYS A O 1
ATOM 2490 N N . ILE A 1 329 ? -34.592 -2.321 -0.435 1.00 27.97 308 ILE A N 1
ATOM 2491 C CA . ILE A 1 329 ? -34.846 -0.877 -0.393 1.00 29.12 308 ILE A CA 1
ATOM 2492 C C . ILE A 1 329 ? -35.939 -0.484 -1.384 1.00 26.01 308 ILE A C 1
ATOM 2493 O O . ILE A 1 329 ? -36.653 0.486 -1.154 1.00 26.85 308 ILE A O 1
ATOM 2498 N N . TYR A 1 330 ? -36.030 -1.172 -2.520 1.00 24.81 309 TYR A N 1
ATOM 2499 C CA . TYR A 1 330 ? -37.118 -0.893 -3.446 1.00 26.46 309 TYR A CA 1
ATOM 2500 C C . TYR A 1 330 ? -38.474 -1.300 -2.848 1.00 30.49 309 TYR A C 1
ATOM 2501 O O . TYR A 1 330 ? -39.490 -0.668 -3.159 1.00 33.91 309 TYR A O 1
ATOM 2510 N N . GLN A 1 331 ? -38.510 -2.318 -1.972 1.00 31.43 310 GLN A N 1
ATOM 2511 C CA . GLN A 1 331 ? -39.764 -2.726 -1.352 1.00 36.11 310 GLN A CA 1
ATOM 2512 C C . GLN A 1 331 ? -40.238 -1.651 -0.379 1.00 32.91 310 GLN A C 1
ATOM 2513 O O . GLN A 1 331 ? -41.436 -1.538 -0.163 1.00 33.49 310 GLN A O 1
ATOM 2519 N N . LEU A 1 332 ? -39.316 -0.868 0.201 1.00 31.44 311 LEU A N 1
ATOM 2520 C CA . LEU A 1 332 ? -39.697 0.177 1.146 1.00 30.09 311 LEU A CA 1
ATOM 2521 C C . LEU A 1 332 ? -40.315 1.364 0.424 1.00 27.88 311 LEU A C 1
ATOM 2522 O O . LEU A 1 332 ? -40.827 2.259 1.094 1.00 25.63 311 LEU A O 1
ATOM 2527 N N . GLY A 1 333 ? -40.177 1.397 -0.912 1.00 25.90 312 GLY A N 1
ATOM 2528 C CA . GLY A 1 333 ? -40.674 2.495 -1.725 1.00 27.21 312 GLY A CA 1
ATOM 2529 C C . GLY A 1 333 ? -39.575 3.395 -2.308 1.00 28.26 312 GLY A C 1
ATOM 2530 O O . GLY A 1 333 ? -39.893 4.314 -3.062 1.00 32.51 312 GLY A O 1
ATOM 2531 N N . TRP A 1 334 ? -38.299 3.163 -1.951 1.00 26.62 313 TRP A N 1
ATOM 2532 C CA . TRP A 1 334 ? -37.210 4.021 -2.394 1.00 23.90 313 TRP A CA 1
ATOM 2533 C C . TRP A 1 334 ? -36.955 3.760 -3.865 1.00 25.60 313 TRP A C 1
ATOM 2534 O O . TRP A 1 334 ? -37.129 2.633 -4.323 1.00 25.78 313 TRP A O 1
ATOM 2545 N N . THR A 1 335 ? -36.557 4.830 -4.570 1.00 27.10 314 THR A N 1
ATOM 2546 C CA . THR A 1 335 ? -36.010 4.755 -5.913 1.00 25.85 314 THR A CA 1
ATOM 2547 C C . THR A 1 335 ? -34.842 5.728 -6.033 1.00 24.95 314 THR A C 1
ATOM 2548 O O . THR A 1 335 ? -34.784 6.728 -5.310 1.00 26.64 314 THR A O 1
ATOM 2552 N N . PRO A 1 336 ? -33.891 5.443 -6.949 1.00 25.16 315 PRO A N 1
ATOM 2553 C CA . PRO A 1 336 ? -32.760 6.341 -7.216 1.00 25.51 315 PRO A CA 1
ATOM 2554 C C . PRO A 1 336 ? -33.153 7.459 -8.176 1.00 27.46 315 PRO A C 1
ATOM 2555 O O . PRO A 1 336 ? -33.749 7.165 -9.206 1.00 29.74 315 PRO A O 1
ATOM 2559 N N . LEU A 1 337 ? -32.815 8.717 -7.840 1.00 30.47 316 LEU A N 1
ATOM 2560 C CA . LEU A 1 337 ? -33.265 9.895 -8.581 1.00 31.35 316 LEU A CA 1
ATOM 2561 C C . LEU A 1 337 ? -32.237 10.355 -9.614 1.00 33.18 316 LEU A C 1
ATOM 2562 O O . LEU A 1 337 ? -32.585 11.155 -10.472 1.00 33.11 316 LEU A O 1
ATOM 2567 N N . PHE A 1 338 ? -30.982 9.887 -9.507 1.00 31.62 317 PHE A N 1
ATOM 2568 C CA . PHE A 1 338 ? -29.839 10.486 -10.183 1.00 28.74 317 PHE A CA 1
ATOM 2569 C C . PHE A 1 338 ? -29.095 9.413 -10.988 1.00 29.98 317 PHE A C 1
ATOM 2570 O O . PHE A 1 338 ? -28.416 8.540 -10.449 1.00 29.55 317 PHE A O 1
ATOM 2578 N N . ASP A 1 339 ? -29.248 9.487 -12.310 1.00 31.32 318 ASP A N 1
ATOM 2579 C CA . ASP A 1 339 ? -28.594 8.581 -13.232 1.00 30.77 318 ASP A CA 1
ATOM 2580 C C . ASP A 1 339 ? -27.106 8.919 -13.278 1.00 29.79 318 ASP A C 1
ATOM 2581 O O . ASP A 1 339 ? -26.672 9.887 -12.657 1.00 30.33 318 ASP A O 1
ATOM 2586 N N . LEU A 1 340 ? -26.347 8.137 -14.053 1.00 27.66 319 LEU A N 1
ATOM 2587 C CA . LEU A 1 340 ? -24.906 8.295 -14.089 1.00 27.63 319 LEU A CA 1
ATOM 2588 C C . LEU A 1 340 ? -24.546 9.687 -14.608 1.00 29.14 319 LEU A C 1
ATOM 2589 O O . LEU A 1 340 ? -23.663 10.356 -14.063 1.00 28.00 319 LEU A O 1
ATOM 2594 N N . ASN A 1 341 ? -25.221 10.099 -15.689 1.00 31.09 320 ASN A N 1
ATOM 2595 C CA . ASN A 1 341 ? -24.915 11.362 -16.337 1.00 31.25 320 ASN A CA 1
ATOM 2596 C C . ASN A 1 341 ? -25.027 12.529 -15.367 1.00 28.16 320 ASN A C 1
ATOM 2597 O O . ASN A 1 341 ? -24.091 13.327 -15.244 1.00 25.46 320 ASN A O 1
ATOM 2602 N N . GLN A 1 342 ? -26.185 12.672 -14.726 1.00 27.52 321 GLN A N 1
ATOM 2603 C CA . GLN A 1 342 ? -26.379 13.855 -13.895 1.00 31.35 321 GLN A CA 1
ATOM 2604 C C . GLN A 1 342 ? -25.417 13.785 -12.705 1.00 30.30 321 GLN A C 1
ATOM 2605 O O . GLN A 1 342 ? -24.850 14.794 -12.284 1.00 31.25 321 GLN A O 1
ATOM 2611 N N . SER A 1 343 ? -25.164 12.564 -12.218 1.00 28.44 322 SER A N 1
ATOM 2612 C CA . SER A 1 343 ? -24.265 12.365 -11.091 1.00 25.49 322 SER A CA 1
ATOM 2613 C C . SER A 1 343 ? -22.845 12.822 -11.438 1.00 23.43 322 SER A C 1
ATOM 2614 O O . SER A 1 343 ? -22.240 13.557 -10.655 1.00 18.33 322 SER A O 1
ATOM 2617 N N . LEU A 1 344 ? -22.327 12.375 -12.606 1.00 24.15 323 LEU A N 1
ATOM 2618 C CA . LEU A 1 344 ? -21.015 12.785 -13.090 1.00 25.74 323 LEU A CA 1
ATOM 2619 C C . LEU A 1 344 ? -20.947 14.304 -13.325 1.00 29.76 323 LEU A C 1
ATOM 2620 O O . LEU A 1 344 ? -20.077 14.986 -12.776 1.00 24.31 323 LEU A O 1
ATOM 2625 N N . ASP A 1 345 ? -21.912 14.835 -14.096 1.00 33.17 324 ASP A N 1
ATOM 2626 C CA . ASP A 1 345 ? -21.969 16.251 -14.441 1.00 35.74 324 ASP A CA 1
ATOM 2627 C C . ASP A 1 345 ? -22.029 17.112 -13.183 1.00 33.72 324 ASP A C 1
ATOM 2628 O O . ASP A 1 345 ? -21.229 18.041 -13.029 1.00 31.43 324 ASP A O 1
ATOM 2633 N N . ASP A 1 346 ? -22.969 16.783 -12.293 1.00 30.57 325 ASP A N 1
ATOM 2634 C CA . ASP A 1 346 ? -23.105 17.478 -11.021 1.00 31.60 325 ASP A CA 1
ATOM 2635 C C . ASP A 1 346 ? -21.839 17.332 -10.168 1.00 31.28 325 ASP A C 1
ATOM 2636 O O . ASP A 1 346 ? -21.453 18.249 -9.437 1.00 32.66 325 ASP A O 1
ATOM 2641 N N . MET A 1 347 ? -21.192 16.170 -10.225 1.00 31.24 326 MET A N 1
ATOM 2642 C CA . MET A 1 347 ? -19.942 16.001 -9.508 1.00 32.58 326 MET A CA 1
ATOM 2643 C C . MET A 1 347 ? -18.893 16.926 -10.142 1.00 33.42 326 MET A C 1
ATOM 2644 O O . MET A 1 347 ? -18.414 17.842 -9.478 1.00 33.95 326 MET A O 1
ATOM 2649 N N . ILE A 1 348 ? -18.6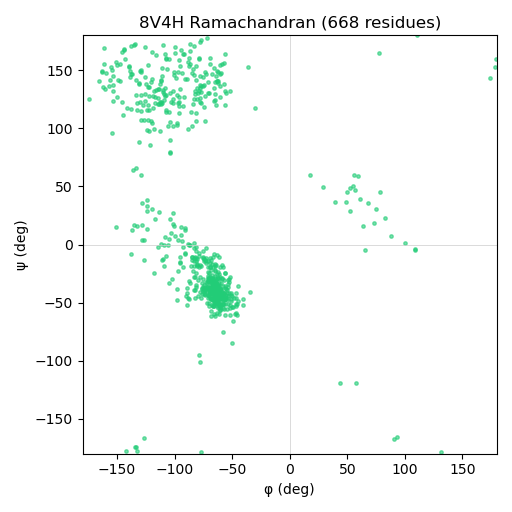00 16.745 -11.436 1.00 37.63 327 ILE A N 1
ATOM 2650 C CA . ILE A 1 348 ? -17.573 17.511 -12.135 1.00 38.70 327 ILE A CA 1
ATOM 2651 C C . ILE A 1 348 ? -17.764 19.017 -11.930 1.00 39.75 327 ILE A C 1
ATOM 2652 O O . ILE A 1 348 ? -16.792 19.729 -11.690 1.00 36.81 327 ILE A O 1
ATOM 2657 N N . LYS A 1 349 ? -19.003 19.499 -12.103 1.00 43.15 328 LYS A N 1
ATOM 2658 C CA . LYS A 1 349 ? -19.301 20.921 -12.020 1.00 45.15 328 LYS A CA 1
ATOM 2659 C C . LYS A 1 349 ? -18.900 21.475 -10.658 1.00 50.26 328 LYS A C 1
ATOM 2660 O O . LYS A 1 349 ? -18.295 22.539 -10.589 1.00 55.43 328 LYS A O 1
ATOM 2666 N N . TYR A 1 350 ? -19.225 20.735 -9.588 1.00 50.63 329 TYR A N 1
ATOM 2667 C CA . TYR A 1 350 ? -19.018 21.188 -8.219 1.00 48.08 329 TYR A CA 1
ATOM 2668 C C . TYR A 1 350 ? -17.519 21.208 -7.867 1.00 49.49 329 TYR A C 1
ATOM 2669 O O . TYR A 1 350 ? -17.105 21.871 -6.922 1.00 48.84 329 TYR A O 1
ATOM 2678 N N . ILE A 1 351 ? -16.681 20.487 -8.619 1.00 57.07 330 ILE A N 1
ATOM 2679 C CA . ILE A 1 351 ? -15.242 20.472 -8.382 1.00 57.07 330 ILE A CA 1
ATOM 2680 C C . ILE A 1 351 ? -14.601 21.679 -9.061 1.00 57.70 330 ILE A C 1
ATOM 2681 O O . ILE A 1 351 ? -13.661 22.255 -8.518 1.00 62.98 330 ILE A O 1
ATOM 2686 N N . LYS A 1 352 ? -15.086 22.011 -10.268 1.00 60.99 331 LYS A N 1
ATOM 2687 C CA . LYS A 1 352 ? -14.703 23.221 -10.989 1.00 59.33 331 LYS A CA 1
ATOM 2688 C C . LYS A 1 352 ? -15.047 24.457 -10.149 1.00 58.46 331 LYS A C 1
ATOM 2689 O O . LYS A 1 352 ? -14.191 25.303 -9.874 1.00 54.60 331 LYS A O 1
ATOM 2695 N N . GLU A 1 353 ? -16.308 24.518 -9.705 1.00 57.94 332 GLU A N 1
ATOM 2696 C CA . GLU A 1 353 ? -16.845 25.652 -8.972 1.00 58.27 332 GLU A CA 1
ATOM 2697 C C . GLU A 1 353 ? -16.201 25.818 -7.596 1.00 59.47 332 GLU A C 1
ATOM 2698 O O . GLU A 1 353 ? -16.419 26.846 -6.971 1.00 61.54 332 GLU A O 1
ATOM 2704 N N . VAL A 1 354 ? -15.423 24.842 -7.109 1.00 65.37 333 VAL A N 1
ATOM 2705 C CA . VAL A 1 354 ? -14.797 24.972 -5.798 1.00 66.86 333 VAL A CA 1
ATOM 2706 C C . VAL A 1 354 ? -13.349 25.449 -5.968 1.00 71.89 333 VAL A C 1
ATOM 2707 O O . VAL A 1 354 ? -12.882 26.272 -5.181 1.00 80.99 333 VAL A O 1
ATOM 2711 N N . ASN A 1 355 ? -12.643 24.967 -7.002 1.00 70.03 334 ASN A N 1
ATOM 2712 C CA . ASN A 1 355 ? -11.284 25.412 -7.279 1.00 69.47 334 ASN A CA 1
ATOM 2713 C C . ASN A 1 355 ? -11.340 26.340 -8.498 1.00 65.68 334 ASN A C 1
ATOM 2714 O O . ASN A 1 355 ? -10.258 26.682 -9.006 1.00 68.98 334 ASN A O 1
ATOM 2719 N N . GLU B 1 14 ? 4.633 -37.307 51.160 1.00 78.41 -7 GLU B N 1
ATOM 2720 C CA . GLU B 1 14 ? 6.065 -37.157 51.539 1.00 77.82 -7 GLU B CA 1
ATOM 2721 C C . GLU B 1 14 ? 6.918 -37.889 50.510 1.00 71.11 -7 GLU B C 1
ATOM 2722 O O . GLU B 1 14 ? 6.455 -38.183 49.411 1.00 84.74 -7 GLU B O 1
ATOM 2728 N N . ASN B 1 15 ? 8.160 -38.184 50.900 1.00 57.00 -6 ASN B N 1
ATOM 2729 C CA . ASN B 1 15 ? 9.193 -38.618 49.983 1.00 52.12 -6 ASN B CA 1
ATOM 2730 C C . ASN B 1 15 ? 9.881 -39.825 50.623 1.00 50.58 -6 ASN B C 1
ATOM 2731 O O . ASN B 1 15 ? 11.052 -39.765 50.990 1.00 49.05 -6 ASN B O 1
ATOM 2736 N N . LEU B 1 16 ? 9.130 -40.921 50.774 1.00 43.61 -5 LEU B N 1
ATOM 2737 C CA . LEU B 1 16 ? 9.563 -42.042 51.594 1.00 40.47 -5 LEU B CA 1
ATOM 2738 C C . LEU B 1 16 ? 10.580 -42.893 50.837 1.00 36.18 -5 LEU B C 1
ATOM 2739 O O . LEU B 1 16 ? 11.341 -43.635 51.456 1.00 37.46 -5 LEU B O 1
ATOM 2744 N N . TYR B 1 17 ? 10.606 -42.757 49.502 1.00 34.45 -4 TYR B N 1
ATOM 2745 C CA . TYR B 1 17 ? 11.462 -43.572 48.653 1.00 33.58 -4 TYR B CA 1
ATOM 2746 C C . TYR B 1 17 ? 12.621 -42.740 48.089 1.00 35.23 -4 TYR B C 1
ATOM 2747 O O . TYR B 1 17 ? 13.401 -43.241 47.274 1.00 40.04 -4 TYR B O 1
ATOM 2756 N N . PHE B 1 18 ? 12.746 -41.486 48.549 1.00 35.48 -3 PHE B N 1
ATOM 2757 C CA . PHE B 1 18 ? 13.829 -40.586 48.171 1.00 39.30 -3 PHE B CA 1
ATOM 2758 C C . PHE B 1 18 ? 13.843 -40.370 46.657 1.00 41.54 -3 PHE B C 1
ATOM 2759 O O . PHE B 1 18 ? 14.845 -40.643 45.986 1.00 38.39 -3 PHE B O 1
ATOM 2767 N N . GLN B 1 19 ? 12.721 -39.850 46.140 1.00 42.73 -2 GLN B N 1
ATOM 2768 C CA . GLN B 1 19 ? 12.582 -39.605 44.715 1.00 51.32 -2 GLN B CA 1
ATOM 2769 C C . GLN B 1 19 ? 11.935 -38.248 44.413 1.00 50.53 -2 GLN B C 1
ATOM 2770 O O . GLN B 1 19 ? 11.633 -37.988 43.256 1.00 46.45 -2 GLN B O 1
ATOM 2776 N N . GLY B 1 20 ? 11.819 -37.365 45.420 1.00 54.25 -1 GLY B N 1
ATOM 2777 C CA . GLY B 1 20 ? 11.062 -36.120 45.319 1.00 57.15 -1 GLY B CA 1
ATOM 2778 C C . GLY B 1 20 ? 9.552 -36.341 45.439 1.00 58.69 -1 GLY B C 1
ATOM 2779 O O . GLY B 1 20 ? 9.086 -37.469 45.310 1.00 52.17 -1 GLY B O 1
ATOM 2780 N N . HIS B 1 21 ? 8.796 -35.254 45.683 1.00 71.37 0 HIS B N 1
ATOM 2781 C CA . HIS B 1 21 ? 7.334 -35.275 45.644 1.00 72.72 0 HIS B CA 1
ATOM 2782 C C . HIS B 1 21 ? 6.787 -34.276 44.612 1.00 79.78 0 HIS B C 1
ATOM 2783 O O . HIS B 1 21 ? 6.474 -33.128 44.933 1.00 75.84 0 HIS B O 1
ATOM 2785 N N . MET B 1 22 ? 6.711 -34.747 43.356 1.00 82.23 1 MET B N 1
ATOM 2786 C CA . MET B 1 22 ? 5.975 -34.154 42.242 1.00 74.83 1 MET B CA 1
ATOM 2787 C C . MET B 1 22 ? 5.015 -35.236 41.740 1.00 66.60 1 MET B C 1
ATOM 2788 O O . MET B 1 22 ? 5.306 -36.416 41.923 1.00 77.96 1 MET B O 1
ATOM 2793 N N . ASN B 1 23 ? 3.894 -34.874 41.103 1.00 56.00 2 ASN B N 1
ATOM 2794 C CA . ASN B 1 23 ? 2.898 -35.880 40.749 1.00 51.03 2 ASN B CA 1
ATOM 2795 C C . ASN B 1 23 ? 3.520 -36.908 39.802 1.00 49.60 2 ASN B C 1
ATOM 2796 O O . ASN B 1 23 ? 4.241 -36.530 38.884 1.00 50.93 2 ASN B O 1
ATOM 2801 N N . GLU B 1 24 ? 3.236 -38.201 40.038 1.00 50.55 3 GLU B N 1
ATOM 2802 C CA . GLU B 1 24 ? 3.841 -39.309 39.299 1.00 52.71 3 GLU B CA 1
ATOM 2803 C C . GLU B 1 24 ? 3.554 -39.208 37.792 1.00 53.29 3 GLU B C 1
ATOM 2804 O O . GLU B 1 24 ? 4.442 -39.475 36.976 1.00 42.87 3 GLU B O 1
ATOM 2810 N N . ILE B 1 25 ? 2.321 -38.821 37.417 1.00 48.27 4 ILE B N 1
ATOM 2811 C CA . ILE B 1 25 ? 1.940 -38.748 36.014 1.00 42.99 4 ILE B CA 1
ATOM 2812 C C . ILE B 1 25 ? 2.716 -37.609 35.360 1.00 35.37 4 ILE B C 1
ATOM 2813 O O . ILE B 1 25 ? 3.326 -37.792 34.310 1.00 33.50 4 ILE B O 1
ATOM 2818 N N . LEU B 1 26 ? 2.728 -36.458 36.022 1.00 29.74 5 LEU B N 1
ATOM 2819 C CA . LEU B 1 26 ? 3.480 -35.319 35.546 1.00 32.37 5 LEU B CA 1
ATOM 2820 C C . LEU B 1 26 ? 4.985 -35.582 35.515 1.00 37.03 5 LEU B C 1
ATOM 2821 O O . LEU B 1 26 ? 5.644 -35.071 34.611 1.00 40.70 5 LEU B O 1
ATOM 2826 N N . LYS B 1 27 ? 5.545 -36.368 36.453 1.00 41.81 6 LYS B N 1
ATOM 2827 C CA . LYS B 1 27 ? 6.988 -36.629 36.438 1.00 43.05 6 LYS B CA 1
ATOM 2828 C C . LYS B 1 27 ? 7.391 -37.406 35.190 1.00 35.25 6 LYS B C 1
ATOM 2829 O O . LYS B 1 27 ? 8.335 -37.051 34.510 1.00 30.31 6 LYS B O 1
ATOM 2835 N N . LYS B 1 28 ? 6.665 -38.489 34.941 1.00 40.77 7 LYS B N 1
ATOM 2836 C CA . LYS B 1 28 ? 6.910 -39.411 33.847 1.00 46.11 7 LYS B CA 1
ATOM 2837 C C . LYS B 1 28 ? 6.805 -38.656 32.517 1.00 44.57 7 LYS B C 1
ATOM 2838 O O . LYS B 1 28 ? 7.596 -38.891 31.604 1.00 43.99 7 LYS B O 1
ATOM 2844 N N . ARG B 1 29 ? 5.847 -37.720 32.431 1.00 41.58 8 ARG B N 1
ATOM 2845 C CA . ARG B 1 29 ? 5.549 -37.044 31.176 1.00 40.77 8 ARG B CA 1
ATOM 2846 C C . ARG B 1 29 ? 6.686 -36.081 30.863 1.00 39.50 8 ARG B C 1
ATOM 2847 O O . ARG B 1 29 ? 7.142 -36.039 29.727 1.00 42.85 8 ARG B O 1
ATOM 2855 N N . LEU B 1 30 ? 7.193 -35.394 31.888 1.00 39.22 9 LEU B N 1
ATOM 2856 C CA . LEU B 1 30 ? 8.291 -34.455 31.721 1.00 38.81 9 LEU B CA 1
ATOM 2857 C C . LEU B 1 30 ? 9.594 -35.177 31.355 1.00 39.15 9 LEU B C 1
ATOM 2858 O O . LEU B 1 30 ? 10.464 -34.578 30.727 1.00 34.04 9 LEU B O 1
ATOM 2863 N N . LYS B 1 31 ? 9.719 -36.454 31.745 1.00 42.00 10 LYS B N 1
ATOM 2864 C CA . LYS B 1 31 ? 10.936 -37.213 31.511 1.00 43.38 10 LYS B CA 1
ATOM 2865 C C . LYS B 1 31 ? 10.934 -37.767 30.090 1.00 33.83 10 LYS B C 1
ATOM 2866 O O . LYS B 1 31 ? 11.944 -37.676 29.411 1.00 29.12 10 LYS B O 1
ATOM 2872 N N . LEU B 1 32 ? 9.815 -38.345 29.645 1.00 32.49 11 LEU B N 1
ATOM 2873 C CA . LEU B 1 32 ? 9.672 -38.678 28.231 1.00 32.67 11 LEU B CA 1
ATOM 2874 C C . LEU B 1 32 ? 9.915 -37.440 27.379 1.00 30.74 11 LEU B C 1
ATOM 2875 O O . LEU B 1 32 ? 10.518 -37.534 26.321 1.00 30.59 11 LEU B O 1
ATOM 2880 N N . LEU B 1 33 ? 9.431 -36.282 27.835 1.00 29.61 12 LEU B N 1
ATOM 2881 C CA . LEU B 1 33 ? 9.546 -35.074 27.043 1.00 28.81 12 LEU B CA 1
ATOM 2882 C C . LEU B 1 33 ? 11.012 -34.686 26.889 1.00 29.63 12 LEU B C 1
ATOM 2883 O O . LEU B 1 33 ? 11.395 -34.316 25.786 1.00 32.24 12 LEU B O 1
ATOM 2888 N N . LYS B 1 34 ? 11.826 -34.815 27.942 1.00 31.51 13 LYS B N 1
ATOM 2889 C CA . LYS B 1 34 ? 13.244 -34.494 27.842 1.00 35.69 13 LYS B CA 1
ATOM 2890 C C . LYS B 1 34 ? 13.962 -35.536 26.988 1.00 35.78 13 LYS B C 1
ATOM 2891 O O . LYS B 1 34 ? 14.840 -35.195 26.197 1.00 36.41 13 LYS B O 1
ATOM 2897 N N . ASN B 1 35 ? 13.580 -36.807 27.122 1.00 34.61 14 ASN B N 1
ATOM 2898 C CA . ASN B 1 35 ? 14.338 -37.858 26.461 1.00 37.31 14 ASN B CA 1
ATOM 2899 C C . ASN B 1 35 ? 14.159 -37.659 24.960 1.00 34.87 14 ASN B C 1
ATOM 2900 O O . ASN B 1 35 ? 15.141 -37.537 24.235 1.00 36.12 14 ASN B O 1
ATOM 2905 N N . ASN B 1 36 ? 12.896 -37.570 24.524 1.00 30.84 15 ASN B N 1
ATOM 2906 C CA . ASN B 1 36 ? 12.571 -37.477 23.113 1.00 27.17 15 ASN B CA 1
ATOM 2907 C C . ASN B 1 36 ? 12.997 -36.121 22.514 1.00 28.19 15 ASN B C 1
ATOM 2908 O O . ASN B 1 36 ? 13.536 -36.115 21.399 1.00 31.33 15 ASN B O 1
ATOM 2913 N N . PHE B 1 37 ? 12.792 -34.983 23.211 1.00 26.11 16 PHE B N 1
ATOM 2914 C CA . PHE B 1 37 ? 12.828 -33.674 22.551 1.00 25.34 16 PHE B CA 1
ATOM 2915 C C . PHE B 1 37 ? 13.668 -32.635 23.285 1.00 28.50 16 PHE B C 1
ATOM 2916 O O . PHE B 1 37 ? 13.560 -31.447 22.998 1.00 31.17 16 PHE B O 1
ATOM 2924 N N . GLY B 1 38 ? 14.519 -33.056 24.224 1.00 34.21 17 GLY B N 1
ATOM 2925 C CA . GLY B 1 38 ? 15.260 -32.116 25.061 1.00 31.70 17 GLY B CA 1
ATOM 2926 C C . GLY B 1 38 ? 16.222 -31.214 24.277 1.00 31.31 17 GLY B C 1
ATOM 2927 O O . GLY B 1 38 ? 16.563 -30.125 24.753 1.00 30.36 17 GLY B O 1
ATOM 2928 N N . THR B 1 39 ? 16.677 -31.696 23.105 1.00 30.56 18 THR B N 1
ATOM 2929 C CA . THR B 1 39 ? 17.441 -30.906 22.157 1.00 30.61 18 THR B CA 1
ATOM 2930 C C . THR B 1 39 ? 16.746 -29.564 21.972 1.00 32.19 18 THR B C 1
ATOM 2931 O O . THR B 1 39 ? 17.374 -28.525 22.177 1.00 35.97 18 THR B O 1
ATOM 2935 N N . HIS B 1 40 ? 15.439 -29.605 21.654 1.00 31.37 19 HIS B N 1
ATOM 2936 C CA . HIS B 1 40 ? 14.694 -28.390 21.336 1.00 35.14 19 HIS B CA 1
ATOM 2937 C C . HIS B 1 40 ? 14.290 -27.652 22.614 1.00 36.31 19 HIS B C 1
ATOM 2938 O O . HIS B 1 40 ? 14.441 -26.432 22.713 1.00 33.61 19 HIS B O 1
ATOM 2945 N N . ILE B 1 41 ? 13.793 -28.409 23.599 1.00 37.81 20 ILE B N 1
ATOM 2946 C CA . ILE B 1 41 ? 13.439 -27.835 24.882 1.00 38.95 20 ILE B CA 1
ATOM 2947 C C . ILE B 1 41 ? 14.625 -27.022 25.402 1.00 41.73 20 ILE B C 1
ATOM 2948 O O . ILE B 1 41 ? 14.437 -25.904 25.874 1.00 37.47 20 ILE B O 1
ATOM 2953 N N . ASN B 1 42 ? 15.845 -27.573 25.275 1.00 46.01 21 ASN B N 1
ATOM 2954 C CA . ASN B 1 42 ? 17.051 -26.919 25.765 1.00 45.62 21 ASN B CA 1
ATOM 2955 C C . ASN B 1 42 ? 17.413 -25.698 24.906 1.00 46.50 21 ASN B C 1
ATOM 2956 O O . ASN B 1 42 ? 18.024 -24.769 25.417 1.00 52.95 21 ASN B O 1
ATOM 2961 N N . LYS B 1 43 ? 17.090 -25.683 23.605 1.00 47.17 22 LYS B N 1
ATOM 2962 C CA . LYS B 1 43 ? 17.501 -24.571 22.750 1.00 50.98 22 LYS B CA 1
ATOM 2963 C C . LYS B 1 43 ? 16.813 -23.283 23.195 1.00 49.38 22 LYS B C 1
ATOM 2964 O O . LYS B 1 43 ? 17.220 -22.202 22.789 1.00 42.55 22 LYS B O 1
ATOM 2970 N N . ILE B 1 44 ? 15.753 -23.434 23.999 1.00 52.15 23 ILE B N 1
ATOM 2971 C CA . ILE B 1 44 ? 14.994 -22.340 24.581 1.00 55.64 23 ILE B CA 1
ATOM 2972 C C . ILE B 1 44 ? 15.518 -21.996 25.989 1.00 67.72 23 ILE B C 1
ATOM 2973 O O . ILE B 1 44 ? 14.991 -21.102 26.648 1.00 72.41 23 ILE B O 1
ATOM 2978 N N . ALA B 1 45 ? 16.582 -22.664 26.460 1.00 72.26 24 ALA B N 1
ATOM 2979 C CA . ALA B 1 45 ? 17.072 -22.462 27.817 1.00 67.42 24 ALA B CA 1
ATOM 2980 C C . ALA B 1 45 ? 17.576 -21.031 27.989 1.00 67.49 24 ALA B C 1
ATOM 2981 O O . ALA B 1 45 ? 18.117 -20.428 27.062 1.00 56.19 24 ALA B O 1
ATOM 2983 N N . ASN B 1 46 ? 17.362 -20.493 29.194 1.00 77.81 25 ASN B N 1
ATOM 2984 C CA . ASN B 1 46 ? 17.841 -19.173 29.580 1.00 80.24 25 ASN B CA 1
ATOM 2985 C C . ASN B 1 46 ? 17.165 -18.064 28.773 1.00 76.65 25 ASN B C 1
ATOM 2986 O O . ASN B 1 46 ? 17.392 -16.884 29.044 1.00 72.01 25 ASN B O 1
ATOM 2991 N N . LYS B 1 47 ? 16.326 -18.425 27.796 1.00 71.79 26 LYS B N 1
ATOM 2992 C CA . LYS B 1 47 ? 15.692 -17.409 26.978 1.00 65.48 26 LYS B CA 1
ATOM 2993 C C . LYS B 1 47 ? 14.545 -16.803 27.783 1.00 61.44 26 LYS B C 1
ATOM 2994 O O . LYS B 1 47 ? 13.922 -17.479 28.595 1.00 55.68 26 LYS B O 1
ATOM 3000 N N . LYS B 1 48 ? 14.330 -15.497 27.599 1.00 63.14 27 LYS B N 1
ATOM 3001 C CA . LYS B 1 48 ? 13.261 -14.789 28.283 1.00 62.99 27 LYS B CA 1
ATOM 3002 C C . LYS B 1 48 ? 11.960 -15.068 27.536 1.00 56.40 27 LYS B C 1
ATOM 3003 O O . LYS B 1 48 ? 11.870 -14.851 26.332 1.00 50.63 27 LYS B O 1
ATOM 3009 N N . ILE B 1 49 ? 10.951 -15.568 28.244 1.00 48.03 28 ILE B N 1
ATOM 3010 C CA . ILE B 1 49 ? 9.800 -16.112 27.554 1.00 47.52 28 ILE B CA 1
ATOM 3011 C C . ILE B 1 49 ? 8.545 -15.659 28.277 1.00 43.13 28 ILE B C 1
ATOM 3012 O O . ILE B 1 49 ? 8.357 -16.007 29.441 1.00 42.56 28 ILE B O 1
ATOM 3017 N N . LEU B 1 50 ? 7.718 -14.872 27.572 1.00 39.86 29 LEU B N 1
ATOM 3018 C CA . LEU B 1 50 ? 6.440 -14.431 28.105 1.00 38.30 29 LEU B CA 1
ATOM 3019 C C . LEU B 1 50 ? 5.325 -15.324 27.569 1.00 31.62 29 LEU B C 1
ATOM 3020 O O . LEU B 1 50 ? 5.190 -15.485 26.372 1.00 34.53 29 LEU B O 1
ATOM 3025 N N . ILE B 1 51 ? 4.493 -15.839 28.465 1.00 29.31 30 ILE B N 1
ATOM 3026 C CA . ILE B 1 51 ? 3.372 -16.679 28.103 1.00 29.17 30 ILE B CA 1
ATOM 3027 C C . ILE B 1 51 ? 2.089 -16.046 28.632 1.00 29.53 30 ILE B C 1
ATOM 3028 O O . ILE B 1 51 ? 1.885 -15.968 29.842 1.00 28.98 30 ILE B O 1
ATOM 3033 N N . THR B 1 52 ? 1.207 -15.639 27.717 1.00 27.32 31 THR B N 1
ATOM 3034 C CA . THR B 1 52 ? -0.043 -15.024 28.114 1.00 26.62 31 THR B CA 1
ATOM 3035 C C . THR B 1 52 ? -1.032 -16.155 28.332 1.00 29.43 31 THR B C 1
ATOM 3036 O O . THR B 1 52 ? -0.782 -17.253 27.849 1.00 30.53 31 THR B O 1
ATOM 3040 N N . GLY B 1 53 ? -2.120 -15.905 29.081 1.00 30.07 32 GLY B N 1
ATOM 3041 C CA . GLY B 1 53 ? -3.037 -16.976 29.451 1.00 29.24 32 GLY B CA 1
ATOM 3042 C C . GLY B 1 53 ? -2.290 -18.143 30.103 1.00 30.71 32 GLY B C 1
ATOM 3043 O O . GLY B 1 53 ? -2.741 -19.289 30.038 1.00 30.04 32 GLY B O 1
ATOM 3044 N N . ALA B 1 54 ? -1.166 -17.825 30.764 1.00 30.19 33 ALA B N 1
ATOM 3045 C CA . ALA B 1 54 ? -0.284 -18.803 31.389 1.00 32.37 33 ALA B CA 1
ATOM 3046 C C . ALA B 1 54 ? -0.976 -19.608 32.499 1.00 31.43 33 ALA B C 1
ATOM 3047 O O . ALA B 1 54 ? -0.415 -20.602 32.960 1.00 29.96 33 ALA B O 1
ATOM 3049 N N . ASN B 1 55 ? -2.189 -19.196 32.910 1.00 28.91 34 ASN B N 1
ATOM 3050 C CA . ASN B 1 55 ? -2.987 -19.901 33.908 1.00 33.00 34 ASN B CA 1
ATOM 3051 C C . ASN B 1 55 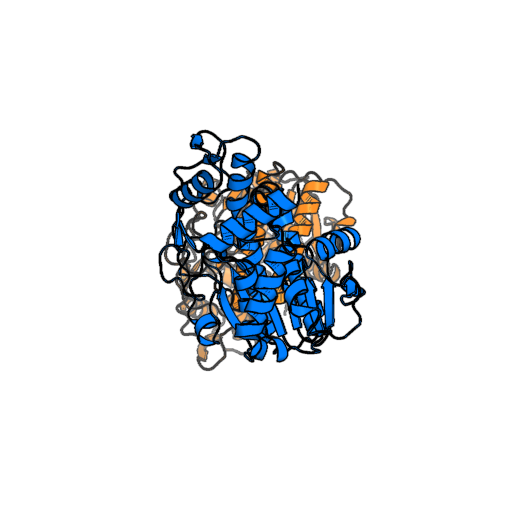? -3.846 -21.011 33.295 1.00 32.34 34 ASN B C 1
ATOM 3052 O O . ASN B 1 55 ? -4.314 -21.897 34.021 1.00 32.44 34 ASN B O 1
ATOM 3057 N N . GLY B 1 56 ? -4.060 -20.955 31.964 1.00 31.63 35 GLY B N 1
ATOM 3058 C CA . GLY B 1 56 ? -4.933 -21.882 31.262 1.00 28.30 35 GLY B CA 1
ATOM 3059 C C . GLY B 1 56 ? -4.227 -23.192 30.921 1.00 28.98 35 GLY B C 1
ATOM 3060 O O . GLY B 1 56 ? -3.010 -23.327 31.052 1.00 32.87 35 GLY B O 1
ATOM 3061 N N . TYR B 1 57 ? -5.032 -24.145 30.461 1.00 26.30 36 TYR B N 1
ATOM 3062 C CA . TYR B 1 57 ? -4.652 -25.529 30.237 1.00 26.79 36 TYR B CA 1
ATOM 3063 C C . TYR B 1 57 ? -3.306 -25.651 29.531 1.00 31.82 36 TYR B C 1
ATOM 3064 O O . TYR B 1 57 ? -2.469 -26.444 29.944 1.00 35.66 36 TYR B O 1
ATOM 3073 N N . ILE B 1 58 ? -3.135 -24.894 28.435 1.00 32.25 37 ILE B N 1
ATOM 3074 C CA . ILE B 1 58 ? -2.015 -25.061 27.520 1.00 28.32 37 ILE B CA 1
ATOM 3075 C C . ILE B 1 58 ? -0.849 -24.189 27.966 1.00 26.77 37 ILE B C 1
ATOM 3076 O O . ILE B 1 58 ? 0.305 -24.627 27.964 1.00 23.72 37 ILE B O 1
ATOM 3081 N N . GLY B 1 59 ? -1.160 -22.943 28.338 1.00 24.95 38 GLY B N 1
ATOM 3082 C CA . GLY B 1 59 ? -0.143 -22.029 28.819 1.00 24.27 38 GLY B CA 1
ATOM 3083 C C . GLY B 1 59 ? 0.536 -22.557 30.086 1.00 24.94 38 GLY B C 1
ATOM 3084 O O . GLY B 1 59 ? 1.731 -22.318 30.284 1.00 24.12 38 GLY B O 1
ATOM 3085 N N . SER B 1 60 ? -0.226 -23.280 30.928 1.00 24.25 39 SER B N 1
ATOM 3086 C CA . SER B 1 60 ? 0.289 -23.674 32.228 1.00 26.96 39 SER B CA 1
ATOM 3087 C C . SER B 1 60 ? 1.242 -24.855 32.037 1.00 26.86 39 SER B C 1
ATOM 3088 O O . SER B 1 60 ? 2.370 -24.776 32.509 1.00 30.18 39 SER B O 1
ATOM 3091 N N . ILE B 1 61 ? 0.837 -25.857 31.235 1.00 25.01 40 ILE B N 1
ATOM 3092 C CA . ILE B 1 61 ? 1.705 -26.958 30.823 1.00 22.22 40 ILE B CA 1
ATOM 3093 C C . ILE B 1 61 ? 2.976 -26.468 30.125 1.00 24.24 40 ILE B C 1
ATOM 3094 O O . ILE B 1 61 ? 4.004 -27.120 30.241 1.00 23.35 40 ILE B O 1
ATOM 3099 N N . LEU B 1 62 ? 2.902 -25.388 29.335 1.00 27.66 41 LEU B N 1
ATOM 3100 C CA . LEU B 1 62 ? 4.068 -24.814 28.669 1.00 27.97 41 LEU B CA 1
ATOM 3101 C C . LEU B 1 62 ? 4.987 -24.180 29.700 1.00 30.86 41 LEU B C 1
ATOM 3102 O O . LEU B 1 62 ? 6.207 -24.308 29.606 1.00 31.96 41 LEU B O 1
ATOM 3107 N N . THR B 1 63 ? 4.373 -23.443 30.641 1.00 34.83 42 THR B N 1
ATOM 3108 C CA . THR B 1 63 ? 5.101 -22.824 31.742 1.00 33.85 42 THR B CA 1
ATOM 3109 C C . THR B 1 63 ? 5.783 -23.911 32.588 1.00 31.93 42 THR B C 1
ATOM 3110 O O . THR B 1 63 ? 6.977 -23.801 32.876 1.00 30.24 42 THR B O 1
ATOM 3114 N N . LEU B 1 64 ? 5.043 -24.976 32.935 1.00 29.37 43 LEU B N 1
ATOM 3115 C CA . LEU B 1 64 ? 5.584 -26.092 33.705 1.00 31.05 43 LEU B CA 1
ATOM 3116 C C . LEU B 1 64 ? 6.748 -26.740 32.966 1.00 35.21 43 LEU B C 1
ATOM 3117 O O . LEU B 1 64 ? 7.650 -27.238 33.627 1.00 34.48 43 LEU B O 1
ATOM 3122 N N . ILE B 1 65 ? 6.711 -26.759 31.618 1.00 38.31 44 ILE B N 1
ATOM 3123 C CA . ILE B 1 65 ? 7.703 -27.484 30.843 1.00 36.62 44 ILE B CA 1
ATOM 3124 C C . ILE B 1 65 ? 8.974 -26.667 30.749 1.00 34.53 44 ILE B C 1
ATOM 3125 O O . ILE B 1 65 ? 10.045 -27.246 30.627 1.00 37.41 44 ILE B O 1
ATOM 3130 N N . LEU B 1 66 ? 8.854 -25.345 30.766 1.00 34.50 45 LEU B N 1
ATOM 3131 C CA . LEU B 1 66 ? 9.952 -24.523 30.289 1.00 38.99 45 LEU B CA 1
ATOM 3132 C C . LEU B 1 66 ? 10.633 -23.779 31.429 1.00 41.13 45 LEU B C 1
ATOM 3133 O O . LEU B 1 66 ? 11.703 -23.208 31.219 1.00 38.07 45 LEU B O 1
ATOM 3138 N N . HIS B 1 67 ? 10.006 -23.764 32.620 1.00 46.26 46 HIS B N 1
ATOM 3139 C CA . HIS B 1 67 ? 10.450 -22.879 33.698 1.00 48.39 46 HIS B CA 1
ATOM 3140 C C . HIS B 1 67 ? 11.577 -23.480 34.532 1.00 49.73 46 HIS B C 1
ATOM 3141 O O . HIS B 1 67 ? 12.135 -22.787 35.383 1.00 47.25 46 HIS B O 1
ATOM 3148 N N . GLY B 1 68 ? 11.855 -24.772 34.329 1.00 50.92 47 GLY B N 1
ATOM 3149 C CA . GLY B 1 68 ? 13.143 -25.316 34.701 1.00 55.03 47 GLY B CA 1
ATOM 3150 C C . GLY B 1 68 ? 14.256 -24.446 34.126 1.00 60.21 47 GLY B C 1
ATOM 3151 O O . GLY B 1 68 ? 14.739 -23.523 34.776 1.00 60.78 47 GLY B O 1
ATOM 3152 N N . ASN B 1 69 ? 14.601 -24.711 32.866 1.00 71.28 48 ASN B N 1
ATOM 3153 C CA . ASN B 1 69 ? 15.845 -24.229 32.289 1.00 78.16 48 ASN B CA 1
ATOM 3154 C C . ASN B 1 69 ? 15.774 -22.724 32.027 1.00 81.23 48 ASN B C 1
ATOM 3155 O O . ASN B 1 69 ? 16.793 -22.035 32.130 1.00 77.89 48 ASN B O 1
ATOM 3160 N N . ALA B 1 70 ? 14.568 -22.231 31.700 1.00 85.34 49 ALA B N 1
ATOM 3161 C CA . ALA B 1 70 ? 14.394 -20.892 31.154 1.00 86.06 49 ALA B CA 1
ATOM 3162 C C . ALA B 1 70 ? 13.781 -19.941 32.183 1.00 78.78 49 ALA B C 1
ATOM 3163 O O . ALA B 1 70 ? 13.023 -20.364 33.059 1.00 65.61 49 ALA B O 1
ATOM 3165 N N . LYS B 1 71 ? 14.128 -18.652 32.044 1.00 68.54 50 LYS B N 1
ATOM 3166 C CA . LYS B 1 71 ? 13.484 -17.582 32.784 1.00 62.77 50 LYS B CA 1
ATOM 3167 C C . LYS B 1 71 ? 12.148 -17.300 32.105 1.00 57.84 50 LYS B C 1
ATOM 3168 O O . LYS B 1 71 ? 12.058 -17.249 30.880 1.00 59.39 50 LYS B O 1
ATOM 3174 N N . LEU B 1 72 ? 11.104 -17.167 32.918 1.00 47.12 51 LEU B N 1
ATOM 3175 C CA . LEU B 1 72 ? 9.756 -17.315 32.413 1.00 47.84 51 LEU B CA 1
ATOM 3176 C C . LEU B 1 72 ? 8.832 -16.288 33.067 1.00 46.71 51 LEU B C 1
ATOM 3177 O O . LEU B 1 72 ? 8.631 -16.278 34.279 1.00 46.59 51 LEU B O 1
ATOM 3182 N N . TYR B 1 73 ? 8.281 -15.407 32.231 1.00 48.15 52 TYR B N 1
ATOM 3183 C CA . TYR B 1 73 ? 7.354 -14.377 32.657 1.00 42.87 52 TYR B CA 1
ATOM 3184 C C . TYR B 1 73 ? 5.945 -14.841 32.299 1.00 40.59 52 TYR B C 1
ATOM 3185 O O . TYR B 1 73 ? 5.715 -15.298 31.188 1.00 48.57 52 TYR B O 1
ATOM 3194 N N . CYS B 1 74 ? 5.005 -14.758 33.238 1.00 37.50 53 CYS B N 1
ATOM 3195 C CA . CYS B 1 74 ? 3.629 -15.146 32.973 1.00 39.73 53 CYS B CA 1
ATOM 3196 C C . CYS B 1 74 ? 2.688 -13.941 32.992 1.00 43.19 53 CYS B C 1
ATOM 3197 O O . CYS B 1 74 ? 2.839 -13.038 33.804 1.00 49.98 53 CYS B O 1
ATOM 3200 N N . LEU B 1 75 ? 1.721 -13.919 32.071 1.00 44.08 54 LEU B N 1
ATOM 3201 C CA . LEU B 1 75 ? 0.682 -12.906 32.089 1.00 45.72 54 LEU B CA 1
ATOM 3202 C C . LEU B 1 75 ? -0.655 -13.611 32.276 1.00 47.44 54 LEU B C 1
ATOM 3203 O O . LEU B 1 75 ? -0.912 -14.630 31.624 1.00 44.20 54 LEU B O 1
ATOM 3208 N N . VAL B 1 76 ? -1.451 -13.087 33.225 1.00 48.60 55 VAL B N 1
ATOM 3209 C CA . VAL B 1 76 ? -2.705 -13.700 33.633 1.00 52.61 55 VAL B CA 1
ATOM 3210 C C . VAL B 1 76 ? -3.672 -12.622 34.121 1.00 51.37 55 VAL B C 1
ATOM 3211 O O . VAL B 1 76 ? -3.263 -11.541 34.556 1.00 42.34 55 VAL B O 1
ATOM 3215 N N . ARG B 1 77 ? -4.965 -12.960 34.072 1.00 60.28 56 ARG B N 1
ATOM 3216 C CA . ARG B 1 77 ? -6.009 -12.153 34.687 1.00 69.92 56 ARG B CA 1
ATOM 3217 C C . ARG B 1 77 ? -5.760 -12.089 36.196 1.00 73.93 56 ARG B C 1
ATOM 3218 O O . ARG B 1 77 ? -5.547 -11.005 36.738 1.00 70.20 56 ARG B O 1
ATOM 3226 N N . ASN B 1 78 ? -5.750 -13.259 36.855 1.00 78.27 57 ASN B N 1
ATOM 3227 C CA . ASN B 1 78 ? -5.681 -13.325 38.308 1.00 73.81 57 ASN B CA 1
ATOM 3228 C C . ASN B 1 78 ? -4.488 -14.162 38.775 1.00 63.67 57 ASN B C 1
ATOM 3229 O O . ASN B 1 78 ? -4.578 -15.387 38.869 1.00 53.86 57 ASN B O 1
ATOM 3234 N N . LYS B 1 79 ? -3.404 -13.449 39.125 1.00 63.57 58 LYS B N 1
ATOM 3235 C CA . LYS B 1 79 ? -2.170 -13.993 39.677 1.00 60.37 58 LYS B CA 1
ATOM 3236 C C . LYS B 1 79 ? -2.452 -15.025 40.763 1.00 58.53 58 LYS B C 1
ATOM 3237 O O . LYS B 1 79 ? -1.717 -15.997 40.928 1.00 53.62 58 LYS B O 1
ATOM 3243 N N . ASP B 1 80 ? -3.514 -14.761 41.519 1.00 65.43 59 ASP B N 1
ATOM 3244 C CA . ASP B 1 80 ? -4.008 -15.670 42.533 1.00 70.77 59 ASP B CA 1
ATOM 3245 C C . ASP B 1 80 ? -4.139 -17.072 41.938 1.00 70.56 59 ASP B C 1
ATOM 3246 O O . ASP B 1 80 ? -3.406 -17.978 42.334 1.00 69.84 59 ASP B O 1
ATOM 3251 N N . LYS B 1 81 ? -5.059 -17.242 40.976 1.00 71.21 60 LYS B N 1
ATOM 3252 C CA . LYS B 1 81 ? -5.409 -18.576 40.507 1.00 78.02 60 LYS B CA 1
ATOM 3253 C C . LYS B 1 81 ? -4.283 -19.167 39.648 1.00 67.20 60 LYS B C 1
ATOM 3254 O O . LYS B 1 81 ? -4.322 -20.357 39.342 1.00 56.51 60 LYS B O 1
ATOM 3260 N N . MET B 1 82 ? -3.297 -18.336 39.263 1.00 61.67 61 MET B N 1
ATOM 3261 C CA . MET B 1 82 ? -2.107 -18.787 38.551 1.00 54.24 61 MET B CA 1
ATOM 3262 C C . MET B 1 82 ? -1.170 -19.473 39.541 1.00 51.33 61 MET B C 1
ATOM 3263 O O . MET B 1 82 ? -0.515 -20.460 39.207 1.00 46.45 61 MET B O 1
ATOM 3268 N N . ILE B 1 83 ? -1.119 -18.930 40.762 1.00 49.18 62 ILE B N 1
ATOM 3269 C CA . ILE B 1 83 ? -0.302 -19.487 41.829 1.00 46.07 62 ILE B CA 1
ATOM 3270 C C . ILE B 1 83 ? -0.876 -20.844 42.236 1.00 46.09 62 ILE B C 1
ATOM 3271 O O . ILE B 1 83 ? -0.124 -21.793 42.442 1.00 37.27 62 ILE B O 1
ATOM 3276 N N . ASP B 1 84 ? -2.212 -20.935 42.278 1.00 52.16 63 ASP B N 1
ATOM 3277 C CA . ASP B 1 84 ? -2.915 -22.147 42.688 1.00 61.77 63 ASP B CA 1
ATOM 3278 C C . ASP B 1 84 ? -2.851 -23.212 41.594 1.00 60.72 63 ASP B C 1
ATOM 3279 O O . ASP B 1 84 ? -2.744 -24.405 41.889 1.00 51.19 63 ASP B O 1
ATOM 3284 N N . ARG B 1 85 ? -2.950 -22.764 40.332 1.00 59.49 64 ARG B N 1
ATOM 3285 C CA . ARG B 1 85 ? -2.781 -23.644 39.185 1.00 55.80 64 ARG B CA 1
ATOM 3286 C C . ARG B 1 85 ? -1.353 -24.184 39.197 1.00 48.86 64 ARG B C 1
ATOM 3287 O O . ARG B 1 85 ? -1.138 -25.395 39.090 1.00 44.31 64 ARG B O 1
ATOM 3295 N N . PHE B 1 86 ? -0.385 -23.276 39.360 1.00 40.16 65 PHE B N 1
ATOM 3296 C CA . PHE B 1 86 ? 0.987 -23.648 39.095 1.00 47.13 65 PHE B CA 1
ATOM 3297 C C . PHE B 1 86 ? 1.504 -24.572 40.191 1.00 53.79 65 PHE B C 1
ATOM 3298 O O . PHE B 1 86 ? 2.631 -25.043 40.100 1.00 59.67 65 PHE B O 1
ATOM 3306 N N . GLN B 1 87 ? 0.680 -24.826 41.214 1.00 54.93 66 GLN B N 1
ATOM 3307 C CA . GLN B 1 87 ? 1.091 -25.684 42.306 1.00 57.11 66 GLN B CA 1
ATOM 3308 C C . GLN B 1 87 ? 0.194 -26.911 42.369 1.00 56.45 66 GLN B C 1
ATOM 3309 O O . GLN B 1 87 ? 0.640 -27.956 42.823 1.00 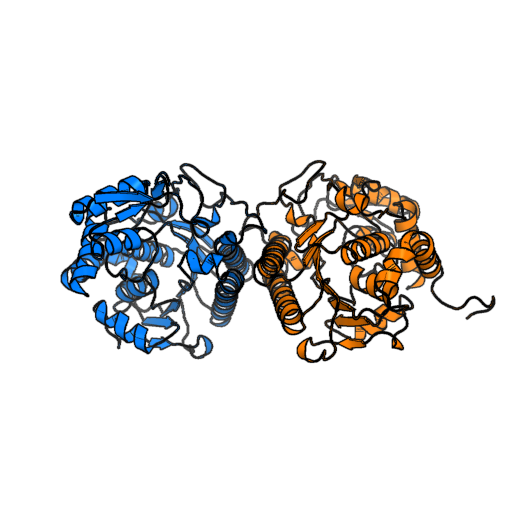57.22 66 GLN B O 1
ATOM 3315 N N . GLU B 1 88 ? -1.033 -26.823 41.856 1.00 58.18 67 GLU B N 1
ATOM 3316 C CA . GLU B 1 88 ? -1.749 -28.044 41.527 1.00 62.94 67 GLU B CA 1
ATOM 3317 C C . GLU B 1 88 ? -0.887 -28.871 40.567 1.00 62.02 67 GLU B C 1
ATOM 3318 O O . GLU B 1 88 ? -0.729 -30.069 40.770 1.00 68.45 67 GLU B O 1
ATOM 3324 N N . ILE B 1 89 ? -0.264 -28.227 39.567 1.00 57.88 68 ILE B N 1
ATOM 3325 C CA . ILE B 1 89 ? 0.546 -28.954 38.594 1.00 55.06 68 ILE B CA 1
ATOM 3326 C C . ILE B 1 89 ? 2.001 -29.037 39.056 1.00 48.76 68 ILE B C 1
ATOM 3327 O O . ILE B 1 89 ? 2.863 -29.382 38.262 1.00 45.11 68 ILE B O 1
ATOM 3332 N N . CYS B 1 90 ? 2.253 -28.735 40.336 1.00 51.79 69 CYS B N 1
ATOM 3333 C CA . CYS B 1 90 ? 3.524 -28.991 41.000 1.00 51.24 69 CYS B CA 1
ATOM 3334 C C . CYS B 1 90 ? 4.654 -28.227 40.315 1.00 48.13 69 CYS B C 1
ATOM 3335 O O . CYS B 1 90 ? 5.761 -28.735 40.178 1.00 45.66 69 CYS B O 1
ATOM 3338 N N . GLY B 1 91 ? 4.377 -26.992 39.893 1.00 51.34 70 GLY B N 1
ATOM 3339 C CA . GLY B 1 91 ? 5.426 -26.115 39.399 1.00 49.40 70 GLY B CA 1
ATOM 3340 C C . GLY B 1 91 ? 6.234 -25.532 40.550 1.00 47.32 70 GLY B C 1
ATOM 3341 O O . GLY B 1 91 ? 5.915 -25.752 41.709 1.00 52.29 70 GLY B O 1
ATOM 3342 N N . ASP B 1 92 ? 7.278 -24.779 40.213 1.00 50.74 71 ASP B N 1
ATOM 3343 C CA . ASP B 1 92 ? 8.105 -24.116 41.205 1.00 52.02 71 ASP B CA 1
ATOM 3344 C C . ASP B 1 92 ? 7.901 -22.604 41.064 1.00 54.81 71 ASP B C 1
ATOM 3345 O O . ASP B 1 92 ? 8.552 -21.947 40.244 1.00 49.43 71 ASP B O 1
ATOM 3350 N N . ILE B 1 93 ? 7.014 -22.072 41.924 1.00 58.90 72 ILE B N 1
ATOM 3351 C CA . ILE B 1 93 ? 6.556 -20.688 41.898 1.00 57.33 72 ILE B CA 1
ATOM 3352 C C . ILE B 1 93 ? 7.708 -19.691 41.991 1.00 54.12 72 ILE B C 1
ATOM 3353 O O . ILE B 1 93 ? 7.526 -18.549 41.579 1.00 65.73 72 ILE B O 1
ATOM 3358 N N . ASP B 1 94 ? 8.860 -20.074 42.559 1.00 52.77 73 ASP B N 1
ATOM 3359 C CA . ASP B 1 94 ? 9.967 -19.135 42.704 1.00 59.32 73 ASP B CA 1
ATOM 3360 C C . ASP B 1 94 ? 10.524 -18.751 41.332 1.00 56.61 73 ASP B C 1
ATOM 3361 O O . ASP B 1 94 ? 11.033 -17.643 41.150 1.00 47.61 73 ASP B O 1
ATOM 3366 N N . LYS B 1 95 ? 10.431 -19.689 40.378 1.00 59.62 74 LYS B N 1
ATOM 3367 C CA . LYS B 1 95 ? 11.184 -19.612 39.136 1.00 65.52 74 LYS B CA 1
ATOM 3368 C C . LYS B 1 95 ? 10.353 -19.010 38.000 1.00 65.56 74 LYS B C 1
ATOM 3369 O O . LYS B 1 95 ? 10.835 -18.950 36.869 1.00 61.74 74 LYS B O 1
ATOM 3375 N N . ILE B 1 96 ? 9.118 -18.569 38.294 1.00 62.46 75 ILE B N 1
ATOM 3376 C CA . ILE B 1 96 ? 8.341 -17.772 37.356 1.00 55.82 75 ILE B CA 1
ATOM 3377 C C . ILE B 1 96 ? 8.096 -16.384 37.952 1.00 58.84 75 ILE B C 1
ATOM 3378 O O . ILE B 1 96 ? 8.277 -16.170 39.149 1.00 61.03 75 ILE B O 1
ATOM 3383 N N . ASP B 1 97 ? 7.709 -15.440 37.086 1.00 60.53 76 ASP B N 1
ATOM 3384 C CA . ASP B 1 97 ? 7.514 -14.047 37.458 1.00 56.50 76 ASP B CA 1
ATOM 3385 C C . ASP B 1 97 ? 6.152 -13.575 36.930 1.00 53.60 76 ASP B C 1
ATOM 3386 O O . ASP B 1 97 ? 6.068 -13.046 35.834 1.00 50.18 76 ASP B O 1
ATOM 3391 N N . ILE B 1 98 ? 5.090 -13.760 37.728 1.00 53.65 77 ILE B N 1
ATOM 3392 C CA . ILE B 1 98 ? 3.703 -13.551 37.325 1.00 52.33 77 ILE B CA 1
ATOM 3393 C C . ILE B 1 98 ? 3.391 -12.053 37.208 1.00 59.34 77 ILE B C 1
ATOM 3394 O O . ILE B 1 98 ? 3.977 -11.239 37.914 1.00 73.06 77 ILE B O 1
ATOM 3399 N N . TYR B 1 99 ? 2.488 -11.683 36.283 1.00 60.75 78 TYR B N 1
ATOM 3400 C CA . TYR B 1 99 ? 2.017 -10.308 36.135 1.00 57.79 78 TYR B CA 1
ATOM 3401 C C . TYR B 1 99 ? 0.567 -10.270 35.664 1.00 62.93 78 TYR B C 1
ATOM 3402 O O . TYR B 1 99 ? 0.084 -11.190 34.995 1.00 60.38 78 TYR B O 1
ATOM 3411 N N . GLU B 1 100 ? -0.101 -9.159 35.991 1.00 63.84 79 GLU B N 1
ATOM 3412 C CA . GLU B 1 100 ? -1.474 -8.938 35.574 1.00 59.73 79 GLU B CA 1
ATOM 3413 C C . GLU B 1 100 ? -1.508 -7.798 34.561 1.00 56.61 79 GLU B C 1
ATOM 3414 O O . GLU B 1 100 ? -2.578 -7.489 34.054 1.00 53.97 79 GLU B O 1
ATOM 3420 N N . ASP B 1 101 ? -0.346 -7.215 34.230 1.00 53.05 80 ASP B N 1
ATOM 3421 C CA . ASP B 1 101 ? -0.320 -6.015 33.408 1.00 59.02 80 ASP B CA 1
ATOM 3422 C C . ASP B 1 101 ? 1.003 -5.938 32.645 1.00 60.83 80 ASP B C 1
ATOM 3423 O O . ASP B 1 101 ? 2.072 -5.923 33.254 1.00 64.28 80 ASP B O 1
ATOM 3428 N N . LEU B 1 102 ? 0.903 -5.853 31.309 1.00 54.27 81 LEU B N 1
ATOM 3429 C CA . LEU B 1 102 ? 2.040 -5.880 30.399 1.00 50.49 81 LEU B CA 1
ATOM 3430 C C . LEU B 1 102 ? 2.995 -4.706 30.613 1.00 53.76 81 LEU B C 1
ATOM 3431 O O . LEU B 1 102 ? 4.182 -4.811 30.293 1.00 47.06 81 LEU B O 1
ATOM 3436 N N . TYR B 1 103 ? 2.460 -3.571 31.087 1.00 62.78 82 TYR B N 1
ATOM 3437 C CA . TYR B 1 103 ? 3.156 -2.295 30.992 1.00 72.03 82 TYR B CA 1
ATOM 3438 C C . TYR B 1 103 ? 4.178 -2.221 32.124 1.00 68.79 82 TYR B C 1
ATOM 3439 O O . TYR B 1 103 ? 5.130 -1.451 32.057 1.00 62.55 82 TYR B O 1
ATOM 3448 N N . LYS B 1 104 ? 3.982 -3.071 33.141 1.00 71.81 83 LYS B N 1
ATOM 3449 C CA . LYS B 1 104 ? 5.024 -3.418 34.091 1.00 70.52 83 LYS B CA 1
ATOM 3450 C C . LYS B 1 104 ? 6.213 -4.004 33.331 1.00 77.88 83 LYS B C 1
ATOM 3451 O O . LYS B 1 104 ? 7.210 -3.319 33.108 1.00 86.38 83 LYS B O 1
ATOM 3457 N N . ILE B 1 105 ? 6.059 -5.256 32.880 1.00 74.86 84 ILE B N 1
ATOM 3458 C CA . ILE B 1 105 ? 7.161 -6.080 32.407 1.00 68.52 84 ILE B CA 1
ATOM 3459 C C . ILE B 1 105 ? 8.230 -5.175 31.800 1.00 69.13 84 ILE B C 1
ATOM 3460 O O . ILE B 1 105 ? 7.980 -4.481 30.816 1.00 74.00 84 ILE B O 1
ATOM 3465 N N . GLN B 1 106 ? 9.414 -5.206 32.422 1.00 73.66 85 GLN B N 1
ATOM 3466 C CA . GLN B 1 106 ? 10.492 -4.264 32.171 1.00 78.78 85 GLN B CA 1
ATOM 3467 C C . GLN B 1 106 ? 11.593 -4.920 31.340 1.00 81.89 85 GLN B C 1
ATOM 3468 O O . GLN B 1 106 ? 12.243 -4.236 30.552 1.00 82.32 85 GLN B O 1
ATOM 3474 N N . ASP B 1 107 ? 11.797 -6.236 31.538 1.00 81.79 86 ASP B N 1
ATOM 3475 C CA . ASP B 1 107 ? 12.954 -6.953 31.014 1.00 78.49 86 ASP B CA 1
ATOM 3476 C C . ASP B 1 107 ? 12.761 -7.276 29.539 1.00 72.42 86 ASP B C 1
ATOM 3477 O O . ASP B 1 107 ? 11.636 -7.303 29.061 1.00 74.24 86 ASP B O 1
ATOM 3482 N N . LYS B 1 108 ? 13.876 -7.549 28.852 1.00 69.67 87 LYS B N 1
ATOM 3483 C CA . LYS B 1 108 ? 13.884 -7.777 27.416 1.00 71.24 87 LYS B CA 1
ATOM 3484 C C . LYS B 1 108 ? 13.289 -9.149 27.119 1.00 61.01 87 LYS B C 1
ATOM 3485 O O . LYS B 1 108 ? 13.959 -10.144 27.351 1.00 69.26 87 LYS B O 1
ATOM 3491 N N . ILE B 1 109 ? 12.052 -9.201 26.599 1.00 49.20 88 ILE B N 1
ATOM 3492 C CA . ILE B 1 109 ? 11.429 -10.471 26.241 1.00 41.86 88 ILE B CA 1
ATOM 3493 C C . ILE B 1 109 ? 11.945 -10.933 24.881 1.00 37.12 88 ILE B C 1
ATOM 3494 O O . ILE B 1 109 ? 11.993 -10.154 23.930 1.00 33.89 88 ILE B O 1
ATOM 3499 N N . ASP B 1 110 ? 12.287 -12.225 24.794 1.00 39.01 89 ASP B N 1
ATOM 3500 C CA . ASP B 1 110 ? 12.857 -12.806 23.584 1.00 38.02 89 ASP B CA 1
ATOM 3501 C C . ASP B 1 110 ? 11.759 -13.507 22.782 1.00 33.97 89 ASP B C 1
ATOM 3502 O O . ASP B 1 110 ? 11.683 -13.352 21.566 1.00 32.35 89 ASP B O 1
ATOM 3507 N N . ILE B 1 111 ? 10.943 -14.325 23.456 1.00 31.55 90 ILE B N 1
ATOM 3508 C CA . ILE B 1 111 ? 9.890 -15.064 22.775 1.00 34.51 90 ILE B CA 1
ATOM 3509 C C . ILE B 1 111 ? 8.587 -14.878 23.535 1.00 33.01 90 ILE B C 1
ATOM 3510 O O . ILE B 1 111 ? 8.574 -14.995 24.762 1.00 32.05 90 ILE B O 1
ATOM 3515 N N . VAL B 1 112 ? 7.509 -14.673 22.763 1.00 30.82 91 VAL B N 1
ATOM 3516 C CA . VAL B 1 112 ? 6.167 -14.531 23.304 1.00 30.02 91 VAL B CA 1
ATOM 3517 C C . VAL B 1 112 ? 5.294 -15.678 22.812 1.00 27.67 91 VAL B C 1
ATOM 3518 O O . VAL B 1 112 ? 5.304 -16.014 21.635 1.00 32.65 91 VAL B O 1
ATOM 3522 N N . ILE B 1 113 ? 4.552 -16.291 23.719 1.00 25.51 92 ILE B N 1
ATOM 3523 C CA . ILE B 1 113 ? 3.549 -17.273 23.331 1.00 24.67 92 ILE B CA 1
ATOM 3524 C C . ILE B 1 113 ? 2.209 -16.766 23.831 1.00 22.20 92 ILE B C 1
ATOM 3525 O O . ILE B 1 113 ? 1.944 -16.811 25.028 1.00 22.16 92 ILE B O 1
ATOM 3530 N N . HIS B 1 114 ? 1.398 -16.294 22.887 1.00 22.27 93 HIS B N 1
ATOM 3531 C CA . HIS B 1 114 ? 0.089 -15.726 23.172 1.00 21.70 93 HIS B CA 1
ATOM 3532 C C . HIS B 1 114 ? -0.942 -16.850 23.258 1.00 19.71 93 HIS B C 1
ATOM 3533 O O . HIS B 1 114 ? -1.360 -17.369 22.232 1.00 20.25 93 HIS B O 1
ATOM 3540 N N . CYS B 1 115 ? -1.325 -17.244 24.477 1.00 20.80 94 CYS B N 1
ATOM 3541 C CA . CYS B 1 115 ? -2.267 -18.338 24.686 1.00 22.39 94 CYS B CA 1
ATOM 3542 C C . CYS B 1 115 ? -3.615 -17.874 25.240 1.00 21.99 94 CYS B C 1
ATOM 3543 O O . CYS B 1 115 ? -4.532 -18.670 25.323 1.00 22.58 94 CYS B O 1
ATOM 3546 N N . ALA B 1 116 ? -3.714 -16.637 25.718 1.00 23.40 95 ALA B N 1
ATOM 3547 C CA . ALA B 1 116 ? -4.925 -16.166 26.367 1.00 24.50 95 ALA B CA 1
ATOM 3548 C C . ALA B 1 116 ? -6.079 -16.197 25.381 1.00 24.71 95 ALA B C 1
ATOM 3549 O O . ALA B 1 116 ? -5.905 -15.801 24.237 1.00 27.16 95 ALA B O 1
ATOM 3551 N N . ALA B 1 117 ? -7.239 -16.636 25.872 1.00 25.39 96 ALA B N 1
ATOM 3552 C CA . ALA B 1 117 ? -8.487 -16.586 25.143 1.00 24.30 96 ALA B CA 1
ATOM 3553 C C . ALA B 1 117 ? -9.567 -17.309 25.940 1.00 23.89 96 ALA B C 1
ATOM 3554 O O . ALA B 1 117 ? -9.341 -18.357 26.533 1.00 22.42 96 ALA B O 1
ATOM 3556 N N . PRO B 1 118 ? -10.804 -16.798 25.915 1.00 23.91 97 PRO B N 1
ATOM 3557 C CA . PRO B 1 118 ? -11.975 -17.622 26.179 1.00 23.53 97 PRO B CA 1
ATOM 3558 C C . PRO B 1 118 ? -11.823 -19.031 25.632 1.00 22.49 97 PRO B C 1
ATOM 3559 O O . PRO B 1 118 ? -11.101 -19.213 24.665 1.00 25.55 97 PRO B O 1
ATOM 3563 N N . THR B 1 119 ? -12.507 -20.010 26.238 1.00 20.59 98 THR B N 1
ATOM 3564 C CA . THR B 1 119 ? -12.362 -21.391 25.810 1.00 21.15 98 THR B CA 1
ATOM 3565 C C . THR B 1 119 ? -13.693 -22.139 25.751 1.00 21.58 98 THR B C 1
ATOM 3566 O O . THR B 1 119 ? -13.753 -23.238 25.192 1.00 23.59 98 THR B O 1
ATOM 3570 N N . GLN B 1 120 ? -14.775 -21.525 26.246 1.00 21.82 99 GLN B N 1
ATOM 3571 C CA . GLN B 1 120 ? -15.988 -22.265 26.567 1.00 22.78 99 GLN B CA 1
ATOM 3572 C C . GLN B 1 120 ? -17.088 -21.926 25.566 1.00 23.01 99 GLN B C 1
ATOM 3573 O O . GLN B 1 120 ? -17.405 -20.750 25.372 1.00 21.61 99 GLN B O 1
ATOM 3579 N N . SER B 1 121 ? -17.713 -22.968 25.000 1.00 20.99 100 SER B N 1
ATOM 3580 C CA . SER B 1 121 ? -18.748 -22.766 24.012 1.00 21.52 100 SER B CA 1
ATOM 3581 C C . SER B 1 121 ? -19.846 -21.826 24.529 1.00 23.67 100 SER B C 1
ATOM 3582 O O . SER B 1 121 ? -20.166 -20.838 23.858 1.00 21.48 100 SER B O 1
ATOM 3585 N N . ASP B 1 122 ? -20.391 -22.106 25.720 1.00 25.32 101 ASP B N 1
ATOM 3586 C CA . ASP B 1 122 ? -21.462 -21.307 26.325 1.00 25.07 101 ASP B CA 1
ATOM 3587 C C . ASP B 1 122 ? -21.094 -19.822 26.331 1.00 21.05 101 ASP B C 1
ATOM 3588 O O . ASP B 1 122 ? -21.914 -18.962 26.004 1.00 21.37 101 ASP B O 1
ATOM 3593 N N . PHE B 1 123 ? -19.845 -19.503 26.645 1.00 17.67 102 PHE B N 1
ATOM 3594 C CA . PHE B 1 123 ? -19.430 -18.108 26.650 1.00 18.73 102 PHE B CA 1
ATOM 3595 C C . PHE B 1 123 ? -19.502 -17.482 25.252 1.00 19.07 102 PHE B C 1
ATOM 3596 O O . PHE B 1 123 ? -19.719 -16.281 25.135 1.00 18.44 102 PHE B O 1
ATOM 3604 N N . PHE B 1 124 ? -19.266 -18.268 24.194 1.00 18.41 103 PHE B N 1
ATOM 3605 C CA . PHE B 1 124 ? -19.212 -17.710 22.855 1.00 18.08 103 PHE B CA 1
ATOM 3606 C C . PHE B 1 124 ? -20.598 -17.208 22.401 1.00 21.52 103 PHE B C 1
ATOM 3607 O O . PHE B 1 124 ? -20.691 -16.137 21.764 1.00 20.14 103 PHE B O 1
ATOM 3615 N N . ILE B 1 125 ? -21.671 -17.970 22.704 1.00 24.87 104 ILE B N 1
ATOM 3616 C CA . ILE B 1 125 ? -23.019 -17.543 22.339 1.00 25.34 104 ILE B CA 1
ATOM 3617 C C . ILE B 1 125 ? -23.643 -16.631 23.401 1.00 27.83 104 ILE B C 1
ATOM 3618 O O . ILE B 1 125 ? -24.435 -15.751 23.037 1.00 29.19 104 ILE B O 1
ATOM 3623 N N . GLU B 1 126 ? -23.323 -16.840 24.690 1.00 29.86 105 GLU B N 1
ATOM 3624 C CA . GLU B 1 126 ? -23.899 -16.030 25.768 1.00 34.90 105 GLU B CA 1
ATOM 3625 C C . GLU B 1 126 ? -23.143 -14.701 25.902 1.00 31.89 105 GLU B C 1
ATOM 3626 O O . GLU B 1 126 ? -23.703 -13.722 26.383 1.00 29.59 105 GLU B O 1
ATOM 3632 N N . ASN B 1 127 ? -21.872 -14.645 25.477 1.00 29.47 106 ASN B N 1
ATOM 3633 C CA . ASN B 1 127 ? -21.129 -13.395 25.512 1.00 27.19 106 ASN B CA 1
ATOM 3634 C C . ASN B 1 127 ? -20.357 -13.205 24.210 1.00 26.31 106 ASN B C 1
ATOM 3635 O O . ASN B 1 127 ? -19.136 -13.078 24.186 1.00 24.50 106 ASN B O 1
ATOM 3640 N N . PRO B 1 128 ? -21.060 -13.074 23.074 1.00 27.23 107 PRO B N 1
ATOM 3641 C CA . PRO B 1 128 ? -20.380 -12.943 21.786 1.00 26.32 107 PRO B CA 1
ATOM 3642 C C . PRO B 1 128 ? -19.578 -11.649 21.654 1.00 25.30 107 PRO B C 1
ATOM 3643 O O . PRO B 1 128 ? -18.511 -11.652 21.064 1.00 24.77 107 PRO B O 1
ATOM 3647 N N . ILE B 1 129 ? -20.049 -10.550 22.246 1.00 25.50 108 ILE B N 1
ATOM 3648 C CA . ILE B 1 129 ? -19.356 -9.277 22.102 1.00 26.19 108 ILE B CA 1
ATOM 3649 C C . ILE B 1 129 ? -18.073 -9.273 22.927 1.00 24.19 108 ILE B C 1
ATOM 3650 O O . ILE B 1 129 ? -17.043 -8.767 22.470 1.00 24.20 108 ILE B O 1
ATOM 3655 N N . ASP B 1 130 ? -18.150 -9.780 24.160 1.00 24.40 109 ASP B N 1
ATOM 3656 C CA . ASP B 1 130 ? -16.962 -9.860 24.990 1.00 25.07 109 ASP B CA 1
ATOM 3657 C C . ASP B 1 130 ? -15.994 -10.904 24.428 1.00 22.09 109 ASP B C 1
ATOM 3658 O O . ASP B 1 130 ? -14.784 -10.670 24.474 1.00 21.06 109 ASP B O 1
ATOM 3663 N N . THR B 1 131 ? -16.525 -12.028 23.903 1.00 20.39 110 THR B N 1
ATOM 3664 C CA . THR B 1 131 ? -15.709 -13.025 23.222 1.00 20.67 110 THR B CA 1
ATOM 3665 C C . THR B 1 131 ? -14.826 -12.341 22.184 1.00 22.58 110 THR B C 1
ATOM 3666 O O . THR B 1 131 ? -13.588 -12.456 22.265 1.00 22.31 110 THR B O 1
ATOM 3670 N N . VAL B 1 132 ? -15.466 -11.553 21.286 1.00 20.62 111 VAL B N 1
ATOM 3671 C CA . VAL B 1 132 ? -14.732 -10.772 20.289 1.00 20.81 111 VAL B CA 1
ATOM 3672 C C . VAL B 1 132 ? -13.796 -9.793 20.989 1.00 19.90 111 VAL B C 1
ATOM 3673 O O . VAL B 1 132 ? -12.594 -9.824 20.761 1.00 22.37 111 VAL B O 1
ATOM 3677 N N . ASP B 1 133 ? -14.326 -8.939 21.860 1.00 19.92 112 ASP B N 1
ATOM 3678 C CA . ASP B 1 133 ? -13.531 -7.833 22.389 1.00 20.22 112 ASP B CA 1
ATOM 3679 C C . ASP B 1 133 ? -12.328 -8.303 23.229 1.00 20.82 112 ASP B C 1
ATOM 3680 O O . ASP B 1 133 ? -11.273 -7.652 23.234 1.00 20.37 112 ASP B O 1
ATOM 3685 N N . ILE B 1 134 ? -12.473 -9.412 23.968 1.00 20.68 113 ILE B N 1
ATOM 3686 C CA . ILE B 1 134 ? -11.374 -9.913 24.785 1.00 20.15 113 ILE B CA 1
ATOM 3687 C C . ILE B 1 134 ? -10.245 -10.386 23.872 1.00 19.77 113 ILE B C 1
ATOM 3688 O O . ILE B 1 134 ? -9.087 -9.999 24.053 1.00 18.76 113 ILE B O 1
ATOM 3693 N N . ILE B 1 135 ? -10.599 -11.176 22.854 1.00 18.15 114 ILE B N 1
ATOM 3694 C CA . ILE B 1 135 ? -9.590 -11.698 21.948 1.00 19.52 114 ILE B CA 1
ATOM 3695 C C . ILE B 1 135 ? -8.930 -10.594 21.121 1.00 19.18 114 ILE B C 1
ATOM 3696 O O . ILE B 1 135 ? -7.720 -10.628 20.878 1.00 20.46 114 ILE B O 1
ATOM 3701 N N . TYR B 1 136 ? -9.713 -9.617 20.664 1.00 19.96 115 TYR B N 1
ATOM 3702 C CA . TYR B 1 136 ? -9.152 -8.606 19.794 1.00 22.97 115 TYR B CA 1
ATOM 3703 C C . TYR B 1 136 ? -8.132 -7.775 20.571 1.00 24.97 115 TYR B C 1
ATOM 3704 O O . TYR B 1 136 ? -7.026 -7.516 20.085 1.00 26.21 115 TYR B O 1
ATOM 3713 N N . THR B 1 137 ? -8.550 -7.340 21.768 1.00 28.05 116 THR B N 1
ATOM 3714 C CA . THR B 1 137 ? -7.812 -6.402 22.615 1.00 30.10 116 THR B CA 1
ATOM 3715 C C . THR B 1 137 ? -6.515 -7.044 23.137 1.00 27.34 116 THR B C 1
ATOM 3716 O O . THR B 1 137 ? -5.426 -6.465 23.029 1.00 24.15 116 THR B O 1
ATOM 3720 N N . ASN B 1 138 ? -6.654 -8.243 23.733 1.00 25.21 117 ASN B N 1
ATOM 3721 C CA . ASN B 1 138 ? -5.512 -9.067 24.116 1.00 25.21 117 ASN B CA 1
ATOM 3722 C C . ASN B 1 138 ? -4.558 -9.212 22.937 1.00 22.32 117 ASN B C 1
ATOM 3723 O O . ASN B 1 138 ? -3.361 -9.035 23.116 1.00 22.46 117 ASN B O 1
ATOM 3728 N N . THR B 1 139 ? -5.076 -9.473 21.722 1.00 21.24 118 THR B N 1
ATOM 3729 C CA . THR B 1 139 ? -4.167 -9.718 20.607 1.00 22.82 118 THR B CA 1
ATOM 3730 C C . THR B 1 139 ? -3.409 -8.430 20.300 1.00 23.63 118 THR B C 1
ATOM 3731 O O . THR B 1 139 ? -2.189 -8.454 20.145 1.00 24.78 118 THR B O 1
ATOM 3735 N N . LYS B 1 140 ? -4.173 -7.348 20.101 1.00 24.40 119 LYS B N 1
ATOM 3736 C CA . LYS B 1 140 ? -3.617 -6.047 19.779 1.00 26.68 119 LYS B CA 1
ATOM 3737 C C . LYS B 1 140 ? -2.569 -5.663 20.817 1.00 27.30 119 LYS B C 1
ATOM 3738 O O . LYS B 1 140 ? -1.467 -5.238 20.460 1.00 27.07 119 LYS B O 1
ATOM 3744 N N . ASN B 1 141 ? -2.909 -5.846 22.103 1.00 27.64 120 ASN B N 1
ATOM 3745 C CA . ASN B 1 141 ? -1.983 -5.489 23.171 1.00 28.75 120 ASN B CA 1
ATOM 3746 C C . ASN B 1 141 ? -0.684 -6.290 23.040 1.00 27.26 120 ASN B C 1
ATOM 3747 O O . ASN B 1 141 ? 0.391 -5.710 22.931 1.00 27.67 120 ASN B O 1
ATOM 3752 N N . ILE B 1 142 ? -0.774 -7.616 22.966 1.00 27.59 121 ILE B N 1
ATOM 3753 C CA . ILE B 1 142 ? 0.428 -8.439 22.899 1.00 28.35 121 ILE B CA 1
ATOM 3754 C C . ILE B 1 142 ? 1.231 -8.109 21.642 1.00 26.43 121 ILE B C 1
ATOM 3755 O O . ILE B 1 142 ? 2.442 -8.316 21.603 1.00 25.53 121 ILE B O 1
ATOM 3760 N N . LEU B 1 143 ? 0.570 -7.607 20.602 1.00 26.80 122 LEU B N 1
ATOM 3761 C CA . LEU B 1 143 ? 1.309 -7.245 19.406 1.00 28.06 122 LEU B CA 1
ATOM 3762 C C . LEU B 1 143 ? 2.037 -5.908 19.578 1.00 30.35 122 LEU B C 1
ATOM 3763 O O . LEU B 1 143 ? 3.162 -5.778 19.115 1.00 29.99 122 LEU B O 1
ATOM 3768 N N . ASP B 1 144 ? 1.401 -4.909 20.217 1.00 34.87 123 ASP B N 1
ATOM 3769 C CA . ASP B 1 144 ? 2.033 -3.618 20.500 1.00 33.99 123 ASP B CA 1
ATOM 3770 C C . ASP B 1 144 ? 3.276 -3.830 21.356 1.00 31.82 123 ASP B C 1
ATOM 3771 O O . ASP B 1 144 ? 4.341 -3.286 21.060 1.00 31.64 123 ASP B O 1
ATOM 3776 N N . PHE B 1 145 ? 3.096 -4.662 22.394 1.00 31.50 124 PHE B N 1
ATOM 3777 C CA . PHE B 1 145 ? 4.143 -5.023 23.336 1.00 33.41 124 PHE B CA 1
ATOM 3778 C C . PHE B 1 145 ? 5.294 -5.726 22.611 1.00 33.19 124 PHE B C 1
ATOM 3779 O O . PHE B 1 145 ? 6.444 -5.362 22.819 1.00 31.42 124 PHE B O 1
ATOM 3787 N N . SER B 1 146 ? 4.998 -6.696 21.730 1.00 34.24 125 SER B N 1
ATOM 3788 C CA . SER B 1 146 ? 6.054 -7.449 21.063 1.00 34.55 125 SER B CA 1
ATOM 3789 C C . SER B 1 146 ? 6.877 -6.579 20.107 1.00 42.59 125 SER B C 1
ATOM 3790 O O . SER B 1 146 ? 7.989 -6.961 19.724 1.00 39.02 125 SER B O 1
ATOM 3793 N N . LYS B 1 147 ? 6.301 -5.431 19.713 1.00 49.83 126 LYS B N 1
ATOM 3794 C CA . LYS B 1 147 ? 6.929 -4.479 18.809 1.00 56.20 126 LYS B CA 1
ATOM 3795 C C . LYS B 1 147 ? 7.761 -3.487 19.630 1.00 56.94 126 LYS B C 1
ATOM 3796 O O . LYS B 1 147 ? 8.907 -3.214 19.299 1.00 54.97 126 LYS B O 1
ATOM 3802 N N . LYS B 1 148 ? 7.184 -2.961 20.715 1.00 57.69 127 LYS B N 1
ATOM 3803 C CA . LYS B 1 148 ? 7.918 -2.144 21.674 1.00 60.17 127 LYS B CA 1
ATOM 3804 C C . LYS B 1 148 ? 9.188 -2.877 22.133 1.00 54.77 127 LYS B C 1
ATOM 3805 O O . LYS B 1 148 ? 10.296 -2.404 21.907 1.00 48.48 127 LYS B O 1
ATOM 3811 N N . ASN B 1 149 ? 9.022 -4.057 22.742 1.00 56.57 128 ASN B N 1
ATOM 3812 C CA . ASN B 1 149 ? 10.095 -4.785 23.409 1.00 59.62 128 ASN B CA 1
ATOM 3813 C C . ASN B 1 149 ? 11.142 -5.344 22.445 1.00 58.26 128 ASN B C 1
ATOM 3814 O O . ASN B 1 149 ? 12.221 -5.715 22.891 1.00 63.43 128 ASN B O 1
ATOM 3819 N N . ASN B 1 150 ? 10.796 -5.469 21.159 1.00 57.94 129 ASN B N 1
ATOM 3820 C CA . ASN B 1 150 ? 11.710 -5.895 20.108 1.00 54.41 129 ASN B CA 1
ATOM 3821 C C . ASN B 1 150 ? 11.888 -7.418 20.163 1.00 49.15 129 ASN B C 1
ATOM 3822 O O . ASN B 1 150 ? 12.986 -7.957 20.024 1.00 44.55 129 ASN B O 1
ATOM 3827 N N . VAL B 1 151 ? 10.759 -8.110 20.309 1.00 43.56 130 VAL B N 1
ATOM 3828 C CA . VAL B 1 151 ? 10.713 -9.552 20.470 1.00 42.51 130 VAL B CA 1
ATOM 3829 C C . VAL B 1 151 ? 11.316 -10.258 19.247 1.00 40.66 130 VAL B C 1
ATOM 3830 O O . VAL B 1 151 ? 11.211 -9.752 18.143 1.00 36.79 130 VAL B O 1
ATOM 3834 N N . GLU B 1 152 ? 11.970 -11.412 19.483 1.00 41.21 131 GLU B N 1
ATOM 3835 C CA . GLU B 1 152 ? 12.543 -12.271 18.461 1.00 43.66 131 GLU B CA 1
ATOM 3836 C C . GLU B 1 152 ? 11.431 -12.847 17.602 1.00 43.09 131 GLU B C 1
ATOM 3837 O O . GLU B 1 152 ? 11.506 -12.790 16.380 1.00 49.41 131 GLU B O 1
ATOM 3843 N N . LYS B 1 153 ? 10.443 -13.454 18.281 1.00 42.57 132 LYS B N 1
ATOM 3844 C CA . LYS B 1 153 ? 9.371 -14.208 17.649 1.00 36.43 132 LYS B CA 1
ATOM 3845 C C . LYS B 1 153 ? 8.131 -14.199 18.532 1.00 31.57 132 LYS B C 1
ATOM 3846 O O . LYS B 1 153 ? 8.227 -14.404 19.736 1.00 38.70 132 LYS B O 1
ATOM 3852 N N . ILE B 1 154 ? 6.954 -14.008 17.928 1.00 30.27 133 ILE B N 1
ATOM 3853 C CA . ILE B 1 154 ? 5.704 -14.269 18.627 1.00 27.59 133 ILE B CA 1
ATOM 3854 C C . ILE B 1 154 ? 5.009 -15.475 18.002 1.00 21.85 133 ILE B C 1
ATOM 3855 O O . ILE B 1 154 ? 5.075 -15.706 16.808 1.00 20.82 133 ILE B O 1
ATOM 3860 N N . ILE B 1 155 ? 4.399 -16.286 18.864 1.00 20.91 134 ILE B N 1
ATOM 3861 C CA . ILE B 1 155 ? 3.562 -17.407 18.484 1.00 21.46 134 ILE B CA 1
ATOM 3862 C C . ILE B 1 155 ? 2.130 -17.153 18.912 1.00 20.28 134 ILE B C 1
ATOM 3863 O O . ILE B 1 155 ? 1.872 -17.062 20.097 1.00 20.03 134 ILE B O 1
ATOM 3868 N N . PHE B 1 156 ? 1.201 -17.141 17.953 1.00 19.82 135 PHE B N 1
ATOM 3869 C CA . PHE B 1 156 ? -0.204 -16.939 18.247 1.00 19.06 135 PHE B CA 1
ATOM 3870 C C . PHE B 1 156 ? -0.897 -18.310 18.215 1.00 20.57 135 PHE B C 1
ATOM 3871 O O . PHE B 1 156 ? -0.754 -19.059 17.265 1.00 21.99 135 PHE B O 1
ATOM 3879 N N . LEU B 1 157 ? -1.523 -18.711 19.322 1.00 20.73 136 LEU B N 1
ATOM 3880 C CA . LEU B 1 157 ? -2.365 -19.899 19.370 1.00 22.69 136 LEU B CA 1
ATOM 3881 C C . LEU B 1 157 ? -3.737 -19.591 18.783 1.00 20.75 136 LEU B C 1
ATOM 3882 O O . LEU B 1 157 ? -4.392 -18.625 19.211 1.00 19.02 136 LEU B O 1
ATOM 3887 N N . SER B 1 158 ? -4.148 -20.473 17.862 1.00 15.95 137 SER B N 1
ATOM 3888 C CA . SER B 1 158 ? -5.352 -20.298 17.097 1.00 15.43 137 SER B CA 1
ATOM 3889 C C . SER B 1 158 ? -6.121 -21.619 17.110 1.00 15.07 137 SER B C 1
ATOM 3890 O O . SER B 1 158 ? -5.723 -22.574 17.789 1.00 13.17 137 SER B O 1
ATOM 3893 N N . THR B 1 159 ? -7.213 -21.653 16.338 1.00 14.38 138 THR B N 1
ATOM 3894 C CA . THR B 1 159 ? -8.157 -22.745 16.382 1.00 14.66 138 THR B CA 1
ATOM 3895 C C . THR B 1 159 ? -8.457 -23.294 14.986 1.00 16.70 138 THR B C 1
ATOM 3896 O O . THR B 1 159 ? -8.474 -22.534 13.996 1.00 19.79 138 THR B O 1
ATOM 3900 N N . MET B 1 160 ? -8.732 -24.606 14.954 1.00 16.77 139 MET B N 1
ATOM 3901 C CA . MET B 1 160 ? -9.344 -25.298 13.832 1.00 18.83 139 MET B CA 1
ATOM 3902 C C . MET B 1 160 ? -10.705 -24.691 13.487 1.00 16.60 139 MET B C 1
ATOM 3903 O O . MET B 1 160 ? -11.197 -24.956 12.401 1.00 14.16 139 MET B O 1
ATOM 3908 N N . GLU B 1 161 ? -11.349 -23.946 14.395 1.00 14.97 140 GLU B N 1
ATOM 3909 C CA . GLU B 1 161 ? -12.648 -23.381 14.067 1.00 15.35 140 GLU B CA 1
ATOM 3910 C C . GLU B 1 161 ? -12.492 -22.317 12.964 1.00 16.68 140 GLU B C 1
ATOM 3911 O O . GLU B 1 161 ? -13.474 -21.923 12.314 1.00 13.40 140 GLU B O 1
ATOM 3917 N N . ILE B 1 162 ? -11.244 -21.844 12.742 1.00 15.82 141 ILE B N 1
ATOM 3918 C CA . ILE B 1 162 ? -11.018 -20.883 11.676 1.00 16.20 141 ILE B CA 1
ATOM 3919 C C . ILE B 1 162 ? -11.298 -21.520 10.318 1.00 16.04 141 ILE B C 1
ATOM 3920 O O . ILE B 1 162 ? -11.667 -20.794 9.395 1.00 16.70 141 ILE B O 1
ATOM 3925 N N . TYR B 1 163 ? -11.237 -22.861 10.204 1.00 14.94 142 TYR B N 1
ATOM 3926 C CA . TYR B 1 163 ? -11.585 -23.514 8.947 1.00 15.59 142 TYR B CA 1
ATOM 3927 C C . TYR B 1 163 ? -13.076 -23.414 8.615 1.00 16.15 142 TYR B C 1
ATOM 3928 O O . TYR B 1 163 ? -13.465 -23.607 7.454 1.00 16.08 142 TYR B O 1
ATOM 3937 N N . GLY B 1 164 ? -13.881 -23.018 9.595 1.00 17.61 143 GLY B N 1
ATOM 3938 C CA . GLY B 1 164 ? -15.314 -22.860 9.402 1.00 18.71 143 GLY B CA 1
ATOM 3939 C C . GLY B 1 164 ? -15.945 -23.999 8.612 1.00 20.12 143 GLY B C 1
ATOM 3940 O O . GLY B 1 164 ? -15.871 -25.144 9.008 1.00 21.02 143 GLY B O 1
ATOM 3941 N N . ASP B 1 165 ? -16.530 -23.639 7.458 1.00 22.59 144 ASP B N 1
ATOM 3942 C CA . ASP B 1 165 ? -17.289 -24.517 6.584 1.00 23.87 144 ASP B CA 1
ATOM 3943 C C . ASP B 1 165 ? -16.371 -25.495 5.832 1.00 21.71 144 ASP B C 1
ATOM 3944 O O . ASP B 1 165 ? -16.868 -26.450 5.227 1.00 20.00 144 ASP B O 1
ATOM 3949 N N . VAL B 1 166 ? -15.048 -25.251 5.828 1.00 20.57 145 VAL B N 1
ATOM 3950 C CA . VAL B 1 166 ? -14.132 -26.134 5.129 1.00 20.07 145 VAL B CA 1
ATOM 3951 C C . VAL B 1 166 ? -13.942 -27.363 5.994 1.00 22.05 145 VAL B C 1
ATOM 3952 O O . VAL B 1 166 ? -13.479 -27.258 7.134 1.00 22.68 145 VAL B O 1
ATOM 3956 N N . ILE B 1 167 ? -14.281 -28.499 5.389 1.00 23.18 146 ILE B N 1
ATOM 3957 C CA . ILE B 1 167 ? -14.590 -29.748 6.061 1.00 27.44 146 ILE B CA 1
ATOM 3958 C C . ILE B 1 167 ? -13.844 -30.847 5.297 1.00 26.73 146 ILE B C 1
ATOM 3959 O O . ILE B 1 167 ? -13.243 -30.560 4.263 1.00 28.98 146 ILE B O 1
ATOM 3964 N N . GLY B 1 168 ? -13.850 -32.083 5.812 1.00 25.24 147 GLY B N 1
ATOM 3965 C CA . GLY B 1 168 ? -13.241 -33.228 5.137 1.00 23.67 147 GLY B CA 1
ATOM 3966 C C . GLY B 1 168 ? -11.777 -33.438 5.522 1.00 22.78 147 GLY B C 1
ATOM 3967 O O . GLY B 1 168 ? -11.277 -32.850 6.481 1.00 20.56 147 GLY B O 1
ATOM 3968 N N . ASP B 1 169 ? -11.081 -34.288 4.773 1.00 22.87 148 ASP B N 1
ATOM 3969 C CA . ASP B 1 169 ? -9.747 -34.683 5.179 1.00 25.56 148 ASP B CA 1
ATOM 3970 C C . ASP B 1 169 ? -8.729 -33.687 4.662 1.00 23.97 148 ASP B C 1
ATOM 3971 O O . ASP B 1 169 ? -8.953 -32.930 3.721 1.00 25.42 148 ASP B O 1
ATOM 3976 N N . ASN B 1 170 ? -7.537 -33.797 5.209 1.00 23.65 149 ASN B N 1
ATOM 3977 C CA . ASN B 1 170 ? -6.412 -33.118 4.612 1.00 24.49 149 ASN B CA 1
ATOM 3978 C C . ASN B 1 170 ? -6.674 -31.619 4.442 1.00 25.01 149 ASN B C 1
ATOM 3979 O O . ASN B 1 170 ? -6.456 -31.064 3.373 1.00 30.36 149 ASN B O 1
ATOM 3984 N N . ILE B 1 171 ? -7.125 -30.926 5.483 1.00 24.62 150 ILE B N 1
ATOM 3985 C CA . ILE B 1 171 ? -7.254 -29.489 5.340 1.00 22.28 150 ILE B CA 1
ATOM 3986 C C . ILE B 1 171 ? -5.901 -28.847 5.588 1.00 20.19 150 ILE B C 1
ATOM 3987 O O . ILE B 1 171 ? -5.240 -29.148 6.572 1.00 21.23 150 ILE B O 1
ATOM 3992 N N . VAL B 1 172 ? -5.494 -27.988 4.654 1.00 18.08 151 VAL B N 1
ATOM 3993 C CA . VAL B 1 172 ? -4.239 -27.273 4.766 1.00 18.47 151 VAL B CA 1
ATOM 3994 C C . VAL B 1 172 ? -4.475 -25.845 5.266 1.00 16.70 151 VAL B C 1
ATOM 3995 O O . VAL B 1 172 ? -5.589 -25.316 5.201 1.00 15.23 151 VAL B O 1
ATOM 3999 N N . GLU B 1 173 ? -3.353 -25.262 5.695 1.00 15.70 152 GLU B N 1
ATOM 4000 C CA . GLU B 1 173 ? -3.209 -23.944 6.275 1.00 17.13 152 GLU B CA 1
ATOM 4001 C C . GLU B 1 173 ? -3.641 -22.799 5.364 1.00 19.54 152 GLU B C 1
ATOM 4002 O O . GLU B 1 173 ? -4.042 -21.751 5.881 1.00 20.37 152 GLU B O 1
ATOM 4008 N N . ASP B 1 174 ? -3.543 -22.997 4.039 1.00 22.48 153 ASP B N 1
ATOM 4009 C CA . ASP B 1 174 ? -4.028 -22.042 3.056 1.00 22.99 153 ASP B CA 1
ATOM 4010 C C . ASP B 1 174 ? -5.535 -22.100 2.920 1.00 21.27 153 ASP B C 1
ATOM 4011 O O . ASP B 1 174 ? -6.073 -21.191 2.320 1.00 20.68 153 ASP B O 1
ATOM 4016 N N . ASP B 1 175 ? -6.198 -23.179 3.365 1.00 19.39 154 ASP B N 1
ATOM 4017 C CA . ASP B 1 175 ? -7.652 -23.169 3.329 1.00 19.06 154 ASP B CA 1
ATOM 4018 C C . ASP B 1 175 ? -8.111 -22.156 4.360 1.00 17.39 154 ASP B C 1
ATOM 4019 O O . ASP B 1 175 ? -7.409 -21.896 5.316 1.00 18.05 154 ASP B O 1
ATOM 4024 N N . ILE B 1 176 ? -9.304 -21.596 4.192 1.00 18.39 155 ILE B N 1
ATOM 4025 C CA . ILE B 1 176 ? -9.867 -20.742 5.224 1.00 17.63 155 ILE B CA 1
ATOM 4026 C C . ILE B 1 176 ? -11.369 -20.845 5.160 1.00 16.05 155 ILE B C 1
ATOM 4027 O O . ILE B 1 176 ? -11.926 -21.042 4.092 1.00 15.80 155 ILE B O 1
ATOM 4032 N N . GLY B 1 177 ? -11.999 -20.588 6.301 1.00 16.15 156 GLY B N 1
ATOM 4033 C CA . GLY B 1 177 ? -13.444 -20.572 6.381 1.00 15.88 156 GLY B CA 1
ATOM 4034 C C . GLY B 1 177 ? -14.068 -19.230 6.035 1.00 15.57 156 GLY B C 1
ATOM 4035 O O . GLY B 1 177 ? -13.414 -18.208 5.879 1.00 15.85 156 GLY B O 1
ATOM 4036 N N . LYS B 1 178 ? -15.378 -19.300 5.959 1.00 16.51 157 LYS B N 1
ATOM 4037 C CA . LYS B 1 178 ? -16.279 -18.226 5.607 1.00 19.16 157 LYS B CA 1
ATOM 4038 C C . LYS B 1 178 ? -17.250 -18.161 6.792 1.00 17.99 157 LYS B C 1
ATOM 4039 O O . LYS B 1 178 ? -17.634 -19.213 7.317 1.00 17.79 157 LYS B O 1
ATOM 4045 N N . PHE B 1 179 ? -17.605 -16.963 7.257 1.00 15.20 158 PHE B N 1
ATOM 4046 C CA . PHE B 1 179 ? -18.458 -16.849 8.435 1.00 15.18 158 PHE B CA 1
ATOM 4047 C C . PHE B 1 179 ? -19.603 -15.871 8.230 1.00 14.20 158 PHE B C 1
ATOM 4048 O O . PHE B 1 179 ? -19.363 -14.699 7.941 1.00 13.06 158 PHE B O 1
ATOM 4056 N N . SER B 1 180 ? -20.834 -16.388 8.401 1.00 14.12 159 SER B N 1
ATOM 4057 C CA . SER B 1 180 ? -22.036 -15.577 8.563 1.00 14.82 159 SER B CA 1
ATOM 4058 C C . SER B 1 180 ? -21.945 -14.586 9.724 1.00 16.85 159 SER B C 1
ATOM 4059 O O . SER B 1 180 ? -21.671 -14.992 10.857 1.00 18.23 159 SER B O 1
ATOM 4062 N N . VAL B 1 181 ? -22.314 -13.313 9.480 1.00 17.16 160 VAL B N 1
ATOM 4063 C CA . VAL B 1 181 ? -22.232 -12.293 10.511 1.00 16.59 160 VAL B CA 1
ATOM 4064 C C . VAL B 1 181 ? -23.455 -12.363 11.426 1.00 17.39 160 VAL B C 1
ATOM 4065 O O . VAL B 1 181 ? -23.484 -11.673 12.456 1.00 15.45 160 VAL B O 1
ATOM 4069 N N . THR B 1 182 ? -24.483 -13.144 11.049 1.00 17.84 161 THR B N 1
ATOM 4070 C CA . THR B 1 182 ? -25.655 -13.261 11.908 1.00 18.75 161 THR B CA 1
ATOM 4071 C C . THR B 1 182 ? -25.706 -14.586 12.693 1.00 21.05 161 THR B C 1
ATOM 4072 O O . THR B 1 182 ? -26.749 -14.909 13.265 1.00 21.78 161 THR B O 1
ATOM 4076 N N . ASN B 1 183 ? -24.622 -15.383 12.679 1.00 19.14 162 ASN B N 1
ATOM 4077 C CA . ASN B 1 183 ? -24.495 -16.534 13.552 1.00 18.03 162 ASN B CA 1
ATOM 4078 C C . ASN B 1 183 ? -23.584 -16.157 14.722 1.00 16.63 162 ASN B C 1
ATOM 4079 O O . ASN B 1 183 ? -22.362 -16.108 14.589 1.00 13.52 162 ASN B O 1
ATOM 4084 N N . ILE B 1 184 ? -24.237 -15.889 15.860 1.00 17.77 163 ILE B N 1
ATOM 4085 C CA . ILE B 1 184 ? -23.652 -15.484 17.137 1.00 19.80 163 ILE B CA 1
ATOM 4086 C C . ILE B 1 184 ? -22.445 -16.358 17.555 1.00 18.78 163 ILE B C 1
ATOM 4087 O O . ILE B 1 184 ? -21.420 -15.852 18.035 1.00 19.30 163 ILE B O 1
ATOM 4092 N N . ARG B 1 185 ? -22.566 -17.671 17.343 1.00 16.16 164 ARG B N 1
ATOM 4093 C CA . ARG B 1 185 ? -21.554 -18.659 17.670 1.00 17.56 164 ARG B CA 1
ATOM 4094 C C . ARG B 1 185 ? -20.258 -18.455 16.872 1.00 18.21 164 ARG B C 1
ATOM 4095 O O . ARG B 1 185 ? -19.248 -19.093 17.162 1.00 17.39 164 ARG B O 1
ATOM 4103 N N . ASN B 1 186 ? -20.270 -17.561 15.868 1.00 19.01 165 ASN B N 1
ATOM 4104 C CA . ASN B 1 186 ? -19.069 -17.244 15.106 1.00 17.33 165 ASN B CA 1
ATOM 4105 C C . ASN B 1 186 ? -18.227 -16.207 15.842 1.00 16.07 165 ASN B C 1
ATOM 4106 O O . ASN B 1 186 ? -17.122 -15.900 15.406 1.00 16.72 165 ASN B O 1
ATOM 4111 N N . SER B 1 187 ? -18.652 -15.761 17.023 1.00 15.59 166 SER B N 1
ATOM 4112 C CA . SER B 1 187 ? -17.834 -14.832 17.794 1.00 14.93 166 SER B CA 1
ATOM 4113 C C . SER B 1 187 ? -16.388 -15.291 17.841 1.00 15.36 166 SER B C 1
ATOM 4114 O O . SER B 1 187 ? -15.467 -14.499 17.626 1.00 14.15 166 SER B O 1
ATOM 4117 N N . TYR B 1 188 ? -16.215 -16.566 18.225 1.00 15.73 167 TYR B N 1
ATOM 4118 C CA . TYR B 1 188 ? -14.892 -17.113 18.494 1.00 15.31 167 TYR B CA 1
ATOM 4119 C C . TYR B 1 188 ? -14.047 -17.148 17.216 1.00 15.28 167 TYR B C 1
ATOM 4120 O O . TYR B 1 188 ? -12.986 -16.533 17.186 1.00 16.48 167 TYR B O 1
ATOM 4129 N N . PRO B 1 189 ? -14.449 -17.884 16.148 1.00 14.21 168 PRO B N 1
ATOM 4130 C CA . PRO B 1 189 ? -13.642 -17.984 14.937 1.00 14.18 168 PRO B CA 1
ATOM 4131 C C . PRO B 1 189 ? -13.328 -16.618 14.323 1.00 13.92 168 PRO B C 1
ATOM 4132 O O . PRO B 1 189 ? -12.194 -16.397 13.924 1.00 13.58 168 PRO B O 1
ATOM 4136 N N . LEU B 1 190 ? -14.278 -15.672 14.369 1.00 14.02 169 LEU B N 1
ATOM 4137 C CA . LEU B 1 190 ? -14.118 -14.372 13.730 1.00 14.52 169 LEU B CA 1
ATOM 4138 C C . LEU B 1 190 ? -13.083 -13.560 14.490 1.00 14.87 169 LEU B C 1
ATOM 4139 O O . LEU B 1 190 ? -12.256 -12.873 13.882 1.00 15.03 169 LEU B O 1
ATOM 4144 N N . ALA B 1 191 ? -13.133 -13.676 15.823 1.00 15.61 170 ALA B N 1
ATOM 4145 C CA . ALA B 1 191 ? -12.167 -13.040 16.691 1.00 14.87 170 ALA B CA 1
ATOM 4146 C C . ALA B 1 191 ? -10.779 -13.594 16.397 1.00 14.80 170 ALA B C 1
ATOM 4147 O O . ALA B 1 191 ? -9.800 -12.849 16.283 1.00 14.94 170 ALA B O 1
ATOM 4149 N N . LYS B 1 192 ? -10.701 -14.912 16.238 1.00 15.15 171 LYS B N 1
ATOM 4150 C CA . LYS B 1 192 ? -9.426 -15.527 15.924 1.00 15.98 171 LYS B CA 1
ATOM 4151 C C . LYS B 1 192 ? -8.977 -15.161 14.506 1.00 16.44 171 LYS B C 1
ATOM 4152 O O . LYS B 1 192 ? -7.771 -14.987 14.279 1.00 15.52 171 LYS B O 1
ATOM 4158 N N . GLN B 1 193 ? -9.928 -15.065 13.558 1.00 15.28 172 GLN B N 1
ATOM 4159 C CA . GLN B 1 193 ? -9.561 -14.687 12.202 1.00 16.79 172 GLN B CA 1
ATOM 4160 C C . GLN B 1 193 ? -8.981 -13.280 12.187 1.00 15.62 172 GLN B C 1
ATOM 4161 O O . GLN B 1 193 ? -7.897 -13.102 11.671 1.00 13.77 172 GLN B O 1
ATOM 4167 N N . ILE B 1 194 ? -9.682 -12.307 12.780 1.00 15.49 173 ILE B N 1
ATOM 4168 C CA . ILE B 1 194 ? -9.184 -10.937 12.756 1.00 15.89 173 ILE B CA 1
ATOM 4169 C C . ILE B 1 194 ? -7.828 -10.846 13.457 1.00 15.39 173 ILE B C 1
ATOM 4170 O O . ILE B 1 194 ? -6.994 -10.039 13.072 1.00 15.78 173 ILE B O 1
ATOM 4175 N N . SER B 1 195 ? -7.585 -11.709 14.451 1.00 16.50 174 SER B N 1
ATOM 4176 C CA . SER B 1 195 ? -6.337 -11.732 15.198 1.00 14.76 174 SER B CA 1
ATOM 4177 C C . SER B 1 195 ? -5.226 -12.346 14.356 1.00 13.78 174 SER B C 1
ATOM 4178 O O . SER B 1 195 ? -4.111 -11.837 14.314 1.00 13.66 174 SER B O 1
ATOM 4181 N N . GLU B 1 196 ? -5.539 -13.431 13.662 1.00 13.04 175 GLU B N 1
ATOM 4182 C CA . GLU B 1 196 ? -4.554 -14.038 12.795 1.00 13.22 175 GLU B CA 1
ATOM 4183 C C . GLU B 1 196 ? -4.094 -12.976 11.799 1.00 14.65 175 GLU B C 1
ATOM 4184 O O . GLU B 1 196 ? -2.904 -12.805 11.505 1.00 13.18 175 GLU B O 1
ATOM 4190 N N . PHE B 1 197 ? -5.071 -12.213 11.310 1.00 15.95 176 PHE B N 1
ATOM 4191 C CA . PHE B 1 197 ? -4.804 -11.239 10.263 1.00 16.21 176 PHE B CA 1
ATOM 4192 C C . PHE B 1 197 ? -3.905 -10.126 10.789 1.00 16.80 176 PHE B C 1
ATOM 4193 O O . PHE B 1 197 ? -3.147 -9.574 10.033 1.00 17.94 176 PHE B O 1
ATOM 4201 N N . MET B 1 198 ? -4.100 -9.739 12.046 1.00 19.25 177 MET B N 1
ATOM 4202 C CA . MET B 1 198 ? -3.307 -8.704 12.661 1.00 22.97 177 MET B CA 1
ATOM 4203 C C . MET B 1 198 ? -1.903 -9.249 12.872 1.00 22.32 177 MET B C 1
ATOM 4204 O O . MET B 1 198 ? -0.931 -8.564 12.553 1.00 24.12 177 MET B O 1
ATOM 4209 N N . VAL B 1 199 ? -1.815 -10.504 13.335 1.00 19.84 178 VAL B N 1
ATOM 4210 C CA . VAL B 1 199 ? -0.525 -11.161 13.504 1.00 20.79 178 VAL B CA 1
ATOM 4211 C C . VAL B 1 199 ? 0.276 -11.175 12.195 1.00 20.35 178 VAL B C 1
ATOM 4212 O O . VAL B 1 199 ? 1.467 -10.855 12.192 1.00 19.74 178 VAL B O 1
ATOM 4216 N N . HIS B 1 200 ? -0.359 -11.556 11.077 1.00 19.84 179 HIS B N 1
ATOM 4217 C CA . HIS B 1 200 ? 0.343 -11.512 9.804 1.00 20.49 179 HIS B CA 1
ATOM 4218 C C . HIS B 1 200 ? 0.682 -10.070 9.396 1.00 20.70 179 HIS B C 1
ATOM 4219 O O . HIS B 1 200 ? 1.770 -9.793 8.896 1.00 18.17 179 HIS B O 1
ATOM 4226 N N . SER B 1 201 ? -0.275 -9.155 9.564 1.00 22.67 180 SER B N 1
ATOM 4227 C CA . SER B 1 201 ? -0.059 -7.784 9.137 1.00 25.65 180 SER B CA 1
ATOM 4228 C C . SER B 1 201 ? 1.147 -7.206 9.895 1.00 26.39 180 SER B C 1
ATOM 4229 O O . SER B 1 201 ? 1.956 -6.499 9.305 1.00 26.59 180 SER B O 1
ATOM 4232 N N . TYR B 1 202 ? 1.287 -7.534 11.192 1.00 26.39 181 TYR B N 1
ATOM 4233 C CA . TYR B 1 202 ? 2.413 -7.061 11.989 1.00 32.07 181 TYR B CA 1
ATOM 4234 C C . TYR B 1 202 ? 3.720 -7.636 11.462 1.00 32.00 181 TYR B C 1
ATOM 4235 O O . TYR B 1 202 ? 4.720 -6.927 11.425 1.00 32.01 181 TYR B O 1
ATOM 4244 N N . SER B 1 203 ? 3.705 -8.913 11.052 1.00 32.69 182 SER B N 1
ATOM 4245 C CA . SER B 1 203 ? 4.900 -9.520 10.499 1.00 35.23 182 SER B CA 1
ATOM 4246 C C . SER B 1 203 ? 5.310 -8.799 9.225 1.00 36.96 182 SER B C 1
ATOM 4247 O O . SER B 1 203 ? 6.425 -8.320 9.116 1.00 37.64 182 SER B O 1
ATOM 4250 N N . LYS B 1 204 ? 4.389 -8.701 8.273 1.00 39.59 183 LYS B N 1
ATOM 4251 C CA . LYS B 1 204 ? 4.753 -8.160 6.984 1.00 43.98 183 LYS B CA 1
ATOM 4252 C C . LYS B 1 204 ? 5.185 -6.698 7.115 1.00 46.44 183 LYS B C 1
ATOM 4253 O O . LYS B 1 204 ? 6.058 -6.254 6.384 1.00 45.09 183 LYS B O 1
ATOM 4259 N N . LYS B 1 205 ? 4.576 -5.937 8.028 1.00 47.41 184 LYS B N 1
ATOM 4260 C CA . LYS B 1 205 ? 4.790 -4.499 8.055 1.00 44.92 184 LYS B CA 1
ATOM 4261 C C . LYS B 1 205 ? 6.009 -4.109 8.896 1.00 45.41 184 LYS B C 1
ATOM 4262 O O . LYS B 1 205 ? 6.632 -3.096 8.585 1.00 51.53 184 LYS B O 1
ATOM 4268 N N . TYR B 1 206 ? 6.342 -4.859 9.961 1.00 45.65 185 TYR B N 1
ATOM 4269 C CA . TYR B 1 206 ? 7.427 -4.472 10.864 1.00 45.28 185 TYR B CA 1
ATOM 4270 C C . TYR B 1 206 ? 8.496 -5.565 10.999 1.00 47.27 185 TYR B C 1
ATOM 4271 O O . TYR B 1 206 ? 9.122 -5.648 12.053 1.00 53.34 185 TYR B O 1
ATOM 4280 N N . SER B 1 207 ? 8.690 -6.393 9.953 1.00 46.37 186 SER B N 1
ATOM 4281 C CA . SER B 1 207 ? 9.527 -7.597 9.967 1.00 44.80 186 SER B CA 1
ATOM 4282 C C . SER B 1 207 ? 9.626 -8.268 11.341 1.00 42.96 186 SER B C 1
ATOM 4283 O O . SER B 1 207 ? 10.712 -8.619 11.795 1.00 49.89 186 SER B O 1
ATOM 4286 N N . LEU B 1 208 ? 8.476 -8.480 11.972 1.00 41.40 187 LEU B N 1
ATOM 4287 C CA . LEU B 1 208 ? 8.365 -9.131 13.267 1.00 46.56 187 LEU B CA 1
ATOM 4288 C C . LEU B 1 208 ? 8.048 -10.616 13.022 1.00 45.13 187 LEU B C 1
ATOM 4289 O O . LEU B 1 208 ? 7.005 -10.957 12.461 1.00 44.13 187 LEU B O 1
ATOM 4294 N N . SER B 1 209 ? 8.988 -11.511 13.373 1.00 43.28 188 SER B N 1
ATOM 4295 C CA . SER B 1 209 ? 8.823 -12.931 13.112 1.00 35.84 188 SER B CA 1
ATOM 4296 C C . SER B 1 209 ? 7.644 -13.459 13.917 1.00 34.01 188 SER B C 1
ATOM 4297 O O . SER B 1 209 ? 7.654 -13.358 15.139 1.00 32.97 188 SER B O 1
ATOM 4300 N N . THR B 1 210 ? 6.623 -13.993 13.232 1.00 30.34 189 THR B N 1
ATOM 4301 C CA . THR B 1 210 ? 5.442 -14.498 13.913 1.00 27.43 189 THR B CA 1
ATOM 4302 C C . THR B 1 210 ? 5.140 -15.911 13.440 1.00 24.14 189 THR B C 1
ATOM 4303 O O . THR B 1 210 ? 5.446 -16.269 12.317 1.00 25.85 189 THR B O 1
ATOM 4307 N N . ALA B 1 211 ? 4.548 -16.719 14.315 1.00 22.27 190 ALA B N 1
ATOM 4308 C CA . ALA B 1 211 ? 4.006 -18.010 13.931 1.00 20.01 190 ALA B CA 1
ATOM 4309 C C . ALA B 1 211 ? 2.580 -18.170 14.464 1.00 17.95 190 ALA B C 1
ATOM 4310 O O . ALA B 1 211 ? 2.265 -17.791 15.591 1.00 19.45 190 ALA B O 1
ATOM 4312 N N . ILE B 1 212 ? 1.723 -18.742 13.628 1.00 16.57 191 ILE B N 1
ATOM 4313 C CA . ILE B 1 212 ? 0.348 -19.066 13.970 1.00 17.17 191 ILE B CA 1
ATOM 4314 C C . ILE B 1 212 ? 0.239 -20.586 14.074 1.00 17.48 191 ILE B C 1
ATOM 4315 O O . ILE B 1 212 ? 0.601 -21.284 13.138 1.00 20.20 191 ILE B O 1
ATOM 4320 N N . VAL B 1 213 ? -0.226 -21.098 15.214 1.00 17.28 192 VAL B N 1
ATOM 4321 C CA . VAL B 1 213 ? -0.424 -22.529 15.385 1.00 17.85 192 VAL B CA 1
ATOM 4322 C C . VAL B 1 213 ? -1.912 -22.785 15.658 1.00 18.17 192 VAL B C 1
ATOM 4323 O O . VAL B 1 213 ? -2.501 -22.251 16.605 1.00 20.36 192 VAL B O 1
ATOM 4327 N N . ARG B 1 214 ? -2.551 -23.526 14.756 1.00 16.73 193 ARG B N 1
ATOM 4328 C CA . ARG B 1 214 ? -3.967 -23.816 14.859 1.00 16.68 193 ARG B CA 1
ATOM 4329 C C . ARG B 1 214 ? -4.194 -25.177 15.521 1.00 17.12 193 ARG B C 1
ATOM 4330 O O . ARG B 1 214 ? -3.841 -26.198 14.939 1.00 17.20 193 ARG B O 1
ATOM 4338 N N . LEU B 1 215 ? -4.888 -25.195 16.673 1.00 18.13 194 LEU B N 1
ATOM 4339 C CA . LEU B 1 215 ? -5.038 -26.396 17.490 1.00 18.84 194 LEU B CA 1
ATOM 4340 C C . LEU B 1 215 ? -6.384 -27.062 17.270 1.00 19.63 194 LEU B C 1
ATOM 4341 O O . LEU B 1 215 ? -7.381 -26.387 17.036 1.00 19.18 194 LEU B O 1
ATOM 4346 N N . THR B 1 216 ? -6.409 -28.397 17.394 1.00 21.34 195 THR B N 1
ATOM 4347 C CA . THR B 1 216 ? -7.674 -29.118 17.369 1.00 21.71 195 THR B CA 1
ATOM 4348 C C . THR B 1 216 ? -8.315 -28.938 18.741 1.00 25.03 195 THR B C 1
ATOM 4349 O O . THR B 1 216 ? -8.876 -27.872 18.998 1.00 34.61 195 THR B O 1
ATOM 4353 N N . GLN B 1 217 ? -8.214 -29.940 19.620 1.00 23.40 196 GLN B N 1
ATOM 4354 C CA . GLN B 1 217 ? -8.733 -29.845 20.983 1.00 22.06 196 GLN B CA 1
ATOM 4355 C C . GLN B 1 217 ? -7.803 -30.633 21.898 1.00 19.63 196 GLN B C 1
ATOM 4356 O O . GLN B 1 217 ? -7.558 -31.817 21.685 1.00 17.68 196 GLN B O 1
ATOM 4362 N N . ALA B 1 218 ? -7.277 -29.940 22.904 1.00 19.69 197 ALA B N 1
ATOM 4363 C CA . ALA B 1 218 ? -6.306 -30.544 23.794 1.00 21.78 197 ALA B CA 1
ATOM 4364 C C . ALA B 1 218 ? -7.028 -31.346 24.872 1.00 22.25 197 ALA B C 1
ATOM 4365 O O . ALA B 1 218 ? -8.104 -30.962 25.303 1.00 24.37 197 ALA B O 1
ATOM 4367 N N . ILE B 1 219 ? -6.395 -32.449 25.289 1.00 23.79 198 ILE B N 1
ATOM 4368 C CA . ILE B 1 219 ? -6.850 -33.322 26.357 1.00 23.11 198 ILE B CA 1
ATOM 4369 C C . ILE B 1 219 ? -5.614 -33.779 27.123 1.00 26.05 198 ILE B C 1
ATOM 4370 O O . ILE B 1 219 ? -4.496 -33.364 26.817 1.00 24.33 198 ILE B O 1
ATOM 4375 N N . GLY B 1 220 ? -5.836 -34.639 28.122 1.00 29.28 199 GLY B N 1
ATOM 4376 C CA . GLY B 1 220 ? -4.747 -35.165 28.932 1.00 31.73 199 GLY B CA 1
ATOM 4377 C C . GLY B 1 220 ? -4.759 -34.631 30.364 1.00 31.69 199 GLY B C 1
ATOM 4378 O O . GLY B 1 220 ? -5.639 -33.867 30.766 1.00 30.68 199 GLY B O 1
ATOM 4379 N N . PRO B 1 221 ? -3.794 -35.056 31.203 1.00 33.48 200 PRO B N 1
ATOM 4380 C CA . PRO B 1 221 ? -3.778 -34.660 32.610 1.00 31.74 200 PRO B CA 1
ATOM 4381 C C . PRO B 1 221 ? -3.637 -33.158 32.840 1.00 27.57 200 PRO B C 1
ATOM 4382 O O . PRO B 1 221 ? -2.986 -32.460 32.067 1.00 24.32 200 PRO B O 1
ATOM 4386 N N . THR B 1 222 ? -4.249 -32.713 33.945 1.00 27.05 201 THR B N 1
ATOM 4387 C CA . THR B 1 222 ? -4.254 -31.343 34.443 1.00 28.19 201 THR B CA 1
ATOM 4388 C C . THR B 1 222 ? -5.410 -30.549 33.832 1.00 31.04 201 THR B C 1
ATOM 4389 O O . THR B 1 222 ? -5.493 -29.337 34.041 1.00 29.54 201 THR B O 1
ATOM 4393 N N . ALA B 1 223 ? -6.293 -31.246 33.096 1.00 32.90 202 ALA B N 1
ATOM 4394 C CA . ALA B 1 223 ? -7.597 -30.726 32.711 1.00 33.64 202 ALA B CA 1
ATOM 4395 C C . ALA B 1 223 ? -8.428 -30.549 33.986 1.00 37.51 202 ALA B C 1
ATOM 4396 O O . ALA B 1 223 ? -8.583 -31.494 34.756 1.00 40.44 202 ALA B O 1
ATOM 4398 N N . GLN B 1 224 ? -8.916 -29.327 34.229 1.00 38.20 203 GLN B N 1
ATOM 4399 C CA . GLN B 1 224 ? -9.636 -29.026 35.455 1.00 38.54 203 GLN B CA 1
ATOM 4400 C C . GLN B 1 224 ? -11.096 -29.382 35.240 1.00 38.05 203 GLN B C 1
ATOM 4401 O O . GLN B 1 224 ? -11.598 -29.422 34.109 1.00 32.23 203 GLN B O 1
ATOM 4407 N N . ILE B 1 225 ? -11.769 -29.655 36.358 1.00 38.37 204 ILE B N 1
ATOM 4408 C CA . ILE B 1 225 ? -13.048 -30.340 36.285 1.00 35.84 204 ILE B CA 1
ATOM 4409 C C . ILE B 1 225 ? -14.186 -29.368 35.936 1.00 32.28 204 ILE B C 1
ATOM 4410 O O . ILE B 1 225 ? -15.225 -29.812 35.442 1.00 29.83 204 ILE B O 1
ATOM 4415 N N . ASN B 1 226 ? -13.971 -28.051 36.102 1.00 34.80 205 ASN B N 1
ATOM 4416 C CA . ASN B 1 226 ? -14.962 -27.053 35.705 1.00 42.35 205 ASN B CA 1
ATOM 4417 C C . ASN B 1 226 ? -15.049 -26.822 34.189 1.00 42.13 205 ASN B C 1
ATOM 4418 O O . ASN B 1 226 ? -15.988 -26.174 33.720 1.00 42.50 205 ASN B O 1
ATOM 4423 N N . ASP B 1 227 ? -14.095 -27.340 33.409 1.00 38.34 206 ASP B N 1
ATOM 4424 C CA . ASP B 1 227 ? -14.069 -27.113 31.967 1.00 35.14 206 ASP B CA 1
ATOM 4425 C C . ASP B 1 227 ? -15.222 -27.860 31.287 1.00 33.21 206 ASP B C 1
ATOM 4426 O O . ASP B 1 227 ? -15.384 -29.055 31.506 1.00 32.63 206 ASP B O 1
ATOM 4431 N N . ASN B 1 228 ? -15.998 -27.166 30.436 1.00 30.58 207 ASN B N 1
ATOM 4432 C CA . ASN B 1 228 ? -17.212 -27.740 29.864 1.00 30.88 207 ASN B CA 1
ATOM 4433 C C . ASN B 1 228 ? -17.025 -28.266 28.442 1.00 26.48 207 ASN B C 1
ATOM 4434 O O . ASN B 1 228 ? -17.992 -28.734 27.845 1.00 24.91 207 ASN B O 1
ATOM 4439 N N . ARG B 1 229 ? -15.794 -28.297 27.937 1.00 22.80 208 ARG B N 1
ATOM 4440 C CA . ARG B 1 229 ? -15.541 -28.954 26.665 1.00 23.69 208 ARG B CA 1
ATOM 4441 C C . ARG B 1 229 ? -15.785 -30.448 26.809 1.00 25.59 208 ARG B C 1
ATOM 4442 O O . ARG B 1 229 ? -15.627 -31.019 27.880 1.00 26.98 208 ARG B O 1
ATOM 4450 N N . VAL B 1 230 ? -16.168 -31.076 25.701 1.00 27.72 209 VAL B N 1
ATOM 4451 C CA . VAL B 1 230 ? -16.878 -32.345 25.741 1.00 29.48 209 VAL B CA 1
ATOM 4452 C C . VAL B 1 230 ? -16.081 -33.445 26.455 1.00 31.45 209 VAL B C 1
ATOM 4453 O O . VAL B 1 230 ? -16.694 -34.399 26.945 1.00 33.91 209 VAL B O 1
ATOM 4457 N N . TYR B 1 231 ? -14.738 -33.392 26.429 1.00 26.73 210 TYR B N 1
ATOM 4458 C CA . TYR B 1 231 ? -13.940 -34.453 27.043 1.00 26.57 210 TYR B CA 1
ATOM 4459 C C . TYR B 1 231 ? -14.210 -34.463 28.551 1.00 29.54 210 TYR B C 1
ATOM 4460 O O . TYR B 1 231 ? -14.463 -35.511 29.130 1.00 28.41 210 TYR B O 1
ATOM 4469 N N . MET B 1 232 ? -14.220 -33.270 29.152 1.00 31.88 211 MET B N 1
ATOM 4470 C CA . MET B 1 232 ? -14.440 -33.114 30.576 1.00 32.40 211 MET B CA 1
ATOM 4471 C C . MET B 1 232 ? -15.928 -33.129 30.895 1.00 32.26 211 MET B C 1
ATOM 4472 O O . MET B 1 232 ? -16.305 -33.447 32.016 1.00 35.89 211 MET B O 1
ATOM 4477 N N . ASP B 1 233 ? -16.767 -32.716 29.946 1.00 31.64 212 ASP B N 1
ATOM 4478 C CA . ASP B 1 233 ? -18.200 -32.927 30.074 1.00 33.14 212 ASP B CA 1
ATOM 4479 C C . ASP B 1 233 ? -18.414 -34.429 30.289 1.00 31.84 212 ASP B C 1
ATOM 4480 O O . ASP B 1 233 ? -19.247 -34.838 31.090 1.00 31.50 212 ASP B O 1
ATOM 4485 N N . PHE B 1 234 ? -17.627 -35.251 29.598 1.00 30.95 213 PHE B N 1
ATOM 4486 C CA . PHE B 1 234 ? -17.824 -36.691 29.649 1.00 32.93 213 PHE B CA 1
ATOM 4487 C C . PHE B 1 234 ? -17.248 -37.282 30.937 1.00 33.31 213 PHE B C 1
ATOM 4488 O O . PHE B 1 234 ? -17.737 -38.293 31.436 1.00 32.71 213 PHE B O 1
ATOM 4496 N N . ILE B 1 235 ? -16.231 -36.628 31.491 1.00 30.77 214 ILE B N 1
ATOM 4497 C CA . ILE B 1 235 ? -15.533 -37.160 32.641 1.00 32.68 214 ILE B CA 1
ATOM 4498 C C . ILE B 1 235 ? -16.232 -36.675 33.919 1.00 34.54 214 ILE B C 1
ATOM 4499 O O . ILE B 1 235 ? -16.570 -37.461 34.803 1.00 32.02 214 ILE B O 1
ATOM 4504 N N . ARG B 1 236 ? -16.440 -35.366 34.026 1.00 33.54 215 ARG B N 1
ATOM 4505 C CA . ARG B 1 236 ? -17.151 -34.830 35.163 1.00 35.09 215 ARG B CA 1
ATOM 4506 C C . ARG B 1 236 ? -18.545 -35.459 35.208 1.00 35.77 215 ARG B C 1
ATOM 4507 O O . ARG B 1 236 ? -19.074 -35.643 36.283 1.00 37.76 215 ARG B O 1
ATOM 4515 N N . SER B 1 237 ? -19.114 -35.835 34.059 1.00 36.61 216 SER B N 1
ATOM 4516 C CA . SER B 1 237 ? -20.421 -36.469 34.019 1.00 38.07 216 SER B CA 1
ATOM 4517 C C . SER B 1 237 ? -20.358 -37.865 34.625 1.00 41.34 216 SER B C 1
ATOM 4518 O O . SER B 1 237 ? -21.128 -38.171 35.535 1.00 42.37 216 SER B O 1
ATOM 4521 N N . ALA B 1 238 ? -19.481 -38.707 34.064 1.00 39.24 217 ALA B N 1
ATOM 4522 C CA . ALA B 1 238 ? -19.224 -40.037 34.587 1.00 39.38 217 ALA B CA 1
ATOM 4523 C C . ALA B 1 238 ? -19.183 -40.028 36.117 1.00 43.34 217 ALA B C 1
ATOM 4524 O O . ALA B 1 238 ? -19.838 -40.860 36.738 1.00 42.12 217 ALA B O 1
ATOM 4526 N N . ILE B 1 239 ? -18.448 -39.062 36.700 1.00 46.20 218 ILE B N 1
ATOM 4527 C CA . ILE B 1 239 ? -18.049 -39.073 38.106 1.00 49.13 218 ILE B CA 1
ATOM 4528 C C . ILE B 1 239 ? -19.114 -38.438 39.002 1.00 50.74 218 ILE B C 1
ATOM 4529 O O . ILE B 1 239 ? -19.433 -38.999 40.040 1.00 56.77 218 ILE B O 1
ATOM 4534 N N . LYS B 1 240 ? -19.637 -37.266 38.622 1.00 52.41 219 LYS B N 1
ATOM 4535 C CA A LYS B 1 240 ? -20.563 -36.518 39.458 0.50 55.86 219 LYS B CA 1
ATOM 4536 C CA B LYS B 1 240 ? -20.563 -36.518 39.458 0.50 55.87 219 LYS B CA 1
ATOM 4537 C C . LYS B 1 240 ? -22.004 -36.994 39.259 1.00 57.71 219 LYS B C 1
ATOM 4538 O O . LYS B 1 240 ? -22.892 -36.529 39.977 1.00 59.28 219 LYS B O 1
ATOM 4549 N N . LYS B 1 241 ? -22.256 -37.882 38.268 1.00 49.35 220 LYS B N 1
ATOM 4550 C CA . LYS B 1 241 ? -23.629 -38.296 37.990 1.00 44.82 220 LYS B CA 1
ATOM 4551 C C . LYS B 1 241 ? -23.747 -39.714 37.423 1.00 39.54 220 LYS B C 1
ATOM 4552 O O . LYS B 1 241 ? -24.802 -40.068 36.911 1.00 38.07 220 LYS B O 1
ATOM 4558 N N . SER B 1 242 ? -22.701 -40.532 37.511 1.00 39.76 221 SER B N 1
ATOM 4559 C CA . SER B 1 242 ? -22.782 -41.942 37.137 1.00 44.63 221 SER B CA 1
ATOM 4560 C C . SER B 1 242 ? -23.432 -42.131 35.773 1.00 45.14 221 SER B C 1
ATOM 4561 O O . SER B 1 242 ? -24.107 -43.131 35.524 1.00 48.33 221 SER B O 1
ATOM 4564 N N . GLN B 1 243 ? -23.153 -41.206 34.860 1.00 48.77 222 GLN B N 1
ATOM 4565 C CA . GLN B 1 243 ? -23.819 -41.211 33.571 1.00 47.61 222 GLN B CA 1
ATOM 4566 C C . GLN B 1 243 ? -23.073 -40.298 32.605 1.00 42.63 222 GLN B C 1
ATOM 4567 O O . GLN B 1 243 ? -22.598 -39.231 32.992 1.00 41.63 222 GLN B O 1
ATOM 4573 N N . ILE B 1 244 ? -22.983 -40.753 31.352 1.00 41.78 223 ILE B N 1
ATOM 4574 C CA . ILE B 1 244 ? -22.507 -39.919 30.263 1.00 42.41 223 ILE B CA 1
ATOM 4575 C C . ILE B 1 244 ? -23.673 -39.668 29.308 1.00 40.50 223 ILE B C 1
ATOM 4576 O O . ILE B 1 244 ? -24.271 -40.617 28.782 1.00 37.61 223 ILE B O 1
ATOM 4581 N N . THR B 1 245 ? -23.955 -38.370 29.108 1.00 37.40 224 THR B N 1
ATOM 4582 C CA . THR B 1 245 ? -25.082 -37.903 28.318 1.00 39.99 224 THR B CA 1
ATOM 4583 C C . THR B 1 245 ? -24.570 -37.252 27.028 1.00 35.46 224 THR B C 1
ATOM 4584 O O . THR B 1 245 ? -23.815 -36.289 27.090 1.00 29.50 224 THR B O 1
ATOM 4588 N N . LEU B 1 246 ? -25.000 -37.773 25.870 1.00 36.70 225 LEU B N 1
ATOM 4589 C CA . LEU B 1 246 ? -24.769 -37.119 24.585 1.00 39.59 225 LEU B CA 1
ATOM 4590 C C . LEU B 1 246 ? -25.992 -36.296 24.177 1.00 39.56 225 LEU B C 1
ATOM 4591 O O . LEU B 1 246 ? -27.104 -36.825 24.119 1.00 38.51 225 LEU B O 1
ATOM 4596 N N . PHE B 1 247 ? -25.765 -35.007 23.874 1.00 36.11 226 PHE B N 1
ATOM 4597 C CA . PHE B 1 247 ? -26.839 -34.095 23.509 1.00 36.36 226 PHE B CA 1
ATOM 4598 C C . PHE B 1 247 ? -27.040 -34.037 21.992 1.00 37.25 226 PHE B C 1
ATOM 4599 O O . PHE B 1 247 ? -27.943 -33.340 21.530 1.00 45.08 226 PHE B O 1
ATOM 4607 N N . THR B 1 248 ? -26.219 -34.766 21.225 1.00 30.16 227 THR B N 1
ATOM 4608 C CA . THR B 1 248 ? -26.424 -34.941 19.795 1.00 30.55 227 THR B CA 1
ATOM 4609 C C . THR B 1 248 ? -26.238 -36.415 19.491 1.00 29.21 227 THR B C 1
ATOM 4610 O O . THR B 1 248 ? -25.966 -37.177 20.398 1.00 31.47 227 THR B O 1
ATOM 4614 N N . LYS B 1 249 ? -26.267 -36.814 18.223 1.00 34.88 228 LYS B N 1
ATOM 4615 C CA . LYS B 1 249 ? -25.999 -38.211 17.880 1.00 36.60 228 LYS B CA 1
ATOM 4616 C C . LYS B 1 249 ? -24.495 -38.500 17.979 1.00 38.22 228 LYS B C 1
ATOM 4617 O O . LYS B 1 249 ? -24.065 -39.657 17.905 1.00 36.25 228 LYS B O 1
ATOM 4623 N N 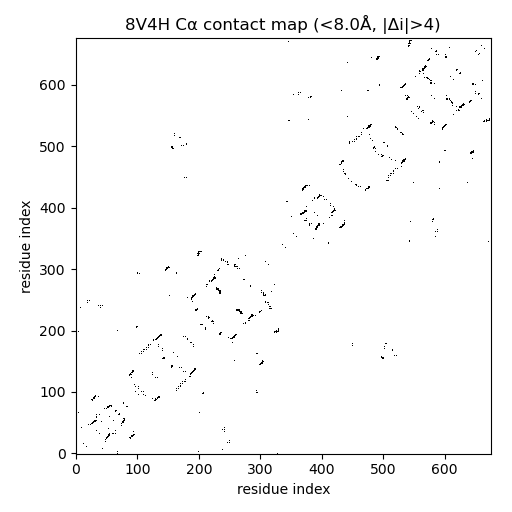. GLY B 1 250 ? -23.693 -37.431 18.119 1.00 34.93 229 GLY B N 1
ATOM 4624 C CA . GLY B 1 250 ? -22.291 -37.571 18.433 1.00 31.93 229 GLY B CA 1
ATOM 4625 C C . GLY B 1 250 ? -21.492 -38.029 17.223 1.00 31.70 229 GLY B C 1
ATOM 4626 O O . GLY B 1 250 ? -20.455 -38.669 17.389 1.00 27.41 229 GLY B O 1
ATOM 4627 N N . GLU B 1 251 ? -21.950 -37.647 16.020 1.00 31.62 230 GLU B N 1
ATOM 4628 C CA . GLU B 1 251 ? -21.280 -38.063 14.794 1.00 31.51 230 GLU B CA 1
ATOM 4629 C C . GLU B 1 251 ? -20.095 -37.145 14.470 1.00 26.53 230 GLU B C 1
ATOM 4630 O O . GLU B 1 251 ? -19.251 -37.505 13.667 1.00 24.59 230 GLU B O 1
ATOM 4636 N N . THR B 1 252 ? -19.983 -35.977 15.110 1.00 26.03 231 THR B N 1
ATOM 4637 C CA . THR B 1 252 ? -18.845 -35.091 14.866 1.00 26.11 231 THR B CA 1
ATOM 4638 C C . THR B 1 252 ? -17.535 -35.870 15.024 1.00 25.76 231 THR B C 1
ATOM 4639 O O . THR B 1 252 ? -17.325 -36.581 16.011 1.00 24.45 231 THR B O 1
ATOM 4643 N N . LYS B 1 253 ? -16.630 -35.723 14.050 1.00 26.35 232 LYS B N 1
ATOM 4644 C CA . LYS B 1 253 ? -15.412 -36.517 14.059 1.00 28.07 232 LYS B CA 1
ATOM 4645 C C . LYS B 1 253 ? -14.193 -35.612 13.881 1.00 25.99 232 LYS B C 1
ATOM 4646 O O . LYS B 1 253 ? -14.046 -34.958 12.843 1.00 24.65 232 LYS B O 1
ATOM 4652 N N . ARG B 1 254 ? -13.343 -35.548 14.924 1.00 25.14 233 ARG B N 1
ATOM 4653 C CA . ARG B 1 254 ? -12.161 -34.701 14.882 1.00 25.01 233 ARG B CA 1
ATOM 4654 C C . ARG B 1 254 ? -10.934 -35.438 15.405 1.00 26.51 233 ARG B C 1
ATOM 4655 O O . ARG B 1 254 ? -11.019 -36.531 15.970 1.00 25.86 233 ARG B O 1
ATOM 4663 N N . GLU B 1 255 ? -9.784 -34.779 15.229 1.00 23.27 234 GLU B N 1
ATOM 4664 C CA . GLU B 1 255 ? -8.551 -35.202 15.848 1.00 22.67 234 GLU B CA 1
ATOM 4665 C C . GLU B 1 255 ? -8.379 -34.460 17.157 1.00 20.92 234 GLU B C 1
ATOM 4666 O O . GLU B 1 255 ? -8.848 -33.342 17.292 1.00 21.70 234 GLU B O 1
ATOM 4672 N N . TYR B 1 256 ? -7.753 -35.131 18.122 1.00 19.08 235 TYR B N 1
ATOM 4673 C CA . TYR B 1 256 ? -7.472 -34.557 19.420 1.00 17.09 235 TYR B CA 1
ATOM 4674 C C . TYR B 1 256 ? -5.982 -34.708 19.647 1.00 16.32 235 TYR B C 1
ATOM 4675 O O . TYR B 1 256 ? -5.307 -35.439 18.949 1.00 14.39 235 TYR B O 1
ATOM 4684 N N . ILE B 1 257 ? -5.486 -34.060 20.690 1.00 16.80 236 ILE B N 1
ATOM 4685 C CA . ILE B 1 257 ? -4.079 -34.145 20.970 1.00 15.51 236 ILE B CA 1
ATOM 4686 C C . ILE B 1 257 ? -3.880 -33.926 22.458 1.00 16.46 236 ILE B C 1
ATOM 4687 O O . ILE B 1 257 ? -4.500 -33.049 23.033 1.00 16.19 236 ILE B O 1
ATOM 4692 N N . ASP B 1 258 ? -2.896 -34.634 23.019 1.00 17.99 237 ASP B N 1
ATOM 4693 C CA . ASP B 1 258 ? -2.492 -34.441 24.391 1.00 17.54 237 ASP B CA 1
ATOM 4694 C C . ASP B 1 258 ? -1.950 -33.033 24.583 1.00 18.72 237 ASP B C 1
ATOM 4695 O O . ASP B 1 258 ? -1.181 -32.535 23.767 1.00 19.59 237 ASP B O 1
ATOM 4700 N N . VAL B 1 259 ? -2.280 -32.431 25.722 1.00 17.91 238 VAL B N 1
ATOM 4701 C CA . VAL B 1 259 ? -1.845 -31.081 25.974 1.00 18.76 238 VAL B CA 1
ATOM 4702 C C . VAL B 1 259 ? -0.324 -31.023 26.009 1.00 19.70 238 VAL B C 1
ATOM 4703 O O . VAL B 1 259 ? 0.209 -29.960 25.743 1.00 20.99 238 VAL B O 1
ATOM 4707 N N . PHE B 1 260 ? 0.375 -32.105 26.403 1.00 22.08 239 PHE B N 1
ATOM 4708 C CA . PHE B 1 260 ? 1.843 -32.089 26.456 1.00 22.56 239 PHE B CA 1
ATOM 4709 C C . PHE B 1 260 ? 2.423 -32.073 25.032 1.00 20.59 239 PHE B C 1
ATOM 4710 O O . PHE B 1 260 ? 3.439 -31.440 24.764 1.00 17.93 239 PHE B O 1
ATOM 4718 N N . ASP B 1 261 ? 1.758 -32.816 24.132 1.00 20.98 240 ASP B N 1
ATOM 4719 C CA . ASP B 1 261 ? 2.069 -32.904 22.714 1.00 20.16 240 ASP B CA 1
ATOM 4720 C C . ASP B 1 261 ? 1.820 -31.556 22.033 1.00 18.35 240 ASP B C 1
ATOM 4721 O O . ASP B 1 261 ? 2.543 -31.180 21.109 1.00 15.01 240 ASP B O 1
ATOM 4726 N N . VAL B 1 262 ? 0.808 -30.810 22.504 1.00 17.52 241 VAL B N 1
ATOM 4727 C CA . VAL B 1 262 ? 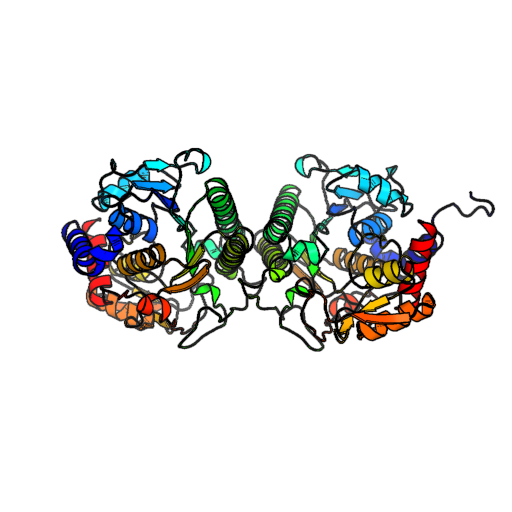0.594 -29.472 21.987 1.00 17.19 241 VAL B CA 1
ATOM 4728 C C . VAL B 1 262 ? 1.791 -28.607 22.356 1.00 17.23 241 VAL B C 1
ATOM 4729 O O . VAL B 1 262 ? 2.249 -27.807 21.545 1.00 16.06 241 VAL B O 1
ATOM 4733 N N . ALA B 1 263 ? 2.240 -28.738 23.609 1.00 16.52 242 ALA B N 1
ATOM 4734 C CA . ALA B 1 263 ? 3.327 -27.906 24.093 1.00 18.98 242 ALA B CA 1
ATOM 4735 C C . ALA B 1 263 ? 4.639 -28.152 23.340 1.00 18.11 242 ALA B C 1
ATOM 4736 O O . ALA B 1 263 ? 5.347 -27.194 23.061 1.00 19.13 242 ALA B O 1
ATOM 4738 N N . THR B 1 264 ? 4.992 -29.424 23.086 1.00 19.19 243 THR B N 1
ATOM 4739 C CA . THR B 1 264 ? 6.221 -29.761 22.378 1.00 19.79 243 THR B CA 1
ATOM 4740 C C . THR B 1 264 ? 6.175 -29.203 20.952 1.00 19.91 243 THR B C 1
ATOM 4741 O O . THR B 1 264 ? 7.121 -28.534 20.512 1.00 16.54 243 THR B O 1
ATOM 4745 N N . ALA B 1 265 ? 5.036 -29.440 20.268 1.00 18.24 244 ALA B N 1
ATOM 4746 C CA . ALA B 1 265 ? 4.765 -28.842 18.966 1.00 17.53 244 ALA B CA 1
ATOM 4747 C C . ALA B 1 265 ? 5.080 -27.348 18.976 1.00 16.85 244 ALA B C 1
ATOM 4748 O O . ALA B 1 265 ? 5.689 -26.843 18.046 1.00 15.02 244 ALA B O 1
ATOM 4750 N N . ILE B 1 266 ? 4.638 -26.637 20.019 1.00 17.71 245 ILE B N 1
ATOM 4751 C CA . ILE B 1 266 ? 4.815 -25.195 20.087 1.00 17.57 245 ILE B CA 1
ATOM 4752 C C . ILE B 1 266 ? 6.302 -24.896 20.250 1.00 17.72 245 ILE B C 1
ATOM 4753 O O . ILE B 1 266 ? 6.859 -24.042 19.561 1.00 18.39 245 ILE B O 1
ATOM 4758 N N . ILE B 1 267 ? 6.986 -25.679 21.073 1.00 20.62 246 ILE B N 1
ATOM 4759 C CA . ILE B 1 267 ? 8.411 -25.451 21.306 1.00 23.01 246 ILE B CA 1
ATOM 4760 C C . ILE B 1 267 ? 9.216 -25.667 20.017 1.00 23.41 246 ILE B C 1
ATOM 4761 O O . ILE B 1 267 ? 10.148 -24.905 19.723 1.00 24.15 246 ILE B O 1
ATOM 4766 N N . PHE B 1 268 ? 8.863 -26.709 19.259 1.00 21.12 247 PHE B N 1
ATOM 4767 C CA . PHE B 1 268 ? 9.462 -26.947 17.954 1.00 24.27 247 PHE B CA 1
ATOM 4768 C C . PHE B 1 268 ? 9.305 -25.745 17.025 1.00 24.17 247 PHE B C 1
ATOM 4769 O O . PHE B 1 268 ? 10.265 -25.377 16.358 1.00 25.55 247 PHE B O 1
ATOM 4777 N N . VAL B 1 269 ? 8.113 -25.134 16.982 1.00 23.17 248 VAL B N 1
ATOM 4778 C CA . VAL B 1 269 ? 7.889 -23.949 16.154 1.00 20.41 248 VAL B CA 1
ATOM 4779 C C . VAL B 1 269 ? 8.700 -22.774 16.690 1.00 21.41 248 VAL B C 1
ATOM 4780 O O . VAL B 1 269 ? 9.171 -21.944 15.924 1.00 25.26 248 VAL B O 1
ATOM 4784 N N . MET B 1 270 ? 8.874 -22.687 18.006 1.00 24.98 249 MET B N 1
ATOM 4785 C CA . MET B 1 270 ? 9.666 -21.607 18.580 1.00 27.41 249 MET B CA 1
ATOM 4786 C C . MET B 1 270 ? 11.114 -21.686 18.094 1.00 24.74 249 MET B C 1
ATOM 4787 O O . MET B 1 270 ? 11.812 -20.679 18.149 1.00 24.76 249 MET B O 1
ATOM 4792 N N . CYS B 1 271 ? 11.590 -22.870 17.683 1.00 24.66 250 CYS B N 1
ATOM 4793 C CA . CYS B 1 271 ? 13.003 -23.025 17.347 1.00 27.19 250 CYS B CA 1
ATOM 4794 C C . CYS B 1 271 ? 13.216 -22.739 15.879 1.00 29.94 250 CYS B C 1
ATOM 4795 O O . CYS B 1 271 ? 14.355 -22.694 15.441 1.00 31.28 250 CYS B O 1
ATOM 4798 N N . GLU B 1 272 ? 12.117 -22.576 15.130 1.00 35.67 251 GLU B N 1
ATOM 4799 C CA . GLU B 1 272 ? 12.195 -22.201 13.726 1.00 34.65 251 GLU B CA 1
ATOM 4800 C C . GLU B 1 272 ? 12.562 -20.730 13.597 1.00 36.40 251 GLU B C 1
ATOM 4801 O O . GLU B 1 272 ? 12.047 -19.910 14.346 1.00 39.31 251 GLU B O 1
ATOM 4807 N N . LYS B 1 273 ? 13.465 -20.412 12.661 1.00 39.41 252 LYS B N 1
ATOM 4808 C CA . LYS B 1 273 ? 13.738 -19.035 12.278 1.00 42.61 252 LYS B CA 1
ATOM 4809 C C . LYS B 1 273 ? 13.086 -18.849 10.908 1.00 43.22 252 LYS B C 1
ATOM 4810 O O . LYS B 1 273 ? 13.543 -19.375 9.891 1.00 44.72 252 LYS B O 1
ATOM 4816 N N . LYS B 1 274 ? 11.926 -18.195 10.929 1.00 36.24 253 LYS B N 1
ATOM 4817 C CA . LYS B 1 274 ? 11.125 -18.006 9.743 1.00 34.63 253 LYS B CA 1
ATOM 4818 C C . LYS B 1 274 ? 10.252 -16.790 10.035 1.00 30.83 253 LYS B C 1
ATOM 4819 O O . LYS B 1 274 ? 9.764 -16.629 11.149 1.00 29.76 253 LYS B O 1
ATOM 4825 N N . MET B 1 275 ? 10.125 -15.900 9.056 1.00 28.45 254 MET B N 1
ATOM 4826 C CA . MET B 1 275 ? 9.505 -14.621 9.316 1.00 29.48 254 MET B CA 1
ATOM 4827 C C . MET B 1 275 ? 8.022 -14.833 9.623 1.00 26.52 254 MET B C 1
ATOM 4828 O O . MET B 1 275 ? 7.494 -14.252 10.579 1.00 25.74 254 MET B O 1
ATOM 4833 N N . PHE B 1 276 ? 7.361 -15.707 8.847 1.00 24.27 255 PHE B N 1
ATOM 4834 C CA . PHE B 1 276 ? 5.930 -15.957 9.017 1.00 21.65 255 PHE B CA 1
ATOM 4835 C C . PHE B 1 276 ? 5.584 -17.360 8.533 1.00 20.62 255 PHE B C 1
ATOM 4836 O O . PHE B 1 276 ? 5.943 -17.743 7.429 1.00 20.27 255 PHE B O 1
ATOM 4844 N N . GLU B 1 277 ? 4.833 -18.105 9.348 1.00 20.13 256 GLU B N 1
ATOM 4845 C CA . GLU B 1 277 ? 4.398 -19.434 8.963 1.00 19.96 256 GLU B CA 1
ATOM 4846 C C . GLU B 1 277 ? 3.110 -19.777 9.716 1.00 17.66 256 GLU B C 1
ATOM 4847 O O . GLU B 1 277 ? 2.915 -19.338 10.847 1.00 16.03 256 GLU B O 1
ATOM 4853 N N . ILE B 1 278 ? 2.244 -20.598 9.104 1.00 16.79 257 ILE B N 1
ATOM 4854 C CA . ILE B 1 278 ? 1.093 -21.135 9.811 1.00 16.43 257 ILE B CA 1
ATOM 4855 C C . ILE B 1 278 ? 1.249 -22.651 9.959 1.00 16.54 257 ILE B C 1
ATOM 4856 O O . ILE B 1 278 ? 1.616 -23.309 9.004 1.00 18.38 257 ILE B O 1
ATOM 4861 N N . TYR B 1 279 ? 1.000 -23.217 11.148 1.00 15.88 258 TYR B N 1
ATOM 4862 C CA . TYR B 1 279 ? 1.128 -24.653 11.331 1.00 15.60 258 TYR B CA 1
ATOM 4863 C C . TYR B 1 279 ? -0.168 -25.208 11.900 1.00 16.21 258 TYR B C 1
ATOM 4864 O O . TYR B 1 279 ? -0.712 -24.689 12.871 1.00 16.99 258 TYR B O 1
ATOM 4873 N N . ASN B 1 280 ? -0.704 -26.252 11.277 1.00 17.23 259 ASN B N 1
ATOM 4874 C CA . ASN B 1 280 ? -1.738 -27.022 11.938 1.00 18.50 259 ASN B CA 1
ATOM 4875 C C . ASN B 1 280 ? -1.094 -27.956 12.954 1.00 19.04 259 ASN B C 1
ATOM 4876 O O . ASN B 1 280 ? -0.125 -28.636 12.619 1.00 19.98 259 ASN B O 1
ATOM 4881 N N . ILE B 1 281 ? -1.639 -27.964 14.172 1.00 18.05 260 ILE B N 1
ATOM 4882 C CA A ILE B 1 281 ? -1.158 -28.820 15.245 0.50 18.88 260 ILE B CA 1
ATOM 4883 C CA B ILE B 1 281 ? -1.152 -28.834 15.227 0.50 18.52 260 ILE B CA 1
ATOM 4884 C C . ILE B 1 281 ? -2.252 -29.828 15.580 1.00 18.87 260 ILE B C 1
ATOM 4885 O O . ILE B 1 281 ? -3.304 -29.462 16.071 1.00 18.00 260 ILE B O 1
ATOM 4894 N N . SER B 1 282 ? -1.969 -31.095 15.311 1.00 20.09 261 SER B N 1
ATOM 4895 C CA . SER B 1 282 ? -2.914 -32.171 15.490 1.00 21.44 261 SER B CA 1
ATOM 4896 C C . SER B 1 282 ? -2.102 -33.455 15.580 1.00 20.85 261 SER B C 1
ATOM 4897 O O . SER B 1 282 ? -1.037 -33.563 14.983 1.00 21.22 261 SER B O 1
ATOM 4900 N N . ASN B 1 283 ? -2.620 -34.391 16.362 1.00 20.00 262 ASN B N 1
ATOM 4901 C CA . ASN B 1 283 ? -2.184 -35.756 16.320 1.00 19.56 262 ASN B CA 1
ATOM 4902 C C . ASN B 1 283 ? -3.180 -36.495 15.447 1.00 18.90 262 ASN B C 1
ATOM 4903 O O . ASN B 1 283 ? -4.289 -36.778 15.918 1.00 19.02 262 ASN B O 1
ATOM 4908 N N . PRO B 1 284 ? -2.832 -36.836 14.183 1.00 17.20 263 PRO B N 1
ATOM 4909 C CA . PRO B 1 284 ? -3.711 -37.655 13.357 1.00 17.87 263 PRO B CA 1
ATOM 4910 C C . PRO B 1 284 ? -3.961 -39.098 13.794 1.00 18.43 263 PRO B C 1
ATOM 4911 O O . PRO B 1 284 ? -4.803 -39.770 13.222 1.00 18.70 263 PRO B O 1
ATOM 4915 N N . ASN B 1 285 ? -3.261 -39.607 14.806 1.00 18.83 264 ASN B N 1
ATOM 4916 C CA . ASN B 1 285 ? -3.526 -40.977 15.229 1.00 19.64 264 ASN B CA 1
ATOM 4917 C C . ASN B 1 285 ? -4.775 -41.039 16.130 1.00 21.76 264 ASN B C 1
ATOM 4918 O O . ASN B 1 285 ? -5.347 -42.123 16.323 1.00 19.92 264 ASN B O 1
ATOM 4923 N N . ILE B 1 286 ? -5.203 -39.878 16.668 1.00 22.51 265 ILE B N 1
ATOM 4924 C CA . ILE B 1 286 ? -6.404 -39.784 17.480 1.00 24.16 265 ILE B CA 1
ATOM 4925 C C . ILE B 1 286 ? -7.534 -39.149 16.667 1.00 25.43 265 ILE B C 1
ATOM 4926 O O . ILE B 1 286 ? -7.871 -37.989 16.848 1.00 27.22 265 ILE B O 1
ATOM 4931 N N . PHE B 1 287 ? -8.164 -39.951 15.820 1.00 24.62 266 PHE B N 1
ATOM 4932 C CA . PHE B 1 287 ? -9.279 -39.505 15.014 1.00 27.52 266 PHE B CA 1
ATOM 4933 C C . PHE B 1 287 ? -10.522 -40.303 15.385 1.00 26.69 266 PHE B C 1
ATOM 4934 O O . PHE B 1 287 ? -10.686 -41.409 14.877 1.00 27.56 266 PHE B O 1
ATOM 4942 N N . ILE B 1 288 ? -11.401 -39.721 16.220 1.00 27.97 267 ILE B N 1
ATOM 4943 C CA . ILE B 1 288 ? -12.524 -40.451 16.822 1.00 28.26 267 ILE B CA 1
ATOM 4944 C C . ILE B 1 288 ? -13.813 -39.616 16.831 1.00 28.49 267 ILE B C 1
ATOM 4945 O O . ILE B 1 288 ? -13.785 -38.413 17.045 1.00 25.30 267 ILE B O 1
ATOM 4950 N N . SER B 1 289 ? -14.964 -40.275 16.627 1.00 27.97 268 SER B N 1
ATOM 4951 C CA . SER B 1 289 ? -16.261 -39.630 16.749 1.00 27.42 268 SER B CA 1
ATOM 4952 C C . SER B 1 289 ? -16.534 -39.290 18.211 1.00 27.11 268 SER B C 1
ATOM 4953 O O . SER B 1 289 ? -15.870 -39.793 19.106 1.00 26.09 268 SER B O 1
ATOM 4956 N N . ILE B 1 290 ? -17.465 -38.358 18.432 1.00 27.41 269 ILE B N 1
ATOM 4957 C CA . ILE B 1 290 ? -17.860 -37.958 19.772 1.00 28.49 269 ILE B CA 1
ATOM 4958 C C . ILE B 1 290 ? -18.484 -39.178 20.464 1.00 31.37 269 ILE B C 1
ATOM 4959 O O . ILE B 1 290 ? -18.281 -39.390 21.656 1.00 28.50 269 ILE B O 1
ATOM 4964 N N . TYR B 1 291 ? -19.227 -39.991 19.694 1.00 32.49 270 TYR B N 1
ATOM 4965 C CA . TYR B 1 291 ? -19.914 -41.152 20.234 1.00 33.81 270 TYR B CA 1
ATOM 4966 C C . TYR B 1 291 ? -18.899 -42.181 20.736 1.00 29.29 270 TYR B C 1
ATOM 4967 O O . TYR B 1 291 ? -19.012 -42.641 21.861 1.00 29.50 270 TYR B O 1
ATOM 4976 N N . ASP B 1 292 ? -17.902 -42.509 19.907 1.00 29.76 271 ASP B N 1
ATOM 4977 C CA . ASP B 1 292 ? -16.814 -43.412 20.266 1.00 28.19 271 ASP B CA 1
ATOM 4978 C C . ASP B 1 292 ? -15.946 -42.847 21.392 1.00 30.00 271 ASP B C 1
ATOM 4979 O O . ASP B 1 292 ? -15.454 -43.634 22.212 1.00 28.61 271 ASP B O 1
ATOM 4984 N N . LEU B 1 293 ? -15.761 -41.508 21.441 1.00 28.83 272 LEU B N 1
ATOM 4985 C CA . LEU B 1 293 ? -15.083 -40.908 22.579 1.00 27.98 272 LEU B CA 1
ATOM 4986 C C . LEU B 1 293 ? -15.900 -41.169 23.839 1.00 31.82 272 LEU B C 1
ATOM 4987 O O . LEU B 1 293 ? -15.342 -41.533 24.868 1.00 35.82 272 LEU B O 1
ATOM 4992 N N . ALA B 1 294 ? -17.220 -40.952 23.760 1.00 33.15 273 ALA B N 1
ATOM 4993 C CA . ALA B 1 294 ? -18.098 -41.181 24.895 1.00 36.24 273 ALA B CA 1
ATOM 4994 C C . ALA B 1 294 ? -18.010 -42.633 25.388 1.00 38.21 273 ALA B C 1
ATOM 4995 O O . ALA B 1 294 ? -17.924 -42.833 26.591 1.00 38.79 273 ALA B O 1
ATOM 4997 N N . LYS B 1 295 ? -17.996 -43.618 24.466 1.00 43.54 274 LYS B N 1
ATOM 4998 C CA . LYS B 1 295 ? -17.907 -45.044 24.778 1.00 45.07 274 LYS B CA 1
ATOM 4999 C C . LYS B 1 295 ? -16.627 -45.383 25.527 1.00 47.39 274 LYS B C 1
ATOM 5000 O O . LYS B 1 295 ? -16.699 -45.969 26.602 1.00 62.36 274 LYS B O 1
ATOM 5006 N N . THR B 1 296 ? -15.470 -45.048 24.955 1.00 45.80 275 THR B N 1
ATOM 5007 C CA . THR B 1 296 ? -14.195 -45.359 25.584 1.00 46.48 275 THR B CA 1
ATOM 5008 C C . THR B 1 296 ? -14.099 -44.735 26.981 1.00 43.44 275 THR B C 1
ATOM 5009 O O . THR B 1 296 ? -13.498 -45.347 27.861 1.00 48.95 275 THR B O 1
ATOM 5013 N N . ILE B 1 297 ? -14.653 -43.531 27.204 1.00 39.95 276 ILE B N 1
ATOM 5014 C CA . ILE B 1 297 ? -14.612 -42.928 28.537 1.00 44.63 276 ILE B CA 1
ATOM 5015 C C . ILE B 1 297 ? -15.618 -43.605 29.482 1.00 50.12 276 ILE B C 1
ATOM 5016 O O . ILE B 1 297 ? -15.414 -43.608 30.703 1.00 45.07 276 ILE B O 1
ATOM 5021 N N . SER B 1 298 ? -16.731 -44.117 28.921 1.00 49.83 277 SER B N 1
ATOM 5022 C CA . SER B 1 298 ? -17.732 -44.827 29.702 1.00 50.17 277 SER B CA 1
ATOM 5023 C C . SER B 1 298 ? -17.154 -46.162 30.179 1.00 48.93 277 SER B C 1
ATOM 5024 O O . SER B 1 298 ? -17.390 -46.549 31.316 1.00 47.50 277 SER B O 1
ATOM 5027 N N . ALA B 1 299 ? -16.397 -46.849 29.308 1.00 46.41 278 ALA B N 1
ATOM 5028 C CA . ALA B 1 299 ? -15.728 -48.095 29.660 1.00 46.43 278 ALA B CA 1
ATOM 5029 C C . ALA B 1 299 ? -14.722 -47.881 30.801 1.00 44.42 278 ALA B C 1
ATOM 5030 O O . ALA B 1 299 ? -14.660 -48.667 31.732 1.00 43.27 278 ALA B O 1
ATOM 5032 N N . LYS B 1 300 ? -13.971 -46.782 30.789 1.00 45.15 279 LYS B N 1
ATOM 5033 C CA . LYS B 1 300 ? -12.941 -46.572 31.795 1.00 45.33 279 LYS B CA 1
ATOM 5034 C C . LYS B 1 300 ? -13.514 -46.087 33.132 1.00 46.91 279 LYS B C 1
ATOM 5035 O O . LYS B 1 300 ? -12.770 -45.934 34.099 1.00 48.29 279 LYS B O 1
ATOM 5041 N N . LEU B 1 301 ? -14.806 -45.768 33.198 1.00 43.92 280 LEU B N 1
ATOM 5042 C CA . LEU B 1 301 ? -15.380 -45.385 34.478 1.00 46.94 280 LEU B CA 1
ATOM 5043 C C . LEU B 1 301 ? -16.633 -46.199 34.781 1.00 47.25 280 LEU B C 1
ATOM 5044 O O . LEU B 1 301 ? -17.286 -45.978 35.799 1.00 44.82 280 LEU B O 1
ATOM 5049 N N . ASN B 1 302 ? -16.935 -47.144 33.887 1.00 52.21 281 ASN B N 1
ATOM 5050 C CA . ASN B 1 302 ? -17.867 -48.218 34.159 1.00 60.18 281 ASN B CA 1
ATOM 5051 C C . ASN B 1 302 ? -19.290 -47.661 34.172 1.00 59.65 281 ASN B C 1
ATOM 5052 O O . ASN B 1 302 ? -20.186 -48.311 34.703 1.00 64.51 281 ASN B O 1
ATOM 5057 N N . VAL B 1 303 ? -19.485 -46.470 33.576 1.00 54.15 282 VAL B N 1
ATOM 5058 C CA . VAL B 1 303 ? -20.790 -45.833 33.489 1.00 48.49 282 VAL B CA 1
ATOM 5059 C C . VAL B 1 303 ? -21.360 -46.100 32.101 1.00 43.37 282 VAL B C 1
ATOM 5060 O O . VAL B 1 303 ? -20.676 -46.630 31.236 1.00 43.87 282 VAL B O 1
ATOM 5064 N N . GLN B 1 304 ? -22.638 -45.763 31.930 1.00 42.56 283 GLN B N 1
ATOM 5065 C CA . GLN B 1 304 ? -23.336 -45.969 30.673 1.00 46.92 283 GLN B CA 1
ATOM 5066 C C . GLN B 1 304 ? -23.499 -44.619 29.952 1.00 43.30 283 GLN B C 1
ATOM 5067 O O . GLN B 1 304 ? -23.411 -43.546 30.561 1.00 42.07 283 GLN B O 1
ATOM 5073 N N . VAL B 1 305 ? -23.730 -44.702 28.634 1.00 42.00 284 VAL B N 1
ATOM 5074 C CA . VAL B 1 305 ? -23.870 -43.558 27.738 1.00 44.32 284 VAL B CA 1
ATOM 5075 C C . VAL B 1 305 ? -25.341 -43.443 27.328 1.00 40.45 284 VAL B C 1
ATOM 5076 O O . VAL B 1 305 ? -25.911 -44.405 26.805 1.00 31.67 284 VAL B O 1
ATOM 5080 N N . VAL B 1 306 ? -25.927 -42.252 27.507 1.00 41.99 285 VAL B N 1
ATOM 5081 C CA . VAL B 1 306 ? -27.315 -42.021 27.113 1.00 48.01 285 VAL B CA 1
ATOM 5082 C C . VAL B 1 306 ? -27.448 -40.752 26.260 1.00 45.18 285 VAL B C 1
ATOM 5083 O O . VAL B 1 306 ? -26.744 -39.751 26.446 1.00 35.18 285 VAL B O 1
ATOM 5087 N N . PHE B 1 307 ? -28.446 -40.801 25.372 1.00 44.93 286 PHE B N 1
ATOM 5088 C CA . PHE B 1 307 ? -28.787 -39.698 24.497 1.00 44.79 286 PHE B CA 1
ATOM 5089 C C . PHE B 1 307 ? -29.852 -38.821 25.145 1.00 43.83 286 PHE B C 1
ATOM 5090 O O . PHE B 1 307 ? -30.871 -39.332 25.589 1.00 48.41 286 PHE B O 1
ATOM 5098 N N . ASP B 1 308 ? -29.586 -37.510 25.222 1.00 45.24 287 ASP B N 1
ATOM 5099 C CA . ASP B 1 308 ? -30.621 -36.502 25.423 1.00 44.39 287 ASP B CA 1
ATOM 5100 C C . ASP B 1 308 ? -30.580 -35.490 24.262 1.00 39.90 287 ASP B C 1
ATOM 5101 O O . ASP B 1 308 ? -29.810 -34.524 24.286 1.00 29.67 287 ASP B O 1
ATOM 5106 N N . LEU B 1 309 ? -31.464 -35.699 23.269 1.00 37.26 288 LEU B N 1
ATOM 5107 C CA . LEU B 1 309 ? -31.539 -34.895 22.052 1.00 34.28 288 LEU B CA 1
ATOM 5108 C C . LEU B 1 309 ? -32.509 -33.711 22.199 1.00 32.47 288 LEU B C 1
ATOM 5109 O O . LEU B 1 309 ? -32.863 -33.078 21.206 1.00 30.99 288 LEU B O 1
ATOM 5114 N N . GLN B 1 310 ? -32.947 -33.404 23.426 1.00 32.59 289 GLN B N 1
ATOM 5115 C CA . GLN B 1 310 ? -34.052 -32.481 23.628 1.00 35.44 289 GLN B CA 1
ATOM 5116 C C . GLN B 1 310 ? -33.562 -31.128 24.131 1.00 38.41 289 GLN B C 1
ATOM 5117 O O . GLN B 1 310 ? -34.384 -30.230 24.330 1.00 41.97 289 GLN B O 1
ATOM 5123 N N . ARG B 1 311 ? -32.239 -30.981 24.316 1.00 40.89 290 ARG B N 1
ATOM 5124 C CA . ARG B 1 311 ? -31.680 -29.772 24.906 1.00 43.08 290 ARG B CA 1
ATOM 5125 C C . ARG B 1 311 ? -31.318 -28.779 23.806 1.00 39.63 290 ARG B C 1
ATOM 5126 O O . ARG B 1 311 ? -31.285 -29.126 22.627 1.00 37.95 290 ARG B O 1
ATOM 5134 N N . ASP B 1 312 ? -31.108 -27.525 24.211 1.00 38.56 291 ASP B N 1
ATOM 5135 C CA . ASP B 1 312 ? -30.600 -26.511 23.307 1.00 40.02 291 ASP B CA 1
ATOM 5136 C C . ASP B 1 312 ? -29.123 -26.805 23.091 1.00 35.30 291 ASP B C 1
ATOM 5137 O O . ASP B 1 312 ? -28.381 -26.952 24.059 1.00 36.40 291 ASP B O 1
ATOM 5142 N N . THR B 1 313 ? -28.716 -26.896 21.823 1.00 36.60 292 THR B N 1
ATOM 5143 C CA . THR B 1 313 ? -27.335 -27.202 21.467 1.00 37.83 292 THR B CA 1
ATOM 5144 C C . THR B 1 313 ? -26.707 -26.031 20.706 1.00 37.76 292 THR B C 1
ATOM 5145 O O . THR B 1 313 ? -25.693 -26.206 20.024 1.00 38.05 292 THR B O 1
ATOM 5149 N N . SER B 1 314 ? -27.275 -24.829 20.878 1.00 35.55 293 SER B N 1
ATOM 5150 C CA . SER B 1 314 ? -26.917 -23.678 20.062 1.00 37.09 293 SER B CA 1
ATOM 5151 C C . SER B 1 314 ? -25.468 -23.234 20.280 1.00 30.11 293 SER B C 1
ATOM 5152 O O . SER B 1 314 ? -24.893 -22.579 19.409 1.00 29.78 293 SER B O 1
ATOM 5155 N N . GLN B 1 315 ? -24.876 -23.594 21.425 1.00 28.48 294 GLN B N 1
ATOM 5156 C CA . GLN B 1 315 ? -23.485 -23.266 21.729 1.00 27.38 294 GLN B CA 1
ATOM 5157 C C . GLN B 1 315 ? -22.540 -24.221 21.008 1.00 24.70 294 GLN B C 1
ATOM 5158 O O . GLN B 1 315 ? -21.343 -23.994 20.987 1.00 22.86 294 GLN B O 1
ATOM 5164 N N . TYR B 1 316 ? -23.094 -25.277 20.420 1.00 26.44 295 TYR B N 1
ATOM 5165 C CA . TYR B 1 316 ? -22.312 -26.301 19.748 1.00 28.12 295 TYR B CA 1
ATOM 5166 C C . TYR B 1 316 ? -22.280 -26.079 18.235 1.00 26.52 295 TYR B C 1
ATOM 5167 O O . TYR B 1 316 ? -23.282 -25.711 17.606 1.00 25.79 295 TYR B O 1
ATOM 5176 N N . LEU B 1 317 ? -21.109 -26.379 17.669 1.00 23.90 296 LEU B N 1
ATOM 5177 C CA . LEU B 1 317 ? -20.949 -26.405 16.236 1.00 23.73 296 LEU B CA 1
ATOM 5178 C C . LEU B 1 317 ? -21.834 -27.487 15.637 1.00 25.54 296 LEU B C 1
ATOM 5179 O O . LEU B 1 317 ? -22.133 -28.513 16.257 1.00 27.04 296 LEU B O 1
ATOM 5184 N N . PRO B 1 318 ? -22.300 -27.259 14.401 1.00 24.60 297 PRO B N 1
ATOM 5185 C CA . PRO B 1 318 ? -22.933 -28.317 13.639 1.00 25.20 297 PRO B CA 1
ATOM 5186 C C . PRO B 1 318 ? -21.992 -29.505 13.434 1.00 26.48 297 PRO B C 1
ATOM 5187 O O . PRO B 1 318 ? -20.765 -29.414 13.474 1.00 28.57 297 PRO B O 1
ATOM 5191 N N . SER B 1 319 ? -22.629 -30.646 13.220 1.00 25.71 298 SER B N 1
ATOM 5192 C CA . SER B 1 319 ? -21.965 -31.907 13.007 1.00 26.11 298 SER B CA 1
ATOM 5193 C C . SER B 1 319 ? -21.164 -31.878 11.701 1.00 27.18 298 SER B C 1
ATOM 5194 O O . SER B 1 319 ? -21.714 -31.643 10.633 1.00 27.00 298 SER B O 1
ATOM 5197 N N . PHE B 1 320 ? -19.866 -32.167 11.795 1.00 25.29 299 PHE B N 1
ATOM 5198 C CA . PHE B 1 320 ? -18.957 -32.213 10.666 1.00 23.29 299 PHE B CA 1
ATOM 5199 C C . PHE B 1 320 ? -17.912 -33.307 10.902 1.00 22.28 299 PHE B C 1
ATOM 5200 O O . PHE B 1 320 ? -17.762 -33.768 12.023 1.00 20.62 299 PHE B O 1
ATOM 5208 N N . SER B 1 321 ? -17.181 -33.697 9.856 1.00 21.92 300 SER B N 1
ATOM 5209 C CA . SER B 1 321 ? -15.965 -34.491 9.991 1.00 24.02 300 SER B CA 1
ATOM 5210 C C . SER B 1 321 ? -14.779 -33.724 9.395 1.00 23.01 300 SER B C 1
ATOM 5211 O O . SER B 1 321 ? -14.933 -33.115 8.355 1.00 24.67 300 SER B O 1
ATOM 5214 N N . ARG B 1 322 ? -13.599 -33.758 10.030 1.00 23.20 301 ARG B N 1
ATOM 5215 C CA . ARG B 1 322 ? -12.473 -32.941 9.610 1.00 22.00 301 ARG B CA 1
ATOM 5216 C C . ARG B 1 322 ? -11.154 -33.445 10.185 1.00 19.58 301 ARG B C 1
ATOM 5217 O O . ARG B 1 322 ? -11.071 -33.759 11.365 1.00 17.53 301 ARG B O 1
ATOM 5225 N N . ARG B 1 323 ? -10.133 -33.492 9.317 1.00 20.03 302 ARG B N 1
ATOM 5226 C CA . ARG B 1 323 ? -8.752 -33.738 9.686 1.00 22.61 302 ARG B CA 1
ATOM 5227 C C . ARG B 1 323 ? -7.901 -32.567 9.194 1.00 22.62 302 ARG B C 1
ATOM 5228 O O . ARG B 1 323 ? -8.067 -32.100 8.064 1.00 21.82 302 ARG B O 1
ATOM 5236 N N . LEU B 1 324 ? -6.999 -32.086 10.051 1.00 19.65 303 LEU B N 1
ATOM 5237 C CA . LEU B 1 324 ? -6.041 -31.096 9.608 1.00 20.89 303 LEU B CA 1
ATOM 5238 C C . LEU B 1 324 ? -4.814 -31.812 9.064 1.00 21.74 303 LEU B C 1
ATOM 5239 O O . LEU B 1 324 ? -4.367 -32.834 9.590 1.00 25.22 303 LEU B O 1
ATOM 5244 N N . ASN B 1 325 ? -4.261 -31.244 8.006 1.00 19.15 304 ASN B N 1
ATOM 5245 C CA . ASN B 1 325 ? -2.980 -31.689 7.515 1.00 20.75 304 ASN B CA 1
ATOM 5246 C C . ASN B 1 325 ? -1.886 -31.189 8.456 1.00 20.02 304 ASN B C 1
ATOM 5247 O O . ASN B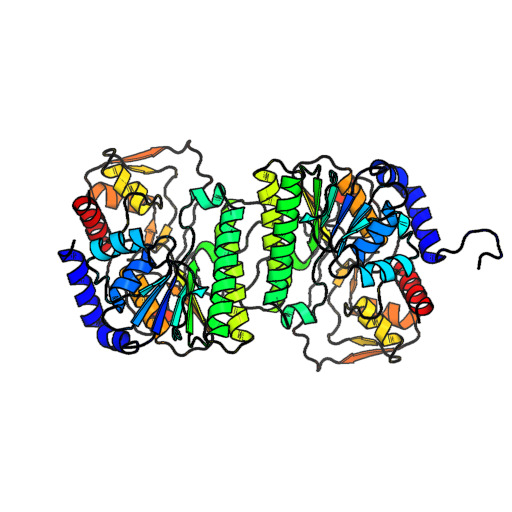 1 325 ? -1.717 -29.971 8.585 1.00 18.70 304 ASN B O 1
ATOM 5252 N N . SER B 1 326 ? -1.139 -32.120 9.082 1.00 18.23 305 SER B N 1
ATOM 5253 C CA . SER B 1 326 ? -0.153 -31.744 10.085 1.00 20.27 305 SER B CA 1
ATOM 5254 C C . SER B 1 326 ? 1.290 -32.043 9.641 1.00 19.69 305 SER B C 1
ATOM 5255 O O . SER B 1 326 ? 2.159 -32.243 10.482 1.00 17.71 305 SER B O 1
ATOM 5258 N N . LYS B 1 327 ? 1.557 -32.029 8.320 1.00 21.30 306 LYS B N 1
ATOM 5259 C CA . LYS B 1 327 ? 2.849 -32.398 7.759 1.00 21.12 306 LYS B CA 1
ATOM 5260 C C . LYS B 1 327 ? 3.974 -31.483 8.227 1.00 19.99 306 LYS B C 1
ATOM 5261 O O . LYS B 1 327 ? 5.081 -31.962 8.478 1.00 19.65 306 LYS B O 1
ATOM 5267 N N . LYS B 1 328 ? 3.717 -30.179 8.313 1.00 18.99 307 LYS B N 1
ATOM 5268 C CA . LYS B 1 328 ? 4.808 -29.249 8.574 1.00 21.46 307 LYS B CA 1
ATOM 5269 C C . LYS B 1 328 ? 5.370 -29.455 9.971 1.00 19.28 307 LYS B C 1
ATOM 5270 O O . LYS B 1 328 ? 6.579 -29.401 10.169 1.00 18.83 307 LYS B O 1
ATOM 5276 N N . ILE B 1 329 ? 4.491 -29.640 10.953 1.00 18.06 308 ILE B N 1
ATOM 5277 C CA . ILE B 1 329 ? 4.993 -29.803 12.306 1.00 21.37 308 ILE B CA 1
ATOM 5278 C C . ILE B 1 329 ? 5.837 -31.076 12.357 1.00 20.24 308 ILE B C 1
ATOM 5279 O O . ILE B 1 329 ? 6.943 -31.084 12.904 1.00 20.83 308 ILE B O 1
ATOM 5284 N N . TYR B 1 330 ? 5.351 -32.132 11.686 1.00 18.82 309 TYR B N 1
ATOM 5285 C CA . TYR B 1 330 ? 6.071 -33.388 11.633 1.00 17.36 309 TYR B CA 1
ATOM 5286 C C . TYR B 1 330 ? 7.415 -33.243 10.929 1.00 16.30 309 TYR B C 1
ATOM 5287 O O . TYR B 1 330 ? 8.409 -33.774 11.411 1.00 18.09 309 TYR B O 1
ATOM 5296 N N . GLN B 1 331 ? 7.484 -32.476 9.836 1.00 16.59 310 GLN B N 1
ATOM 5297 C CA . GLN B 1 331 ? 8.759 -32.344 9.141 1.00 16.73 310 GLN B CA 1
ATOM 5298 C C . GLN B 1 331 ? 9.826 -31.660 9.991 1.00 16.34 310 GLN B C 1
ATOM 5299 O O . GLN B 1 331 ? 11.005 -31.782 9.668 1.00 18.31 310 GLN B O 1
ATOM 5305 N N . LEU B 1 332 ? 9.452 -30.948 11.062 1.00 17.56 311 LEU B N 1
ATOM 5306 C CA . LEU B 1 332 ? 10.428 -30.382 12.000 1.00 17.91 311 LEU B CA 1
ATOM 5307 C C . LEU B 1 332 ? 11.078 -31.445 12.904 1.00 17.21 311 LEU B C 1
ATOM 5308 O O . LEU B 1 332 ? 12.049 -31.164 13.583 1.00 17.83 311 LEU B O 1
ATOM 5313 N N . GLY B 1 333 ? 10.540 -32.664 12.971 1.00 20.29 312 GLY B N 1
ATOM 5314 C CA . GLY B 1 333 ? 11.064 -33.679 13.880 1.00 21.12 312 GLY B CA 1
ATOM 5315 C C . GLY B 1 333 ? 10.161 -34.003 15.079 1.00 23.06 312 GLY B C 1
ATOM 5316 O O . GLY B 1 333 ? 10.485 -34.877 15.888 1.00 19.67 312 GLY B O 1
ATOM 5317 N N . TRP B 1 334 ? 9.037 -33.273 15.201 1.00 24.02 313 TRP B N 1
ATOM 5318 C CA . TRP B 1 334 ? 8.097 -33.461 16.283 1.00 20.79 313 TRP B CA 1
ATOM 5319 C C . TRP B 1 334 ? 7.302 -34.734 16.020 1.00 23.64 313 TRP B C 1
ATOM 5320 O O . TRP B 1 334 ? 6.997 -35.038 14.867 1.00 26.43 313 TRP B O 1
ATOM 5331 N N . THR B 1 335 ? 6.978 -35.472 17.095 1.00 24.96 314 THR B N 1
ATOM 5332 C CA . THR B 1 335 ? 5.952 -36.512 17.071 1.00 26.06 314 THR B CA 1
ATOM 5333 C C . THR B 1 335 ? 5.148 -36.429 18.361 1.00 22.83 314 THR B C 1
ATOM 5334 O O . THR B 1 335 ? 5.639 -35.977 19.382 1.00 22.90 314 THR B O 1
ATOM 5338 N N . PRO B 1 336 ? 3.876 -36.860 18.341 1.00 23.49 315 PRO B N 1
ATOM 5339 C CA . PRO B 1 336 ? 3.094 -37.007 19.568 1.00 23.87 315 PRO B CA 1
ATOM 5340 C C . PRO B 1 336 ? 3.551 -38.252 20.317 1.00 22.88 315 PRO B C 1
ATOM 5341 O O . PRO B 1 336 ? 3.735 -39.294 19.677 1.00 23.01 315 PRO B O 1
ATOM 5345 N N . LEU B 1 337 ? 3.703 -38.120 21.648 1.00 22.92 316 LEU B N 1
ATOM 5346 C CA . LEU B 1 337 ? 4.113 -39.203 22.536 1.00 24.02 316 LEU B CA 1
ATOM 5347 C C . LEU B 1 337 ? 2.947 -39.937 23.203 1.00 27.92 316 LEU B C 1
ATOM 5348 O O . LEU B 1 337 ? 3.159 -40.966 23.831 1.00 30.98 316 LEU B O 1
ATOM 5353 N N . PHE B 1 338 ? 1.723 -39.413 23.101 1.00 28.05 317 PHE B N 1
ATOM 5354 C CA . PHE B 1 338 ? 0.655 -39.823 23.993 1.00 25.39 317 PHE B CA 1
ATOM 5355 C C . PHE B 1 338 ? -0.587 -40.212 23.198 1.00 23.82 317 PHE B C 1
ATOM 5356 O O . PHE B 1 338 ? -1.272 -39.371 22.639 1.00 22.57 317 PHE B O 1
ATOM 5364 N N . ASP B 1 339 ? -0.877 -41.512 23.136 1.00 23.34 318 ASP B N 1
ATOM 5365 C CA . ASP B 1 339 ? -1.989 -41.969 22.344 1.00 25.06 318 ASP B CA 1
ATOM 5366 C C . ASP B 1 339 ? -3.264 -41.660 23.132 1.00 25.36 318 ASP B C 1
ATOM 5367 O O . ASP B 1 339 ? -3.211 -41.086 24.224 1.00 22.63 318 ASP B O 1
ATOM 5372 N N . LEU B 1 340 ? -4.415 -42.047 22.576 1.00 23.55 319 LEU B N 1
ATOM 5373 C CA . LEU B 1 340 ? -5.654 -41.671 23.214 1.00 24.20 319 LEU B CA 1
ATOM 5374 C C . LEU B 1 340 ? -5.766 -42.334 24.589 1.00 26.56 319 LEU B C 1
ATOM 5375 O O . LEU B 1 340 ? -6.268 -41.723 25.546 1.00 19.76 319 LEU B O 1
ATOM 5380 N N . ASN B 1 341 ? -5.316 -43.601 24.662 1.00 28.78 320 ASN B N 1
ATOM 5381 C CA . ASN B 1 341 ? -5.483 -44.390 25.872 1.00 31.37 320 ASN B CA 1
ATOM 5382 C C . ASN B 1 341 ? -4.728 -43.739 27.015 1.00 31.07 320 ASN B C 1
ATOM 5383 O O . ASN B 1 341 ? -5.330 -43.485 28.059 1.00 33.64 320 ASN B O 1
ATOM 5388 N N . GLN B 1 342 ? -3.453 -43.401 26.795 1.00 27.54 321 GLN B N 1
ATOM 5389 C CA . GLN B 1 342 ? -2.700 -42.819 27.885 1.00 29.22 321 GLN B CA 1
ATOM 5390 C C . GLN B 1 342 ? -3.273 -41.449 28.238 1.00 27.77 321 GLN B C 1
ATOM 5391 O O . GLN B 1 342 ? -3.309 -41.053 29.400 1.00 31.85 321 GLN B O 1
ATOM 5397 N N . SER B 1 343 ? -3.709 -40.680 27.247 1.00 28.80 322 SER B N 1
ATOM 5398 C CA . SER B 1 343 ? -4.155 -39.324 27.547 1.00 29.23 322 SER B CA 1
ATOM 5399 C C . SER B 1 343 ? -5.423 -39.338 28.425 1.00 26.07 322 SER B C 1
ATOM 5400 O O . SER B 1 343 ? -5.475 -38.664 29.456 1.00 22.78 322 SER B O 1
ATOM 5403 N N . LEU B 1 344 ? -6.426 -40.144 28.043 1.00 26.35 323 LEU B N 1
ATOM 5404 C CA . LEU B 1 344 ? -7.652 -40.294 28.820 1.00 30.14 323 LEU B CA 1
ATOM 5405 C C . LEU B 1 344 ? -7.357 -40.781 30.248 1.00 33.50 323 LEU B C 1
ATOM 5406 O O . LEU B 1 344 ? -7.791 -40.128 31.201 1.00 32.23 323 LEU B O 1
ATOM 5411 N N . ASP B 1 345 ? -6.577 -41.881 30.370 1.00 34.79 324 ASP B N 1
ATOM 5412 C CA . ASP B 1 345 ? -6.272 -42.569 31.624 1.00 32.55 324 ASP B CA 1
ATOM 5413 C C . ASP B 1 345 ? -5.555 -41.646 32.585 1.00 34.38 324 ASP B C 1
ATOM 5414 O O . ASP B 1 345 ? -5.942 -41.571 33.748 1.00 43.17 324 ASP B O 1
ATOM 5419 N N . ASP B 1 346 ? -4.515 -40.973 32.075 1.00 34.89 325 ASP B N 1
ATOM 5420 C CA . ASP B 1 346 ? -3.748 -40.036 32.871 1.00 34.70 325 ASP B CA 1
ATOM 5421 C C . ASP B 1 346 ? -4.652 -38.876 33.262 1.00 34.18 325 ASP B C 1
ATOM 5422 O O . ASP B 1 346 ? -4.436 -38.263 34.305 1.00 45.24 325 ASP B O 1
ATOM 5427 N N . MET B 1 347 ? -5.627 -38.547 32.405 1.00 32.86 326 MET B N 1
ATOM 5428 C CA . MET B 1 347 ? -6.470 -37.374 32.623 1.00 34.16 326 MET B CA 1
ATOM 5429 C C . MET B 1 347 ? -7.486 -37.711 33.717 1.00 31.55 326 MET B C 1
ATOM 5430 O O . MET B 1 347 ? -7.780 -36.878 34.568 1.00 28.61 326 MET B O 1
ATOM 5435 N N . ILE B 1 348 ? -7.989 -38.943 33.703 1.00 30.57 327 ILE B N 1
ATOM 5436 C CA . ILE B 1 348 ? -8.951 -39.389 34.700 1.00 35.77 327 ILE B CA 1
ATOM 5437 C C . ILE B 1 348 ? -8.272 -39.525 36.064 1.00 36.61 327 ILE B C 1
ATOM 5438 O O . ILE B 1 348 ? -8.735 -38.964 37.062 1.00 35.83 327 ILE B O 1
ATOM 5443 N N . LYS B 1 349 ? -7.143 -40.230 36.079 1.00 37.29 328 LYS B N 1
ATOM 5444 C CA . LYS B 1 349 ? -6.379 -40.411 37.298 1.00 41.84 328 LYS B CA 1
ATOM 5445 C C . LYS B 1 349 ? -6.058 -39.060 37.946 1.00 40.21 328 LYS B C 1
ATOM 5446 O O . LYS B 1 349 ? -6.041 -38.941 39.169 1.00 35.35 328 LYS B O 1
ATOM 5452 N N . TYR B 1 350 ? -5.793 -38.032 37.136 1.00 38.15 329 TYR B N 1
ATOM 5453 C CA . TYR B 1 350 ? -5.311 -36.784 37.706 1.00 39.08 329 TYR B CA 1
ATOM 5454 C C . TYR B 1 350 ? -6.465 -36.055 38.384 1.00 45.72 329 TYR B C 1
ATOM 5455 O O . TYR B 1 350 ? -6.262 -35.377 39.392 1.00 40.31 329 TYR B O 1
ATOM 5464 N N . ILE B 1 351 ? -7.664 -36.180 37.794 1.00 53.63 330 ILE B N 1
ATOM 5465 C CA . ILE B 1 351 ? -8.844 -35.505 38.311 1.00 61.30 330 ILE B CA 1
ATOM 5466 C C . ILE B 1 351 ? -9.220 -36.150 39.641 1.00 61.84 330 ILE B C 1
ATOM 5467 O O . ILE B 1 351 ? -9.646 -35.448 40.561 1.00 62.33 330 ILE B O 1
ATOM 5472 N N . LYS B 1 352 ? -9.049 -37.481 39.714 1.00 53.92 331 LYS B N 1
ATOM 5473 C CA . LYS B 1 352 ? -9.367 -38.237 40.913 1.00 50.19 331 LYS B CA 1
ATOM 5474 C C . LYS B 1 352 ? -8.436 -37.831 42.060 1.00 55.64 331 LYS B C 1
ATOM 5475 O O . LYS B 1 352 ? -8.891 -37.721 43.200 1.00 59.06 331 LYS B O 1
ATOM 5481 N N . GLU B 1 353 ? -7.160 -37.533 41.772 1.00 56.39 332 GLU B N 1
ATOM 5482 C CA . GLU B 1 353 ? -6.239 -37.131 42.828 1.00 61.14 332 GLU B CA 1
ATOM 5483 C C . GLU B 1 353 ? -6.557 -35.729 43.358 1.00 64.22 332 GLU B C 1
ATOM 5484 O O . GLU B 1 353 ? -6.242 -35.441 44.509 1.00 57.86 332 GLU B O 1
ATOM 5490 N N . VAL B 1 354 ? -7.225 -34.885 42.556 1.00 77.66 333 VAL B N 1
ATOM 5491 C CA . VAL B 1 354 ? -7.569 -33.528 42.970 1.00 87.43 333 VAL B CA 1
ATOM 5492 C C . VAL B 1 354 ? -8.719 -33.541 43.985 1.00 87.48 333 VAL B C 1
ATOM 5493 O O . VAL B 1 354 ? -8.669 -32.782 44.951 1.00 88.48 333 VAL B O 1
ATOM 5497 N N . ASN B 1 355 ? -9.758 -34.367 43.754 1.00 85.18 334 ASN B N 1
ATOM 5498 C CA . ASN B 1 355 ? -10.908 -34.462 44.649 1.00 80.50 334 ASN B CA 1
ATOM 5499 C C . ASN B 1 355 ? -10.775 -35.706 45.535 1.00 75.62 334 ASN B C 1
ATOM 5500 O O . ASN B 1 355 ? -11.831 -36.231 45.931 1.00 67.71 334 ASN B O 1
#

Foldseek 3Di:
DCVLLVVVLVVCCVPPVVLLLLAQAAAEEEEQCQDDLNVNLCANNLVRYQYEYAHQDVVVSVVLNVLSPHDNVSYHYDPDLVVPDDQHQEYEYDDADDALVCQQVPLVCRLCVLQVSLVVVLVSCLVSVHQEYEAEAAPCQLAPDADEAAEPPRGHDDDPPQSSCSNNVSRVVSVVVQVVSLVVRVHAYEYEYEYEEFFASDELPHVPLLSQLLNCCVVVVEHEDQDPQQAKEFYAHSVLVSSLVSLVVSDDDSYDYFYDGQQLGIDTRVVSSVVSCVVSVGYYYYDHPDDDSSDDPHGYYYYNGVVSVVSVRHGDDYPVNRSVRHSVNNVVVD/DQPPPPDDADPLLVVLLVVCCVQFVVLLCVCFQAAEEEEVCLDDQNVLLCQNNLVRYQYEYEYQDPVSSVVLNPLNPGDVVSYHYDPDLVPPDDQHAEYEYDDADDALCCQLVPLPCNLVVLQVSLVVVLVSCLVSVYNEYEYEAAPCQLPPPADEAAEPPRGDDDDPPQSLCSNNVSRVVSVVVQVVSCVPVVHAYEYEHEYAEFFASPELPHCPLLSLLQVCCVVPLEAEDQDPQQAKEFYAYSNLVSSLVSLVVVDNDSYDYAYRGAVLRIDTRVVSSVVLCVVSVGYYYYDNPDDCSSDDDGGYYYYDGVVSVVSVRHGPAHPVNRSVRHNVSNVVVD

Sequence (676 aa):
MNEILKKRLKLLKNNFGTHINKIANKKILITGANGYIGSILTLILHGNAKLYCLVRNKDKMIDRFQEICGDIDKIDIYEDLYKIQDKIDIVIHCAAPTQSDFFIENPIDTVDIIYTNTKNILDFSKKNNVEKIIFLSTMEIYGDVIGDNIVEDDIGKFSVTNIRNSYPLAKQISEFMVHSYSKKYSLSTAIVRLTQAIGPTAQINDNRVYMDFIRSAIKKKSQITLFTKGETKREYIDVFDVATAIIFVMCEKKMFEIYNISNPNIFISIYDLAKTISAKLNVQVVFDLQRDTSQYLPSSFSRRLNSKKIYQLGWTPLFDLNQSLDDMIKYIKEVNENLYFQGHMNEILKKRLKLLKNNFGTHINKIANKKILITGANGYIGSILTLILHGNAKLYCLVRNKDKMIDRFQEICGDIDKIDIYEDLYKIQDKIDIVIHCAAPTQSDFFIENPIDTVDIIYTNTKNILDFSKKNNVEKIIFLSTMEIYGDVIGDNIVEDDIGKFSVTNIRNSYPLAKQISEFMVHSYSKKYSLSTAIVRLTQAIGPTAQINDNRVYMDFIRSAIKKKSQITLFTKGETKREYIDVFDVATAIIFVMCEKKMFEIYNIISNPNIFISIYDLAKTISAKLNVQVVFDLQRDTSQYLPSFSRRLNSKKIYQLGWTPLFDLNQSLDDMIKYIKEVN

InterPro domains:
  IPR001509 NAD-dependent epimerase/dehydratase [PF01370] (28-260)
  IPR036291 NAD(P)-binding domain superfamily [SSF51735] (22-332)

B-factor: mean 34.62, std 16.86, range [3.25, 117.63]

Nearest PDB structures (foldseek):
  8v4h-assembly1_A  TM=1.003E+00  e=5.201E-64  Campylobacter jejuni
  8v4g-assembly1_B  TM=9.968E-01  e=1.214E-56  Campylobacter jejuni
  8v4g-assembly1_A  TM=9.872E-01  e=1.619E-52  Campylobacter jejuni
  4gll-assembly1_B  TM=8.494E-01  e=8.876E-20  Homo sapiens
  2b69-assembly1_A  TM=8.912E-01  e=5.143E-19  Homo sapiens